Protein AF-A0A428MMA1-F1 (afdb_monomer)

Mean predicted aligned error: 8.62 Å

Foldseek 3Di:
DDDDDDDDDDDDDDDDPDDDDDDDDPDDFDAFEADEPPPCDPVNVVVLVVCVQPPRPVVQVVDAARFWWAFPDPQAWTWGWHWHADLFFIKIKIWTFHQDDDFDWDPDPQCLQQGWWKKKKKALDLFDDFPAFWAAFPVGIFGDPDLCVLCPTQFDQSVDPVQSVVQSVLVVVQVVLVVLVLQLRMWMKIWTFDPPDDAQWIDIDTDRNQVSLVVCCVPADVVLADPQSHQDGPQVKTKGKAFDWDFDFDDDDPPDIDTDTRTGTMMMMITGTLLNHGKHLDLFRFKMFIKMKTFHHHDPPDSHGGITMSFPQDDPSRSNRGRIYTHPHTHHAAAAPLRDHQWDADPVGDIFGWIDRGDRPDPGSHDQKIWGFCHYYAAPCRGSDHHRGGGHMDGKDWDQDPQRKIFMDQFTWIDHDPAIDTDNDGADPVVFDWDQDPQRKIKTKGDQDWDQPDRNQPDPRRRFIKGWIWIWIADPRRDIDTQDIDIAGQRLPPFGFLFKAWDADPVNQKIKIKGWHQPPPDPVRDIWIKIWMWGDDPRHTDTDDIGRRDDADVVGPCPCRNDDD

Solvent-accessible surface area (backbone atoms only — not comparable to full-atom values): 31086 Å² total; per-residue (Å²): 142,81,84,87,82,85,78,88,84,83,84,80,82,81,81,78,84,78,75,86,79,76,85,74,80,84,76,74,86,70,75,40,74,26,49,55,72,83,82,63,49,73,65,52,52,50,44,45,61,64,36,40,81,80,48,60,67,66,66,63,81,70,44,83,63,65,43,53,32,46,50,76,45,96,82,16,46,39,36,40,28,39,52,36,47,58,83,61,26,44,37,41,36,37,40,39,43,39,90,59,93,72,85,51,43,31,91,49,80,92,39,39,52,36,17,24,30,36,38,44,36,38,16,45,47,59,68,76,93,70,66,68,42,34,40,21,29,74,89,48,77,40,72,41,93,49,69,70,36,30,78,78,63,50,60,72,56,35,86,41,76,65,35,27,52,50,38,34,52,51,49,58,49,34,58,54,50,45,57,37,56,56,32,50,40,32,40,32,37,45,34,22,41,45,62,96,88,60,77,46,51,31,49,72,42,73,44,55,20,44,53,26,48,54,50,43,52,73,76,42,71,46,92,62,56,53,74,84,67,55,70,69,92,82,42,72,63,46,42,38,36,45,82,33,63,46,79,42,78,47,85,57,73,90,89,47,75,50,77,42,76,47,51,46,28,33,37,37,40,37,36,44,28,31,62,54,45,30,44,31,62,54,47,61,42,36,53,36,21,42,32,48,36,39,32,38,52,26,57,93,96,45,68,52,32,45,33,8,27,51,27,96,62,67,49,89,95,39,35,71,32,32,39,44,33,36,46,65,70,55,47,71,46,36,38,43,94,43,61,51,70,61,58,45,64,52,101,83,69,51,80,33,68,19,31,31,66,45,49,52,68,70,85,53,25,47,38,49,54,37,30,23,61,41,56,47,65,28,39,84,45,41,54,88,68,91,53,36,53,30,60,48,71,48,68,41,52,72,46,82,42,98,86,66,30,34,40,29,32,38,54,33,21,30,23,45,88,94,48,65,32,77,49,95,50,76,38,46,77,63,62,56,43,73,46,76,44,99,86,55,31,30,39,37,36,21,32,76,44,66,46,48,76,33,80,30,31,66,72,98,53,10,74,28,38,20,42,34,35,39,30,33,28,28,41,84,83,49,55,74,44,84,19,39,82,45,76,46,64,36,62,41,54,97,85,31,26,42,30,45,41,56,49,69,46,95,84,60,49,37,40,33,43,30,40,31,29,69,42,86,84,50,97,75,64,63,67,46,24,29,31,43,28,31,31,57,57,92,70,32,51,41,84,74,48,72,39,81,79,39,81,71,66,86,74,61,76,42,68,66,54,53,49,88,128

Organism: NCBI:txid570835

pLDDT: mean 86.24, std 17.3, range [25.56, 98.69]

Secondary structure (DSSP, 8-state):
-----PPP---------PPPPP-----PPPPEEEEE-TT--HHHHHHHHHHTTT---HHHHTSPPSEEEEESSTTSPPEEEEEEE-SSEEEEEEEEE---S-----SSGGGTTTSSEEEEEEESSS----PPEEEEETTEEEEESSGGGGGTT--TTTTSHHHHHHHHHHHHHHHHHHHHHHHTTEEEEEEEPPPTTS--BPEEEE-HHHHHHHHHHHHS-GGGS-GGGSPPS----EEEEEEEEEEEEEEEETTEEEEEEEEEEEEEEEEEEGGGSPPB--SEEEEEEEEEEEEPPPPTT-SS--EEES-TT--TT-GGGSEEEEEEEEEE-EETTTTB-SEEE-TTS-EEEEEB----SSGGGEESEEEEEE--B-TT--S--S-SSEEEEEE-EEEE-TTS-EEEETEEEEEETTEEEEEEEE--STT-EEEE-TTS-EEEEEEEEEEES-TT--STTTT-EEEEEEEEEE-TT--EEEEEEEEEE---STT--SEEEEEE-TTSSEEEEEEEE--SSSTT---EEEEEEEEEETTEEEEEEEESS----SS-S-GGGGS--

Structure (mmCIF, N/CA/C/O backbone):
data_AF-A0A428MMA1-F1
#
_entry.id   AF-A0A428MMA1-F1
#
loop_
_atom_site.group_PDB
_atom_site.id
_atom_site.type_symbol
_atom_site.label_atom_id
_atom_site.label_alt_id
_atom_site.label_comp_id
_atom_site.label_asym_id
_atom_site.label_entity_id
_atom_site.label_seq_id
_atom_site.pdbx_PDB_ins_code
_atom_site.Cartn_x
_atom_site.Cartn_y
_atom_site.Cartn_z
_atom_site.occupancy
_atom_site.B_iso_or_equiv
_atom_site.auth_seq_id
_atom_site.auth_comp_id
_atom_site.auth_asym_id
_atom_site.auth_atom_id
_atom_site.pdbx_PDB_model_num
ATOM 1 N N . MET A 1 1 ? -41.022 16.073 -54.446 1.00 43.34 1 MET A N 1
ATOM 2 C CA . MET A 1 1 ? -40.167 15.795 -55.620 1.00 43.34 1 MET A CA 1
ATOM 3 C C . MET A 1 1 ? -38.857 16.546 -55.454 1.00 43.34 1 MET A C 1
ATOM 5 O O . MET A 1 1 ? -38.852 17.754 -55.610 1.00 43.34 1 MET A O 1
ATOM 9 N N . LEU A 1 2 ? -37.800 15.828 -55.074 1.00 30.17 2 LEU A N 1
ATOM 10 C CA . LEU A 1 2 ? -36.378 16.204 -55.101 1.00 30.17 2 LEU A CA 1
ATOM 11 C C . LEU A 1 2 ? -35.609 14.863 -55.033 1.00 30.17 2 LEU A C 1
ATOM 13 O O . LEU A 1 2 ? -36.043 13.994 -54.272 1.00 30.17 2 LEU A O 1
ATOM 17 N N . PRO A 1 3 ? -34.578 14.617 -55.861 1.00 43.31 3 PRO A N 1
ATOM 18 C CA . PRO A 1 3 ? -34.094 13.261 -56.109 1.00 43.31 3 PRO A CA 1
ATOM 19 C C . PRO A 1 3 ? -33.015 12.820 -55.111 1.00 43.31 3 PRO A C 1
ATOM 21 O O . PRO A 1 3 ? -32.131 13.5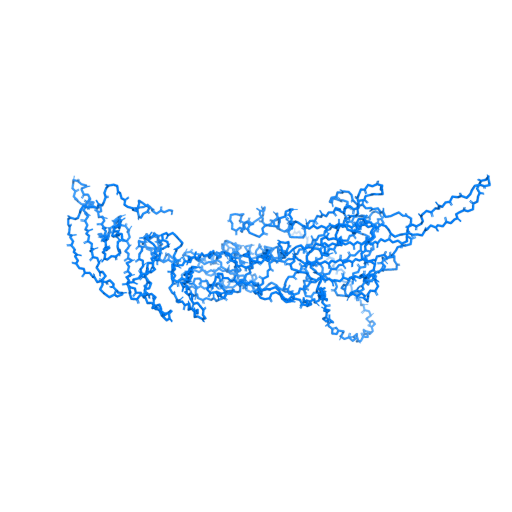92 -54.739 1.00 43.31 3 PRO A O 1
ATOM 24 N N . LEU A 1 4 ? -33.079 11.541 -54.724 1.00 30.78 4 LEU A N 1
ATOM 25 C CA . LEU A 1 4 ? -32.026 10.821 -54.007 1.00 30.78 4 LEU A CA 1
ATOM 26 C C . LEU A 1 4 ? -30.753 10.747 -54.867 1.00 30.78 4 LEU A C 1
ATOM 28 O O . LEU A 1 4 ? -30.790 10.261 -55.997 1.00 30.78 4 LEU A O 1
ATOM 32 N N . LYS A 1 5 ? -29.613 11.158 -54.301 1.00 36.41 5 LYS A N 1
ATOM 33 C CA . LYS A 1 5 ? -28.279 10.809 -54.804 1.00 36.41 5 LYS A CA 1
ATOM 34 C C . LYS A 1 5 ? -27.831 9.498 -54.158 1.00 36.41 5 LYS A C 1
ATOM 36 O O . LYS A 1 5 ? -27.509 9.464 -52.976 1.00 36.41 5 LYS A O 1
ATOM 41 N N . THR A 1 6 ? -27.796 8.433 -54.946 1.00 35.00 6 THR A N 1
ATOM 42 C CA . THR A 1 6 ? -27.101 7.178 -54.637 1.00 35.00 6 THR A CA 1
ATOM 43 C C . THR A 1 6 ? -25.601 7.337 -54.890 1.00 35.00 6 THR A C 1
ATOM 45 O O . THR A 1 6 ? -25.197 7.698 -55.994 1.00 35.00 6 THR A O 1
ATOM 48 N N . VAL A 1 7 ? -24.782 7.051 -53.878 1.00 35.84 7 VAL A N 1
ATOM 49 C CA . VAL A 1 7 ? -23.321 6.905 -53.986 1.00 35.84 7 VAL A CA 1
ATOM 50 C C . VAL A 1 7 ? -23.009 5.404 -54.047 1.00 35.84 7 VAL A C 1
ATOM 52 O O . VAL A 1 7 ? -23.502 4.675 -53.184 1.00 35.84 7 VAL A O 1
ATOM 55 N N . PRO A 1 8 ? -22.230 4.902 -55.021 1.00 36.56 8 PRO A N 1
ATOM 56 C CA . PRO A 1 8 ? -21.828 3.504 -55.034 1.00 36.56 8 PRO A CA 1
ATOM 57 C C . PRO A 1 8 ? -20.659 3.287 -54.063 1.00 36.56 8 PRO A C 1
ATOM 59 O O . PRO A 1 8 ? -19.603 3.903 -54.192 1.00 36.56 8 PRO A O 1
ATOM 62 N N . PHE A 1 9 ? -20.850 2.394 -53.093 1.00 28.53 9 PHE A N 1
ATOM 63 C CA . PHE A 1 9 ? -19.772 1.822 -52.289 1.00 28.53 9 PHE A CA 1
ATOM 64 C C . PHE A 1 9 ? -19.171 0.642 -53.063 1.00 28.53 9 PHE A C 1
ATOM 66 O O . PHE A 1 9 ? -19.795 -0.411 -53.182 1.00 28.53 9 PHE A O 1
ATOM 73 N N . SER A 1 10 ? -17.963 0.815 -53.600 1.00 28.02 10 SER A N 1
ATOM 74 C CA . SER A 1 10 ? -17.158 -0.296 -54.113 1.00 28.02 10 SER A CA 1
ATOM 75 C C . SER A 1 10 ? -16.451 -0.978 -52.944 1.00 28.02 10 SER A C 1
ATOM 77 O O . SER A 1 10 ? -15.535 -0.419 -52.345 1.00 28.02 10 SER A O 1
ATOM 79 N N . LEU A 1 11 ? -16.891 -2.192 -52.620 1.00 26.53 11 LEU A N 1
ATOM 80 C CA . LEU A 1 11 ? -16.244 -3.086 -51.666 1.00 26.53 11 LEU A CA 1
ATOM 81 C C . LEU A 1 11 ? -15.036 -3.745 -52.357 1.00 26.53 11 LEU A C 1
ATOM 83 O O . LEU A 1 11 ? -15.202 -4.627 -53.198 1.00 26.53 11 LEU A O 1
ATOM 87 N N . VAL A 1 12 ? -13.818 -3.308 -52.032 1.00 27.78 12 VAL A N 1
ATOM 88 C CA . VAL A 1 12 ? -12.585 -3.995 -52.450 1.00 27.78 12 VAL A CA 1
ATOM 89 C C . VAL A 1 12 ? -12.311 -5.118 -51.452 1.00 27.78 12 VAL A C 1
ATOM 91 O O . VAL A 1 12 ? -11.883 -4.879 -50.326 1.00 27.78 12 VAL A O 1
ATOM 94 N N . LEU A 1 13 ? -12.586 -6.353 -51.868 1.00 25.56 13 LEU A N 1
ATOM 95 C CA . LEU A 1 13 ? -12.240 -7.572 -51.143 1.00 25.56 13 LEU A CA 1
ATOM 96 C C . LEU A 1 13 ? -10.752 -7.884 -51.387 1.00 25.56 13 LEU A C 1
ATOM 98 O O . LEU A 1 13 ? -10.395 -8.431 -52.429 1.00 25.56 13 LEU A O 1
ATOM 102 N N . MET A 1 14 ? -9.872 -7.524 -50.449 1.00 27.00 14 MET A N 1
ATOM 103 C CA . MET A 1 14 ? -8.498 -8.038 -50.441 1.00 27.00 14 MET A CA 1
ATOM 104 C C . MET A 1 14 ? -8.496 -9.460 -49.872 1.00 27.00 14 MET A C 1
ATOM 106 O O . MET A 1 14 ? -8.681 -9.666 -48.675 1.00 27.00 14 MET A O 1
ATOM 110 N N . VAL A 1 15 ? -8.280 -10.445 -50.742 1.00 27.14 15 VAL A N 1
ATOM 111 C CA . VAL A 1 15 ? -7.989 -11.829 -50.354 1.00 27.14 15 VAL A CA 1
ATOM 112 C C . VAL A 1 15 ? -6.511 -11.903 -49.971 1.00 27.14 15 VAL A C 1
ATOM 114 O O . VAL A 1 15 ? -5.636 -11.904 -50.835 1.00 27.14 15 VAL A O 1
ATOM 117 N N . ALA A 1 16 ? -6.225 -11.940 -48.670 1.00 29.50 16 ALA A N 1
ATOM 118 C CA . ALA A 1 16 ? -4.901 -12.272 -48.159 1.00 29.50 16 ALA A CA 1
ATOM 119 C C . ALA A 1 16 ? -4.698 -13.793 -48.254 1.00 29.50 16 ALA A C 1
ATOM 121 O O . ALA A 1 16 ? -5.350 -14.566 -47.554 1.00 29.50 16 ALA A O 1
ATOM 122 N N . ILE A 1 17 ? -3.804 -14.223 -49.143 1.00 30.38 17 ILE A N 1
ATOM 123 C CA . ILE A 1 17 ? -3.343 -15.611 -49.228 1.00 30.38 17 ILE A CA 1
ATOM 124 C C . ILE A 1 17 ? -2.367 -15.820 -48.066 1.00 30.38 17 ILE A C 1
ATOM 126 O O . ILE A 1 17 ? -1.237 -15.336 -48.096 1.00 30.38 17 ILE A O 1
ATOM 130 N N . GLY A 1 18 ? -2.835 -16.477 -47.005 1.00 27.58 18 GLY A N 1
ATOM 131 C CA . GLY A 1 18 ? -2.029 -16.813 -45.836 1.00 27.58 18 GLY A CA 1
ATOM 132 C C . GLY A 1 18 ? -1.066 -17.964 -46.125 1.00 27.58 18 GLY A C 1
ATOM 133 O O . GLY A 1 18 ? -1.490 -19.062 -46.482 1.00 27.58 18 GLY A O 1
ATOM 134 N N . SER A 1 19 ? 0.229 -17.716 -45.935 1.00 31.09 19 SER A N 1
ATOM 135 C CA . SER A 1 19 ? 1.247 -18.762 -45.797 1.00 31.09 19 SER A CA 1
ATOM 136 C C . SER A 1 19 ? 1.028 -19.557 -44.499 1.00 31.09 19 SER A C 1
ATOM 138 O O . SER A 1 19 ? 0.571 -18.984 -43.506 1.00 31.09 19 SER A O 1
ATOM 140 N N . PRO A 1 20 ? 1.365 -20.859 -44.455 1.00 31.33 20 PRO A N 1
ATOM 141 C CA . PRO A 1 20 ? 1.176 -21.676 -43.263 1.00 31.33 20 PRO A CA 1
ATOM 142 C C . PRO A 1 20 ? 2.112 -21.214 -42.138 1.00 31.33 20 PRO A C 1
ATOM 144 O O . PRO A 1 20 ? 3.334 -21.250 -42.276 1.00 31.33 20 PRO A O 1
ATOM 147 N N . MET A 1 21 ? 1.530 -20.789 -41.013 1.00 31.53 21 MET A N 1
ATOM 148 C CA . MET A 1 21 ? 2.264 -20.558 -39.770 1.00 31.53 21 MET A CA 1
ATOM 149 C C . MET A 1 21 ? 2.852 -21.887 -39.285 1.00 31.53 21 MET A C 1
ATOM 151 O O . MET A 1 21 ? 2.121 -22.830 -38.983 1.00 31.53 21 MET A O 1
ATOM 155 N N . GLN A 1 22 ? 4.179 -21.956 -39.197 1.00 32.91 22 GLN A N 1
ATOM 156 C CA . GLN A 1 22 ? 4.862 -22.989 -38.427 1.00 32.91 22 GLN A CA 1
ATOM 157 C C . GLN A 1 22 ? 4.448 -22.862 -36.958 1.00 32.91 22 GLN A C 1
ATOM 159 O O . GLN A 1 22 ? 4.524 -21.783 -36.369 1.00 32.91 22 GLN A O 1
ATOM 164 N N . ALA A 1 23 ? 4.006 -23.976 -36.376 1.00 31.92 23 ALA A N 1
ATOM 165 C CA . ALA A 1 23 ? 3.735 -24.099 -34.954 1.00 31.92 23 ALA A CA 1
ATOM 166 C C . ALA A 1 23 ? 5.031 -23.839 -34.169 1.00 31.92 23 ALA A C 1
ATOM 168 O O . ALA A 1 23 ? 5.904 -24.701 -34.076 1.00 31.92 23 ALA A O 1
ATOM 169 N N . GLY A 1 24 ? 5.172 -22.621 -33.647 1.00 33.56 24 GLY A N 1
ATOM 170 C CA . GLY A 1 24 ? 6.254 -22.257 -32.743 1.00 33.56 24 GLY A CA 1
ATOM 171 C C . GLY A 1 24 ? 6.111 -23.021 -31.432 1.00 33.56 24 GLY A C 1
ATOM 172 O O . GLY A 1 24 ? 5.052 -22.998 -30.803 1.00 33.56 24 GLY A O 1
ATOM 173 N N . ALA A 1 25 ? 7.181 -23.704 -31.030 1.00 35.62 25 ALA A N 1
ATOM 174 C CA . ALA A 1 25 ? 7.299 -24.322 -29.720 1.00 35.62 25 ALA A CA 1
ATOM 175 C C . ALA A 1 25 ? 6.973 -23.287 -28.629 1.00 35.62 25 ALA A C 1
ATOM 177 O O . ALA A 1 25 ? 7.569 -22.212 -28.584 1.00 35.62 25 ALA A O 1
ATOM 178 N N . GLN A 1 26 ? 6.013 -23.600 -27.756 1.00 34.06 26 GLN A N 1
ATOM 179 C CA . GLN A 1 26 ? 5.753 -22.801 -26.563 1.00 34.06 26 GLN A CA 1
ATOM 180 C C . GLN A 1 26 ? 6.962 -22.915 -25.630 1.00 34.06 26 GLN A C 1
ATOM 182 O O . GLN A 1 26 ? 7.088 -23.867 -24.863 1.00 34.06 26 GLN A O 1
ATOM 187 N N . THR A 1 27 ? 7.869 -21.945 -25.702 1.00 41.31 27 THR A N 1
ATOM 188 C CA . THR A 1 27 ? 8.964 -21.801 -24.743 1.00 41.31 27 THR A CA 1
ATOM 189 C C . THR A 1 27 ? 8.352 -21.517 -23.372 1.00 41.31 27 THR A C 1
ATOM 191 O O . THR A 1 27 ? 7.719 -20.471 -23.171 1.00 41.31 27 THR A O 1
ATOM 194 N N . GLN A 1 28 ? 8.483 -22.476 -22.450 1.00 47.34 28 GLN A N 1
ATOM 195 C CA . GLN A 1 28 ? 8.169 -22.286 -21.034 1.00 47.34 28 GLN A CA 1
ATOM 196 C C . GLN A 1 28 ? 8.977 -21.092 -20.511 1.00 47.34 28 GLN A C 1
ATOM 198 O O . GLN A 1 28 ? 10.160 -20.960 -20.831 1.00 47.34 28 GLN A O 1
ATOM 203 N N . ALA A 1 29 ? 8.335 -20.203 -19.750 1.00 54.38 29 ALA A N 1
ATOM 204 C CA . ALA A 1 29 ? 9.023 -19.091 -19.106 1.00 54.38 29 ALA A CA 1
ATOM 205 C C . ALA A 1 29 ? 10.084 -19.660 -18.152 1.00 54.38 29 ALA A C 1
ATOM 207 O O . ALA A 1 29 ? 9.756 -20.409 -17.232 1.00 54.38 29 ALA A O 1
ATOM 208 N N . GLN A 1 30 ? 11.356 -19.362 -18.409 1.00 66.81 30 GLN A N 1
ATOM 209 C CA . GLN A 1 30 ? 12.444 -19.773 -17.530 1.00 66.81 30 GLN A CA 1
ATOM 210 C C . GLN A 1 30 ? 12.431 -18.874 -16.291 1.00 66.81 30 GLN A C 1
ATOM 212 O O . GLN A 1 30 ? 12.479 -17.652 -16.412 1.00 66.81 30 GLN A O 1
ATOM 217 N N . ILE A 1 31 ? 12.352 -19.479 -15.105 1.00 78.94 31 ILE A N 1
ATOM 218 C CA . ILE A 1 31 ? 12.520 -18.763 -13.836 1.00 78.94 31 ILE A CA 1
ATOM 219 C C . ILE A 1 31 ? 14.017 -18.528 -13.646 1.00 78.94 31 ILE A C 1
ATOM 221 O O . ILE A 1 31 ? 14.786 -19.488 -13.559 1.00 78.94 31 ILE A O 1
ATOM 225 N N . ALA A 1 32 ? 14.429 -17.264 -13.571 1.00 79.75 32 ALA A N 1
ATOM 226 C CA . ALA A 1 32 ? 15.811 -16.911 -13.276 1.00 79.75 32 ALA A CA 1
ATOM 227 C C . ALA A 1 32 ? 15.995 -16.740 -11.760 1.00 79.75 32 ALA A C 1
ATOM 229 O O . ALA A 1 32 ? 15.262 -16.006 -11.095 1.00 79.75 32 ALA A O 1
ATOM 230 N N . SER A 1 33 ? 16.997 -17.413 -11.199 1.00 74.81 33 SER A N 1
ATOM 231 C CA . SER A 1 33 ? 17.356 -17.267 -9.785 1.00 74.81 33 SER A CA 1
ATOM 232 C C . SER A 1 33 ? 18.344 -16.115 -9.611 1.00 74.81 33 SER A C 1
ATOM 234 O O . SER A 1 33 ? 19.418 -16.110 -10.215 1.00 74.81 33 SER A O 1
ATOM 236 N N . VAL A 1 34 ? 18.008 -15.151 -8.755 1.00 78.06 34 VAL A N 1
ATOM 237 C CA . VAL A 1 34 ? 18.894 -14.040 -8.391 1.00 78.06 34 VAL A CA 1
ATOM 238 C C . VAL A 1 34 ? 19.804 -14.521 -7.273 1.00 78.06 34 VAL A C 1
ATOM 240 O O . VAL A 1 34 ? 19.334 -14.733 -6.163 1.00 78.06 34 VAL A O 1
ATOM 243 N N . ALA A 1 35 ? 21.094 -14.713 -7.547 1.00 71.19 35 ALA A N 1
ATOM 244 C CA . ALA A 1 35 ? 22.036 -15.208 -6.545 1.00 71.19 35 ALA A CA 1
ATOM 245 C C . ALA A 1 35 ? 22.200 -14.227 -5.367 1.00 71.19 35 ALA A C 1
ATOM 247 O O . ALA A 1 35 ? 22.235 -13.006 -5.547 1.00 71.19 35 ALA A O 1
ATOM 248 N N . THR A 1 36 ? 22.351 -14.769 -4.159 1.00 54.50 36 THR A N 1
ATOM 249 C CA . THR A 1 36 ? 22.772 -14.024 -2.970 1.00 54.50 36 THR A CA 1
ATOM 250 C C . THR A 1 36 ? 24.285 -13.889 -2.944 1.00 54.50 36 THR A C 1
ATOM 252 O O . THR A 1 36 ? 25.014 -14.818 -3.292 1.00 54.50 36 THR A O 1
ATOM 255 N N . VAL A 1 37 ? 24.777 -12.741 -2.480 1.00 51.94 37 VAL A N 1
ATOM 256 C CA . VAL A 1 37 ? 26.177 -12.637 -2.062 1.00 51.94 37 VAL A CA 1
ATOM 257 C C . VAL A 1 37 ? 26.261 -13.239 -0.661 1.00 51.94 37 VAL A C 1
ATOM 259 O O . VAL A 1 37 ? 25.964 -12.578 0.329 1.00 51.94 37 VAL A O 1
ATOM 262 N N . ALA A 1 38 ? 26.573 -14.531 -0.571 1.00 39.06 38 ALA A N 1
ATOM 263 C CA . ALA A 1 38 ? 26.757 -15.190 0.715 1.00 39.06 38 ALA A CA 1
ATOM 264 C C . ALA A 1 38 ? 28.019 -14.633 1.397 1.00 39.06 38 ALA A C 1
ATOM 266 O O . ALA A 1 38 ? 29.129 -14.872 0.932 1.00 39.06 38 ALA A O 1
ATOM 267 N N . GLY A 1 39 ? 27.845 -13.889 2.491 1.00 40.59 39 GLY A N 1
ATOM 268 C CA . GLY A 1 39 ? 28.939 -13.514 3.392 1.00 40.59 39 GLY A CA 1
ATOM 269 C C . GLY A 1 39 ? 29.632 -12.175 3.133 1.00 40.59 39 GLY A C 1
ATOM 270 O O . GLY A 1 39 ? 30.475 -11.808 3.945 1.00 40.59 39 GLY A O 1
ATOM 271 N N . ALA A 1 40 ? 29.261 -11.411 2.098 1.00 43.88 40 ALA A N 1
ATOM 272 C CA . ALA A 1 40 ? 29.748 -10.038 2.000 1.00 43.88 40 ALA A CA 1
ATOM 273 C C . ALA A 1 40 ? 29.006 -9.172 3.013 1.00 43.88 40 ALA A C 1
ATOM 275 O O . ALA A 1 40 ? 27.813 -8.904 2.858 1.00 43.88 40 ALA A O 1
ATOM 276 N N . SER A 1 41 ? 29.698 -8.765 4.077 1.00 48.66 41 SER A N 1
ATOM 277 C CA . SER A 1 41 ? 29.137 -7.800 5.022 1.00 48.66 41 SER A CA 1
ATOM 278 C C . SER A 1 41 ? 28.686 -6.543 4.263 1.00 48.66 41 SER A C 1
ATOM 280 O O . SER A 1 41 ? 29.263 -6.186 3.234 1.00 48.66 41 SER A O 1
ATOM 282 N N . THR A 1 42 ? 27.686 -5.823 4.768 1.00 51.94 42 THR A N 1
ATOM 283 C CA . THR A 1 42 ? 27.320 -4.485 4.262 1.00 51.94 42 THR A CA 1
ATOM 284 C C . THR A 1 42 ? 28.538 -3.560 4.134 1.00 51.94 42 THR A C 1
ATOM 286 O O . THR A 1 42 ? 28.551 -2.691 3.266 1.00 51.94 42 THR A O 1
ATOM 289 N N . ALA A 1 43 ? 29.604 -3.799 4.910 1.00 51.25 43 ALA A N 1
ATOM 290 C CA . ALA A 1 43 ? 30.892 -3.124 4.783 1.00 51.25 43 ALA A CA 1
ATOM 291 C C . ALA A 1 43 ? 31.699 -3.535 3.536 1.00 51.25 43 ALA A C 1
ATOM 293 O O . ALA A 1 43 ? 32.363 -2.683 2.964 1.00 51.25 43 ALA A O 1
ATOM 294 N N . GLU A 1 44 ? 31.629 -4.780 3.060 1.00 51.41 44 GLU A N 1
ATOM 295 C CA . GLU A 1 44 ? 32.248 -5.209 1.794 1.00 51.41 44 GLU A CA 1
ATOM 296 C C . GLU A 1 44 ? 31.471 -4.723 0.571 1.00 51.41 44 GLU A C 1
ATOM 298 O O . GLU A 1 44 ? 32.086 -4.406 -0.438 1.00 51.41 44 GLU A O 1
ATOM 303 N N . ILE A 1 45 ? 30.144 -4.597 0.659 1.00 52.41 45 ILE A N 1
ATOM 304 C CA . ILE A 1 45 ? 29.321 -3.998 -0.407 1.00 52.41 45 ILE A CA 1
ATOM 305 C C . ILE A 1 45 ? 29.470 -2.474 -0.415 1.00 52.41 45 ILE A C 1
ATOM 307 O O . ILE A 1 45 ? 29.599 -1.898 -1.487 1.00 52.41 45 ILE A O 1
ATOM 311 N N . SER A 1 46 ? 29.538 -1.825 0.752 1.00 50.81 46 SER A N 1
ATOM 312 C CA . SER A 1 46 ? 29.853 -0.391 0.862 1.00 50.81 46 SER A CA 1
ATOM 313 C C . SER A 1 46 ? 31.279 -0.093 0.404 1.00 50.81 46 SER A C 1
ATOM 315 O O . SER A 1 46 ? 31.502 0.886 -0.301 1.00 50.81 46 SER A O 1
ATOM 317 N N . LYS A 1 47 ? 32.240 -0.966 0.734 1.00 50.06 47 LYS A N 1
ATOM 318 C CA . LYS A 1 47 ? 33.612 -0.885 0.231 1.00 50.06 47 LYS A CA 1
ATOM 319 C C . LYS A 1 47 ? 33.676 -1.192 -1.262 1.00 50.06 47 LYS A C 1
ATOM 321 O O . LYS A 1 47 ? 34.341 -0.460 -1.964 1.00 50.06 47 LYS A O 1
ATOM 326 N N . ALA A 1 48 ? 32.925 -2.162 -1.783 1.00 49.34 48 ALA A N 1
ATOM 327 C CA . ALA A 1 48 ? 32.805 -2.402 -3.221 1.00 49.34 48 ALA A CA 1
ATOM 328 C C . ALA A 1 48 ? 32.085 -1.257 -3.948 1.00 49.34 48 ALA A C 1
ATOM 330 O O . ALA A 1 48 ? 32.434 -0.989 -5.085 1.00 49.34 48 ALA A O 1
ATOM 331 N N . GLN A 1 49 ? 31.139 -0.558 -3.310 1.00 51.25 49 GLN A N 1
ATOM 332 C CA . GLN A 1 49 ? 30.524 0.680 -3.808 1.00 51.25 49 GLN A CA 1
ATOM 333 C C . GLN A 1 49 ? 31.513 1.853 -3.788 1.00 51.25 49 GLN A C 1
ATOM 335 O O . GLN A 1 49 ? 31.480 2.664 -4.704 1.00 51.25 49 GLN A O 1
ATOM 340 N N . GLN A 1 50 ? 32.399 1.945 -2.789 1.00 48.97 50 GLN A N 1
ATOM 341 C CA . GLN A 1 50 ? 33.501 2.922 -2.727 1.00 48.97 50 GLN A CA 1
ATOM 342 C C . GLN A 1 50 ? 34.670 2.575 -3.668 1.00 48.97 50 GLN A C 1
ATOM 344 O O . GLN A 1 50 ? 35.300 3.473 -4.218 1.00 48.97 50 GLN A O 1
ATOM 349 N N . ASP A 1 51 ? 34.915 1.292 -3.915 1.00 47.62 51 ASP A N 1
ATOM 350 C CA . ASP A 1 51 ? 35.973 0.783 -4.787 1.00 47.62 51 ASP A CA 1
ATOM 351 C C . ASP A 1 51 ? 35.497 0.694 -6.248 1.00 47.62 51 ASP A C 1
ATOM 353 O O . ASP A 1 51 ? 36.329 0.761 -7.152 1.00 47.62 51 ASP A O 1
ATOM 357 N N . MET A 1 52 ? 34.179 0.664 -6.514 1.00 46.69 52 MET A N 1
ATOM 358 C CA . MET A 1 52 ? 33.597 0.732 -7.867 1.00 46.69 52 MET A CA 1
ATOM 359 C C . MET A 1 52 ? 34.048 1.984 -8.625 1.00 46.69 52 MET A C 1
ATOM 361 O O . MET A 1 52 ? 34.174 1.947 -9.847 1.00 46.69 52 MET A O 1
ATOM 365 N N . TRP A 1 53 ? 34.363 3.055 -7.888 1.00 48.22 53 TRP A N 1
ATOM 366 C CA . TRP A 1 53 ? 34.921 4.307 -8.403 1.00 48.22 53 TRP A CA 1
ATOM 367 C C . TRP A 1 53 ? 36.333 4.153 -8.987 1.00 48.22 53 TRP A C 1
ATOM 369 O O . TRP A 1 53 ? 36.789 5.037 -9.707 1.00 48.22 53 TRP A O 1
ATOM 379 N N . THR A 1 54 ? 37.032 3.046 -8.705 1.00 46.88 54 THR A N 1
ATOM 380 C CA . THR A 1 54 ? 38.400 2.786 -9.193 1.00 46.88 54 THR A CA 1
ATOM 381 C C . THR A 1 54 ? 38.554 1.443 -9.914 1.00 46.88 54 THR A C 1
ATOM 383 O O . THR A 1 54 ? 39.425 1.307 -10.774 1.00 46.88 54 THR A O 1
ATOM 386 N N . SER A 1 55 ? 37.709 0.451 -9.620 1.00 49.75 55 SER A N 1
ATOM 387 C CA . SER A 1 55 ? 37.584 -0.822 -10.337 1.00 49.75 55 SER A CA 1
ATOM 388 C C . SER A 1 55 ? 36.269 -1.498 -9.928 1.00 49.75 55 SER A C 1
ATOM 390 O O . SER A 1 55 ? 36.125 -1.832 -8.752 1.00 49.75 55 SER A O 1
ATOM 392 N N . PRO A 1 56 ? 35.309 -1.771 -10.839 1.00 52.53 56 PRO A N 1
ATOM 393 C CA . PRO A 1 56 ? 34.187 -2.642 -10.490 1.00 52.53 56 PRO A CA 1
ATOM 394 C C . PRO A 1 56 ? 34.751 -3.953 -9.934 1.00 52.53 56 PRO A C 1
ATOM 396 O O . PRO A 1 56 ? 35.818 -4.364 -10.407 1.00 52.53 56 PRO A O 1
ATOM 399 N N . PRO A 1 57 ? 34.095 -4.625 -8.965 1.00 54.38 57 PRO A N 1
ATOM 400 C CA . PRO A 1 57 ? 34.574 -5.911 -8.485 1.00 54.38 57 PRO A CA 1
ATOM 401 C C . PRO A 1 57 ? 34.655 -6.830 -9.700 1.00 54.38 57 PRO A C 1
ATOM 403 O O . PRO A 1 57 ? 33.633 -7.312 -10.187 1.00 54.38 57 PRO A O 1
ATOM 406 N N . GLN A 1 58 ? 35.863 -7.031 -10.241 1.00 59.31 58 GLN A N 1
ATOM 407 C CA . GLN A 1 58 ? 36.060 -7.753 -11.502 1.00 59.31 58 GLN A CA 1
ATOM 408 C C . GLN A 1 58 ? 35.456 -9.161 -11.430 1.00 59.31 58 GLN A C 1
ATOM 410 O O . GLN A 1 58 ? 35.106 -9.746 -12.451 1.00 59.31 58 GLN A O 1
ATOM 415 N N . GLY A 1 59 ? 35.244 -9.654 -10.207 1.00 74.62 59 GLY A N 1
ATOM 416 C CA . GLY A 1 59 ? 34.515 -10.871 -9.912 1.00 74.62 59 GLY A CA 1
ATOM 417 C C . GLY A 1 59 ? 33.097 -10.940 -10.483 1.00 74.62 59 GLY A C 1
ATOM 418 O O . GLY A 1 59 ? 32.724 -12.025 -10.911 1.00 74.62 59 GLY A O 1
ATOM 419 N N . ILE A 1 60 ? 32.299 -9.858 -10.549 1.00 82.12 60 ILE A N 1
ATOM 420 C CA . ILE A 1 60 ? 30.895 -10.004 -10.991 1.00 82.12 60 ILE A CA 1
ATOM 421 C C . ILE A 1 60 ? 30.803 -10.376 -12.474 1.00 82.12 60 ILE A C 1
ATOM 42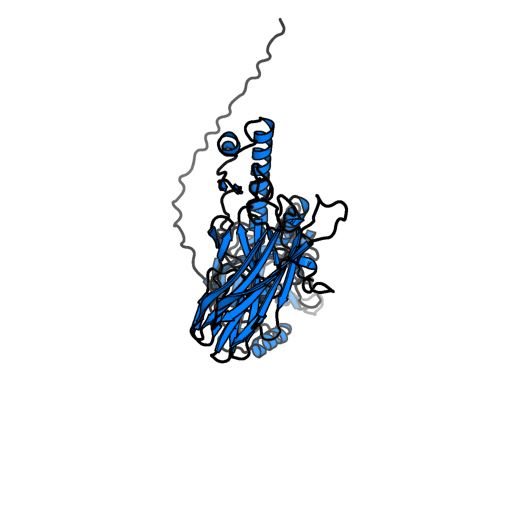3 O O . ILE A 1 60 ? 30.156 -11.365 -12.815 1.00 82.12 60 ILE A O 1
ATOM 427 N N . PHE A 1 61 ? 31.539 -9.668 -13.334 1.00 85.62 61 PHE A N 1
ATOM 428 C CA . PHE A 1 61 ? 31.596 -9.931 -14.776 1.00 85.62 61 PHE A CA 1
ATOM 429 C C . PHE A 1 61 ? 32.374 -11.209 -15.126 1.00 85.62 61 PHE A C 1
ATOM 431 O O . PHE A 1 61 ? 32.310 -11.670 -16.261 1.00 85.62 61 PHE A O 1
ATOM 438 N N . ALA A 1 62 ? 33.100 -11.788 -14.164 1.00 86.44 62 ALA A N 1
ATOM 439 C CA . ALA A 1 62 ? 33.722 -13.102 -14.302 1.00 86.44 62 ALA A CA 1
ATOM 440 C C . ALA A 1 62 ? 32.742 -14.261 -14.028 1.00 86.44 62 ALA A C 1
ATOM 442 O O . ALA A 1 62 ? 33.066 -15.413 -14.313 1.00 86.44 62 ALA A O 1
ATOM 443 N N . THR A 1 63 ? 31.550 -13.986 -13.480 1.00 88.50 63 THR A N 1
ATOM 444 C CA . THR A 1 63 ? 30.488 -14.994 -13.317 1.00 88.50 63 THR A CA 1
ATOM 445 C C . THR A 1 63 ? 29.588 -15.064 -14.553 1.00 88.50 63 THR A C 1
ATOM 447 O O . THR A 1 63 ? 29.487 -14.075 -15.280 1.00 88.50 63 THR A O 1
ATOM 450 N N . PRO A 1 64 ? 28.892 -16.190 -14.804 1.00 94.12 64 PRO A N 1
ATOM 451 C CA . PRO A 1 64 ? 27.888 -16.253 -15.862 1.00 94.12 64 PRO A CA 1
ATOM 452 C C . PRO A 1 64 ? 26.788 -15.191 -15.676 1.00 94.12 64 PRO A C 1
ATOM 454 O O . PRO A 1 64 ? 26.388 -14.933 -14.532 1.00 94.12 64 PRO A O 1
ATOM 457 N N . PRO A 1 65 ? 26.287 -14.584 -16.766 1.00 95.62 65 PRO A N 1
ATOM 458 C CA . PRO A 1 65 ? 25.199 -13.621 -16.684 1.00 95.62 65 PRO A CA 1
ATOM 459 C C . PRO A 1 65 ? 23.904 -14.273 -16.203 1.00 95.62 65 PRO A C 1
ATOM 461 O O . PRO A 1 65 ? 23.661 -15.462 -16.411 1.00 95.62 65 PRO A O 1
ATOM 464 N N . THR A 1 66 ? 23.068 -13.481 -15.534 1.00 96.19 66 THR A N 1
ATOM 465 C CA . THR A 1 66 ? 21.734 -13.908 -15.096 1.00 96.19 66 THR A CA 1
ATOM 466 C C . THR A 1 66 ? 20.740 -13.869 -16.253 1.00 96.19 66 THR A C 1
ATOM 468 O O . THR A 1 66 ? 19.907 -14.763 -16.364 1.00 96.19 66 THR A O 1
ATOM 471 N N . LEU A 1 67 ? 20.828 -12.843 -17.103 1.00 97.44 67 LEU A N 1
ATOM 472 C CA . LEU A 1 67 ? 19.995 -12.654 -18.291 1.00 97.44 67 LEU A CA 1
ATOM 473 C C . LEU A 1 67 ? 20.872 -12.159 -19.447 1.00 97.44 67 LEU A C 1
ATOM 475 O O . LEU A 1 67 ? 21.862 -11.467 -19.216 1.00 97.44 67 LEU A O 1
ATOM 479 N N . ALA A 1 68 ? 20.481 -12.464 -20.680 1.00 97.62 68 ALA A N 1
ATOM 480 C CA . ALA A 1 68 ? 21.078 -11.887 -21.883 1.00 97.62 68 ALA A CA 1
ATOM 481 C C . ALA A 1 68 ? 20.168 -10.784 -22.442 1.00 97.62 68 ALA A C 1
ATOM 483 O O . ALA A 1 68 ? 18.943 -10.879 -22.343 1.00 97.62 68 ALA A O 1
ATOM 484 N N . LEU A 1 69 ? 20.757 -9.756 -23.049 1.00 98.12 69 LEU A N 1
ATOM 485 C CA . LEU A 1 69 ? 20.037 -8.782 -23.865 1.00 98.12 69 LEU A CA 1
ATOM 486 C C . LEU A 1 69 ? 19.839 -9.365 -25.265 1.00 98.12 69 LEU A C 1
ATOM 488 O O . LEU A 1 69 ? 20.807 -9.666 -25.961 1.00 98.12 69 LEU A O 1
ATOM 492 N N . ILE A 1 70 ? 18.581 -9.521 -25.666 1.00 97.31 70 ILE A N 1
ATOM 493 C CA . ILE A 1 70 ? 18.165 -10.061 -26.959 1.00 97.31 70 ILE A CA 1
ATOM 494 C C . ILE A 1 70 ? 17.975 -8.884 -27.926 1.00 97.31 70 ILE A C 1
ATOM 496 O O . ILE A 1 70 ? 17.064 -8.082 -27.706 1.00 97.31 70 ILE A O 1
ATOM 500 N N . PRO A 1 71 ? 18.792 -8.760 -28.988 1.00 97.06 71 PRO A N 1
ATOM 501 C CA . PRO A 1 71 ? 18.616 -7.713 -29.991 1.00 97.06 71 PRO A CA 1
ATOM 502 C C . PRO A 1 71 ? 17.314 -7.899 -30.773 1.00 97.06 71 PRO A C 1
ATOM 504 O O . PRO A 1 71 ? 17.045 -8.987 -31.287 1.00 97.06 71 PRO A O 1
ATOM 507 N N . HIS A 1 72 ? 16.515 -6.835 -30.902 1.00 95.94 72 HIS A N 1
ATOM 508 C CA . HIS A 1 72 ? 15.282 -6.850 -31.703 1.00 95.94 72 HIS A CA 1
ATOM 509 C C . HIS A 1 72 ? 15.471 -6.325 -33.133 1.00 95.94 72 HIS A C 1
ATOM 511 O O . HIS A 1 72 ? 14.536 -6.355 -33.935 1.00 95.94 72 HIS A O 1
ATOM 517 N N . SER A 1 73 ? 16.685 -5.900 -33.473 1.00 94.06 73 SER A N 1
ATOM 518 C CA . SER A 1 73 ? 17.108 -5.574 -34.831 1.00 94.06 73 SER A CA 1
ATOM 519 C C . SER A 1 73 ? 18.624 -5.759 -34.981 1.00 94.06 73 SER A C 1
ATOM 521 O O . SER A 1 73 ? 19.326 -5.890 -33.976 1.00 94.06 73 SER A O 1
ATOM 523 N N . PRO A 1 74 ? 19.161 -5.782 -36.216 1.00 92.31 74 PRO A N 1
ATOM 524 C CA . PRO A 1 74 ? 20.601 -5.924 -36.442 1.00 92.31 74 PRO A CA 1
ATOM 525 C C . PRO A 1 74 ? 21.461 -4.799 -35.848 1.00 92.31 74 PRO A C 1
ATOM 527 O O . PRO A 1 74 ? 22.648 -5.006 -35.631 1.00 92.31 74 PRO A O 1
ATOM 530 N N . GLN A 1 75 ? 20.882 -3.617 -35.626 1.00 91.69 75 GLN A N 1
ATOM 531 C CA . GLN A 1 75 ? 21.567 -2.439 -35.086 1.00 91.69 75 GLN A CA 1
ATOM 532 C C . GLN A 1 75 ? 21.436 -2.320 -33.562 1.00 91.69 75 GLN A C 1
ATOM 534 O O . GLN A 1 75 ? 22.069 -1.458 -32.960 1.00 91.69 75 GLN A O 1
ATOM 539 N N . ALA A 1 76 ? 20.603 -3.153 -32.935 1.00 94.56 76 ALA A N 1
ATOM 540 C CA . ALA A 1 76 ? 20.438 -3.156 -31.493 1.00 94.56 76 ALA A CA 1
ATOM 541 C C . ALA A 1 76 ? 21.663 -3.761 -30.789 1.00 94.56 76 ALA A C 1
ATOM 543 O O . ALA A 1 76 ? 22.229 -4.765 -31.225 1.00 94.56 76 ALA A O 1
ATOM 544 N N . HIS A 1 77 ? 22.055 -3.159 -29.669 1.00 94.12 77 HIS A N 1
ATOM 545 C CA . HIS A 1 77 ? 23.273 -3.520 -28.949 1.00 94.12 77 HIS A CA 1
ATOM 546 C C . HIS A 1 77 ? 23.092 -4.794 -28.113 1.00 94.12 77 HIS A C 1
ATOM 548 O O . HIS A 1 77 ? 22.272 -4.798 -27.188 1.00 94.12 77 HIS A O 1
ATOM 554 N N . PRO A 1 78 ? 23.826 -5.888 -28.384 1.00 96.19 78 PRO A N 1
ATOM 555 C CA . PRO A 1 78 ? 23.773 -7.071 -27.540 1.00 96.19 78 PRO A CA 1
ATOM 556 C C . PRO A 1 78 ? 24.491 -6.815 -26.212 1.00 96.19 78 PRO A C 1
ATOM 558 O O . PRO A 1 78 ? 25.299 -5.894 -26.060 1.00 96.19 78 PRO A O 1
ATOM 561 N N . GLY A 1 79 ? 24.237 -7.679 -25.240 1.00 96.69 79 GLY A N 1
ATOM 562 C CA . GLY A 1 79 ? 24.909 -7.592 -23.957 1.00 96.69 79 GLY A CA 1
ATOM 563 C C . GLY A 1 79 ? 24.382 -8.581 -22.939 1.00 96.69 79 GLY A C 1
ATOM 564 O O . GLY A 1 79 ? 23.555 -9.441 -23.235 1.00 96.69 79 GLY A O 1
ATOM 565 N N . ASP A 1 80 ? 24.871 -8.417 -21.723 1.00 97.88 80 ASP A N 1
ATOM 566 C CA . ASP A 1 80 ? 24.698 -9.358 -20.630 1.00 97.88 80 ASP A CA 1
ATOM 567 C C . ASP A 1 80 ? 24.308 -8.607 -19.355 1.00 97.88 80 ASP A C 1
ATOM 569 O O . ASP A 1 80 ? 24.800 -7.501 -19.103 1.00 97.88 80 ASP A O 1
ATOM 573 N N . ILE A 1 81 ? 23.435 -9.211 -18.545 1.00 97.88 81 ILE A N 1
ATOM 574 C CA . ILE A 1 81 ? 22.909 -8.641 -17.300 1.00 97.88 81 ILE A CA 1
ATOM 575 C C . ILE A 1 81 ? 23.158 -9.601 -16.134 1.00 97.88 81 ILE A C 1
ATOM 577 O O . ILE A 1 81 ? 22.827 -10.787 -16.192 1.00 97.88 81 ILE A O 1
ATOM 581 N N . TRP A 1 82 ? 23.669 -9.071 -15.026 1.00 96.62 82 TRP A N 1
ATOM 582 C CA . TRP A 1 82 ? 23.864 -9.774 -13.760 1.00 96.62 82 TRP A CA 1
ATOM 583 C C . TRP A 1 82 ? 22.978 -9.157 -12.686 1.00 96.62 82 TRP A C 1
ATOM 585 O O . TRP A 1 82 ? 22.966 -7.941 -12.501 1.00 96.62 82 TRP A O 1
ATOM 595 N N . LEU A 1 83 ? 22.271 -10.003 -11.939 1.00 95.69 83 LEU A N 1
ATOM 596 C CA . LEU A 1 83 ? 21.360 -9.570 -10.881 1.00 95.69 83 LEU A CA 1
ATOM 597 C C . LEU A 1 83 ? 21.805 -10.127 -9.533 1.00 95.69 83 LEU A C 1
ATOM 599 O O . LEU A 1 83 ? 22.114 -11.319 -9.430 1.00 95.69 83 LEU A O 1
ATOM 603 N N . ARG A 1 84 ? 21.807 -9.296 -8.488 1.00 93.00 84 ARG A N 1
ATOM 604 C CA . ARG A 1 84 ? 21.996 -9.734 -7.093 1.00 93.00 84 ARG A CA 1
ATOM 605 C C . ARG A 1 84 ? 21.033 -8.995 -6.176 1.00 93.00 84 ARG A C 1
ATOM 607 O O . ARG A 1 84 ? 20.779 -7.811 -6.369 1.00 93.00 84 ARG A O 1
ATOM 614 N N . SER A 1 85 ? 20.541 -9.678 -5.150 1.00 91.56 85 SER A N 1
ATOM 615 C CA . SER A 1 85 ? 19.720 -9.078 -4.096 1.00 91.56 85 SER A CA 1
ATOM 616 C C . SER A 1 85 ? 20.485 -9.031 -2.779 1.00 91.56 85 SER A C 1
ATOM 618 O O . SER A 1 85 ? 21.133 -10.013 -2.409 1.00 91.56 85 SER A O 1
ATOM 620 N N . THR A 1 86 ? 20.372 -7.918 -2.062 1.00 90.44 86 THR A N 1
ATOM 621 C CA . THR A 1 86 ? 20.977 -7.689 -0.742 1.00 90.44 86 THR A CA 1
ATOM 622 C C . THR A 1 86 ? 19.894 -7.377 0.290 1.00 90.44 86 THR A C 1
ATOM 624 O O . THR A 1 86 ? 18.696 -7.432 -0.018 1.00 90.44 86 THR A O 1
ATOM 627 N N . ASP A 1 87 ? 20.306 -7.078 1.525 1.00 87.44 87 ASP A N 1
ATOM 628 C CA . ASP A 1 87 ? 19.431 -6.567 2.590 1.00 87.44 87 ASP A CA 1
ATOM 629 C C . ASP A 1 87 ? 18.833 -5.198 2.293 1.00 87.44 87 ASP A C 1
ATOM 631 O O . ASP A 1 87 ? 17.755 -4.886 2.792 1.00 87.44 87 ASP A O 1
ATOM 635 N N . GLU A 1 88 ? 19.454 -4.439 1.398 1.00 90.06 88 GLU A N 1
ATOM 636 C CA . GLU A 1 88 ? 19.056 -3.068 1.101 1.00 90.06 88 GLU A CA 1
ATOM 637 C C . GLU A 1 88 ? 18.234 -2.951 -0.188 1.00 90.06 88 GLU A C 1
ATOM 639 O O . GLU A 1 88 ? 17.396 -2.054 -0.292 1.00 90.06 88 GLU A O 1
ATOM 644 N N . GLY A 1 89 ? 18.430 -3.853 -1.158 1.00 93.62 89 GLY A N 1
ATOM 645 C CA . GLY A 1 89 ? 17.686 -3.808 -2.415 1.00 93.62 89 GLY A CA 1
ATOM 646 C C . GLY A 1 89 ? 18.178 -4.753 -3.509 1.00 93.62 89 GLY A C 1
ATOM 647 O O . GLY A 1 89 ? 18.812 -5.781 -3.252 1.00 93.62 89 GLY A O 1
ATOM 648 N N . LEU A 1 90 ? 17.862 -4.388 -4.752 1.00 95.25 90 LEU A N 1
ATOM 649 C CA . LEU A 1 90 ? 18.248 -5.088 -5.975 1.00 95.25 90 LEU A CA 1
ATOM 650 C C . LEU A 1 90 ? 19.400 -4.351 -6.659 1.00 95.25 90 LEU A C 1
ATOM 652 O O . LEU A 1 90 ? 19.332 -3.149 -6.903 1.00 95.25 90 LEU A O 1
ATOM 656 N N . HIS A 1 91 ? 20.439 -5.094 -7.018 1.00 95.38 91 HIS A N 1
ATOM 657 C CA . HIS A 1 91 ? 21.540 -4.610 -7.832 1.00 95.38 91 HIS A CA 1
ATOM 658 C C . HIS A 1 91 ? 21.472 -5.231 -9.229 1.00 95.38 91 HIS A C 1
ATOM 660 O O . HIS A 1 91 ? 21.314 -6.449 -9.374 1.00 95.38 91 HIS A O 1
ATOM 666 N N . ILE A 1 92 ? 21.631 -4.383 -10.242 1.00 96.94 92 ILE A N 1
ATOM 667 C CA . ILE A 1 92 ? 21.609 -4.732 -11.659 1.00 96.94 92 ILE A CA 1
ATOM 668 C C . ILE A 1 92 ? 22.921 -4.248 -12.264 1.00 96.94 92 ILE A C 1
ATOM 670 O O . ILE A 1 92 ? 23.161 -3.045 -12.328 1.00 96.94 92 ILE A O 1
ATOM 674 N N . TRP A 1 93 ? 23.767 -5.168 -12.710 1.00 96.50 93 TRP A N 1
ATOM 675 C CA . TRP A 1 93 ? 24.936 -4.832 -13.518 1.00 96.50 93 TRP A CA 1
ATOM 676 C C . TRP A 1 93 ? 24.678 -5.231 -14.953 1.00 96.50 93 TRP A C 1
ATOM 678 O O . TRP A 1 93 ? 24.134 -6.304 -15.207 1.00 96.50 93 TRP A O 1
ATOM 688 N N . GLY A 1 94 ? 25.111 -4.399 -15.886 1.00 96.50 94 GLY A N 1
ATOM 689 C CA . GLY A 1 94 ? 25.049 -4.724 -17.298 1.00 96.50 94 GLY A CA 1
ATOM 690 C C . GLY A 1 94 ? 26.349 -4.422 -18.007 1.00 96.50 94 GLY A C 1
ATOM 691 O O . GLY A 1 94 ? 27.109 -3.537 -17.606 1.00 96.50 94 GLY A O 1
ATOM 692 N N . ARG A 1 95 ? 26.592 -5.183 -19.069 1.00 95.56 95 ARG A N 1
ATOM 693 C CA . ARG A 1 95 ? 27.661 -4.950 -20.030 1.00 95.56 95 ARG A CA 1
ATOM 694 C C . ARG A 1 95 ? 27.051 -4.958 -21.420 1.00 95.56 95 ARG A C 1
ATOM 696 O O . ARG A 1 95 ? 26.512 -5.975 -21.845 1.00 95.56 95 ARG A O 1
ATOM 703 N N . VAL A 1 96 ? 27.155 -3.833 -22.109 1.00 95.75 96 VAL A N 1
ATOM 704 C CA . VAL A 1 96 ? 26.577 -3.618 -23.435 1.00 95.75 96 VAL A CA 1
ATOM 705 C C . VAL A 1 96 ? 27.707 -3.465 -24.435 1.00 95.75 96 VAL A C 1
ATOM 707 O O . VAL A 1 96 ? 28.648 -2.707 -24.199 1.00 95.75 96 VAL A O 1
ATOM 710 N N . GLN A 1 97 ? 27.621 -4.205 -25.536 1.00 93.69 97 GLN A N 1
ATOM 711 C CA . GLN A 1 97 ? 28.567 -4.124 -26.642 1.00 93.69 97 GLN A CA 1
ATOM 712 C C . GLN A 1 97 ? 28.021 -3.157 -27.689 1.00 93.69 97 GLN A C 1
ATOM 714 O O . GLN A 1 97 ? 26.877 -3.298 -28.118 1.00 93.69 97 GLN A O 1
ATOM 719 N N . ALA A 1 98 ? 28.842 -2.208 -28.125 1.00 86.62 98 ALA A N 1
ATOM 720 C CA . ALA A 1 98 ? 28.493 -1.310 -29.218 1.00 86.62 98 ALA A CA 1
ATOM 721 C C . ALA A 1 98 ? 29.707 -1.077 -30.113 1.00 86.62 98 ALA A C 1
ATOM 723 O O . ALA A 1 98 ? 30.839 -1.000 -29.642 1.00 86.62 98 ALA A O 1
ATOM 724 N N . ASP A 1 99 ? 29.457 -0.963 -31.407 1.00 75.25 99 ASP A N 1
ATOM 725 C CA . ASP A 1 99 ? 30.450 -0.706 -32.446 1.00 75.25 99 ASP A CA 1
ATOM 726 C C . ASP A 1 99 ? 30.486 0.769 -32.885 1.00 75.25 99 ASP A C 1
ATOM 728 O O . ASP A 1 99 ? 31.239 1.119 -33.793 1.00 75.25 99 ASP A O 1
ATOM 732 N N . GLN A 1 100 ? 29.691 1.639 -32.251 1.00 64.06 100 GLN A N 1
ATOM 733 C CA . GLN A 1 100 ? 29.492 3.018 -32.693 1.00 64.06 100 GLN A CA 1
ATOM 734 C C . GLN A 1 100 ? 30.467 4.027 -32.077 1.00 64.06 100 GLN A C 1
ATOM 736 O O . GLN A 1 100 ? 30.758 4.020 -30.879 1.00 64.06 100 GLN A O 1
ATOM 741 N N . GLU A 1 101 ? 30.904 4.966 -32.918 1.00 63.81 101 GLU A N 1
ATOM 742 C CA . GLU A 1 101 ? 31.576 6.193 -32.500 1.00 63.81 101 GLU A CA 1
ATOM 743 C C . GLU A 1 101 ? 30.559 7.143 -31.846 1.00 63.81 101 GLU A C 1
ATOM 745 O O . GLU A 1 101 ? 29.878 7.910 -32.520 1.00 63.81 101 GLU A O 1
ATOM 750 N N . GLY A 1 102 ? 30.485 7.096 -30.514 1.00 69.88 102 GLY A N 1
ATOM 751 C CA . GLY A 1 102 ? 29.842 8.117 -29.684 1.00 69.88 102 GLY A CA 1
ATOM 752 C C . GLY A 1 102 ? 28.415 7.784 -29.258 1.00 69.88 102 GLY A C 1
ATOM 753 O O . GLY A 1 102 ? 27.465 8.028 -29.991 1.00 69.88 102 GLY A O 1
ATOM 754 N N . PHE A 1 103 ? 28.260 7.316 -28.019 1.00 87.56 103 PHE A N 1
ATOM 755 C CA . PHE A 1 103 ? 26.958 7.304 -27.354 1.00 87.56 103 PHE A CA 1
ATOM 756 C C . PHE A 1 103 ? 26.449 8.734 -27.175 1.00 87.56 103 PHE A C 1
ATOM 758 O O . PHE A 1 103 ? 27.161 9.603 -26.657 1.00 87.56 103 PHE A O 1
ATOM 765 N N . HIS A 1 104 ? 25.202 8.965 -27.552 1.00 91.56 104 HIS A N 1
ATOM 766 C CA . HIS A 1 104 ? 24.494 10.206 -27.319 1.00 91.56 104 HIS A CA 1
ATOM 767 C C . HIS A 1 104 ? 23.579 10.043 -26.106 1.00 91.56 104 HIS A C 1
ATOM 769 O O . HIS A 1 104 ? 22.397 9.732 -26.223 1.00 91.56 104 HIS A O 1
ATOM 775 N N . TRP A 1 105 ? 24.162 10.260 -24.926 1.00 93.06 105 TRP A N 1
ATOM 776 C CA . TRP A 1 105 ? 23.462 10.216 -23.645 1.00 93.06 105 TRP A CA 1
ATOM 777 C C . TRP A 1 105 ? 22.583 11.464 -23.438 1.00 93.06 105 TRP A C 1
ATOM 779 O O . TRP A 1 105 ? 23.124 12.571 -23.301 1.00 93.06 105 TRP A O 1
ATOM 789 N N . PRO A 1 106 ? 21.249 11.312 -23.354 1.00 93.81 106 PRO A N 1
ATOM 790 C CA . PRO A 1 106 ? 20.321 12.391 -23.028 1.00 93.81 106 PRO A CA 1
ATOM 791 C C . PRO A 1 106 ? 20.668 13.078 -21.707 1.00 93.81 106 PRO A C 1
ATOM 793 O O . PRO A 1 106 ? 21.021 12.403 -20.735 1.00 93.81 106 PRO A O 1
ATOM 796 N N . GLN A 1 107 ? 20.519 14.404 -21.651 1.00 90.25 107 GLN A N 1
ATOM 797 C CA . GLN A 1 107 ? 20.753 15.182 -20.421 1.00 90.25 107 GLN A CA 1
ATOM 798 C C . GLN A 1 107 ? 19.449 15.566 -19.709 1.00 90.25 107 GLN A C 1
ATOM 800 O O . GLN A 1 107 ? 19.451 15.925 -18.532 1.00 90.25 107 GLN A O 1
ATOM 805 N N . GLN A 1 108 ? 18.316 15.478 -20.406 1.00 93.25 108 GLN A N 1
ATOM 806 C CA . GLN A 1 108 ? 16.998 15.826 -19.882 1.00 93.25 108 GLN A CA 1
ATOM 807 C C . GLN A 1 108 ? 15.931 14.813 -20.298 1.00 93.25 108 GLN A C 1
ATOM 809 O O . GLN A 1 108 ? 16.036 14.149 -21.328 1.00 93.25 108 GLN A O 1
ATOM 814 N N . LYS A 1 109 ? 14.846 14.740 -19.515 1.00 93.56 109 LYS A N 1
ATOM 815 C CA . LYS A 1 109 ? 13.757 13.771 -19.717 1.00 93.56 109 LYS A CA 1
ATOM 816 C C . LYS A 1 109 ? 13.177 13.790 -21.138 1.00 93.56 109 LYS A C 1
ATOM 818 O O . LYS A 1 109 ? 12.875 12.735 -21.684 1.00 93.56 109 LYS A O 1
ATOM 823 N N . SER A 1 110 ? 13.038 14.966 -21.751 1.00 94.88 110 SER A N 1
ATOM 824 C CA . SER A 1 110 ? 12.479 15.124 -23.104 1.00 94.88 110 SER A CA 1
ATOM 825 C C . SER A 1 110 ? 13.335 14.512 -24.215 1.00 94.88 110 SER A C 1
ATOM 827 O O . SER A 1 110 ? 12.816 14.243 -25.294 1.00 94.88 110 SER A O 1
ATOM 829 N N . GLU A 1 111 ? 14.625 14.297 -23.962 1.00 94.81 111 GLU A N 1
ATOM 830 C CA . GLU A 1 111 ? 15.570 13.694 -24.907 1.00 94.81 111 GLU A CA 1
ATOM 831 C C . GLU A 1 111 ? 15.690 12.179 -24.720 1.00 94.81 111 GLU A C 1
ATOM 833 O O . GLU A 1 111 ? 16.179 11.503 -25.621 1.00 94.81 111 GLU A O 1
ATOM 838 N N . MET A 1 112 ? 15.228 11.641 -23.580 1.00 94.75 112 MET A N 1
ATOM 839 C CA . MET A 1 112 ? 15.483 10.255 -23.167 1.00 94.75 112 MET A CA 1
ATOM 840 C C . MET A 1 112 ? 15.150 9.247 -24.258 1.00 94.75 112 MET A C 1
ATOM 842 O O . MET A 1 112 ? 15.990 8.435 -24.608 1.00 94.75 112 MET A O 1
ATOM 846 N N . LEU A 1 113 ? 13.956 9.345 -24.846 1.00 95.12 113 LEU A N 1
ATOM 847 C CA . LEU A 1 113 ? 13.513 8.375 -25.847 1.00 95.12 113 LEU A CA 1
ATOM 848 C C . LEU A 1 113 ? 14.322 8.446 -27.152 1.00 95.12 113 LEU A C 1
ATOM 850 O O . LEU A 1 113 ? 14.415 7.444 -27.853 1.00 95.12 113 LEU A O 1
ATOM 854 N N . ALA A 1 114 ? 14.898 9.605 -27.484 1.00 95.56 114 ALA A N 1
ATOM 855 C CA . ALA A 1 114 ? 15.617 9.814 -28.737 1.00 95.56 114 ALA A CA 1
ATOM 856 C C . ALA A 1 114 ? 17.116 9.480 -28.651 1.00 95.56 114 ALA A C 1
ATOM 858 O O . ALA A 1 114 ? 17.714 9.212 -29.690 1.00 95.56 114 ALA A O 1
ATOM 859 N N . GLY A 1 115 ? 17.722 9.502 -27.463 1.00 94.69 115 GLY A N 1
ATOM 860 C CA . GLY A 1 115 ? 19.133 9.152 -27.275 1.00 94.69 115 GLY A CA 1
ATOM 861 C C . GLY A 1 115 ? 19.352 7.757 -26.696 1.00 94.69 115 GLY A C 1
ATOM 862 O O . GLY A 1 115 ? 18.408 6.999 -26.453 1.00 94.69 115 GLY A O 1
ATOM 863 N N . ASP A 1 116 ? 20.620 7.431 -26.463 1.00 95.44 116 ASP A N 1
ATOM 864 C CA . ASP A 1 116 ? 21.026 6.190 -25.812 1.00 95.44 116 ASP A CA 1
ATOM 865 C C . ASP A 1 116 ? 20.520 6.166 -24.369 1.00 95.44 116 ASP A C 1
ATOM 867 O O . ASP A 1 116 ? 20.753 7.095 -23.595 1.00 95.44 116 ASP A O 1
ATOM 871 N N . HIS A 1 117 ? 19.814 5.106 -23.988 1.00 97.12 117 HIS A N 1
ATOM 872 C CA . HIS A 1 117 ? 19.300 4.972 -22.629 1.00 97.12 117 HIS A CA 1
ATOM 873 C C . HIS A 1 117 ? 19.043 3.513 -22.257 1.00 97.12 117 HIS A C 1
ATOM 875 O O . HIS A 1 117 ? 18.974 2.608 -23.090 1.00 97.12 117 HIS A O 1
ATOM 881 N N . ILE A 1 118 ? 18.903 3.289 -20.958 1.00 98.00 118 ILE A N 1
ATOM 882 C CA . ILE A 1 118 ? 18.505 2.020 -20.363 1.00 98.00 118 ILE A CA 1
ATOM 883 C C . ILE A 1 118 ? 17.120 2.231 -19.758 1.00 98.00 118 ILE A C 1
ATOM 885 O O . ILE A 1 118 ? 16.894 3.223 -19.069 1.00 98.00 118 ILE A O 1
ATOM 889 N N . GLU A 1 119 ? 16.204 1.293 -19.964 1.00 98.19 119 GLU A N 1
ATOM 890 C CA . GLU A 1 119 ? 14.963 1.247 -19.197 1.00 98.19 119 GLU A CA 1
ATOM 891 C C . GLU A 1 119 ? 14.983 0.060 -18.243 1.00 98.19 119 GLU A C 1
ATOM 893 O O . GLU A 1 119 ? 15.241 -1.076 -18.647 1.00 98.19 119 GLU A O 1
ATOM 898 N N . VAL A 1 120 ? 14.664 0.308 -16.975 1.00 98.38 120 VAL A N 1
ATOM 899 C CA . VAL A 1 120 ? 14.433 -0.754 -15.993 1.00 98.38 120 VAL A CA 1
ATOM 900 C C . VAL A 1 120 ? 12.973 -0.753 -15.583 1.00 98.38 120 VAL A C 1
ATOM 902 O O . VAL A 1 120 ? 12.485 0.222 -15.019 1.00 98.38 120 VAL A O 1
ATOM 905 N N . TRP A 1 121 ? 12.305 -1.875 -15.824 1.00 98.50 121 TRP A N 1
ATOM 906 C CA . TRP A 1 121 ? 10.919 -2.128 -15.461 1.00 98.50 121 TRP A CA 1
ATOM 907 C C . TRP A 1 121 ? 10.850 -3.133 -14.319 1.00 98.50 121 TRP A C 1
ATOM 909 O O . TRP A 1 121 ? 11.418 -4.222 -14.430 1.00 98.50 121 TRP A O 1
ATOM 919 N N . LEU A 1 122 ? 10.126 -2.800 -13.251 1.00 98.31 122 LEU A N 1
ATOM 920 C CA . LEU A 1 122 ? 10.001 -3.644 -12.064 1.00 98.31 122 LEU A CA 1
ATOM 921 C C . LEU A 1 122 ? 8.549 -3.731 -11.585 1.00 98.31 122 LEU A C 1
ATOM 923 O O . LEU A 1 122 ? 7.861 -2.717 -11.466 1.00 98.31 122 LEU A O 1
ATOM 927 N N . ALA A 1 123 ? 8.111 -4.944 -11.252 1.00 98.38 123 ALA A N 1
ATOM 928 C CA . ALA A 1 123 ? 6.841 -5.232 -10.588 1.00 98.38 123 ALA A CA 1
ATOM 929 C C . ALA A 1 123 ? 7.020 -6.334 -9.531 1.00 98.38 123 ALA A C 1
ATOM 931 O O . ALA A 1 123 ? 7.844 -7.236 -9.697 1.00 98.38 123 ALA A O 1
ATOM 932 N N . ALA A 1 124 ? 6.233 -6.287 -8.454 1.00 97.62 124 ALA A N 1
ATOM 933 C CA . ALA A 1 124 ? 6.214 -7.330 -7.420 1.00 97.62 124 ALA A CA 1
ATOM 934 C C . ALA A 1 124 ? 5.150 -8.419 -7.679 1.00 97.62 124 ALA A C 1
ATOM 936 O O . ALA A 1 124 ? 5.061 -9.395 -6.940 1.00 97.62 124 ALA A O 1
ATOM 937 N N . SER A 1 125 ? 4.330 -8.248 -8.720 1.00 97.19 125 SER A N 1
ATOM 938 C CA . SER A 1 125 ? 3.243 -9.151 -9.108 1.00 97.19 125 SER A CA 1
ATOM 939 C C . SER A 1 125 ? 3.128 -9.194 -10.639 1.00 97.19 125 SER A C 1
ATOM 941 O O . SER A 1 125 ? 3.386 -8.166 -11.274 1.00 97.19 125 SER A O 1
ATOM 943 N N . PRO A 1 126 ? 2.762 -10.338 -11.259 1.00 96.88 126 PRO A N 1
ATOM 944 C CA . PRO A 1 126 ? 2.586 -10.417 -12.712 1.00 96.88 126 PRO A CA 1
ATOM 945 C C . PRO A 1 126 ? 1.329 -9.668 -13.182 1.00 96.88 126 PRO A C 1
ATOM 947 O O . PRO A 1 126 ? 1.227 -9.282 -14.350 1.00 96.88 126 PRO A O 1
ATOM 950 N N . ASP A 1 127 ? 0.378 -9.481 -12.270 1.00 96.38 127 ASP A N 1
ATOM 951 C CA . ASP A 1 127 ? -0.910 -8.842 -12.464 1.00 96.38 127 ASP A CA 1
ATOM 952 C C . ASP A 1 127 ? -1.321 -8.024 -11.230 1.00 96.38 127 ASP A C 1
ATOM 954 O O . ASP A 1 127 ? -0.760 -8.143 -10.138 1.00 96.38 127 ASP A O 1
ATOM 958 N N . VAL A 1 128 ? -2.318 -7.165 -11.424 1.00 96.50 128 VAL A N 1
ATOM 959 C CA . VAL A 1 128 ? -2.969 -6.408 -10.354 1.00 96.50 128 VAL A CA 1
ATOM 960 C C . VAL A 1 128 ? -4.438 -6.808 -10.378 1.00 96.50 128 VAL A C 1
ATOM 962 O O . VAL A 1 128 ? -5.171 -6.321 -11.248 1.00 96.50 128 VAL A O 1
ATOM 965 N N . PRO A 1 129 ? -4.873 -7.716 -9.487 1.00 95.56 129 PRO A N 1
ATOM 966 C CA . PRO A 1 129 ? -6.278 -8.066 -9.376 1.00 95.56 129 PRO A CA 1
ATOM 967 C C . PRO A 1 129 ? -7.104 -6.814 -9.089 1.00 95.56 129 PRO A C 1
ATOM 969 O O . PRO A 1 129 ? -6.835 -6.090 -8.132 1.00 95.56 129 PRO A O 1
ATOM 972 N N . MET A 1 130 ? -8.095 -6.564 -9.938 1.00 96.00 130 MET A N 1
ATOM 973 C CA . MET A 1 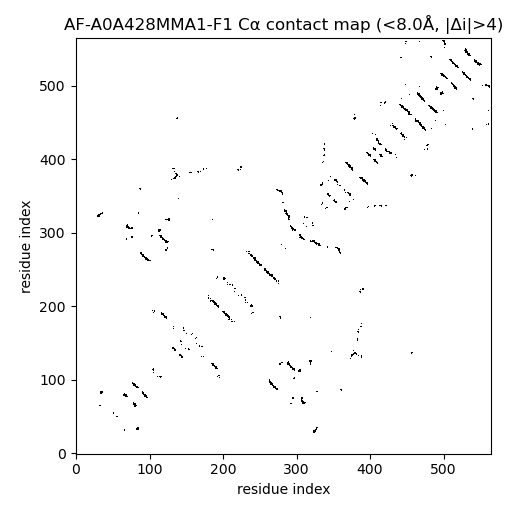130 ? -9.037 -5.460 -9.795 1.00 96.00 130 MET A CA 1
ATOM 974 C C . MET A 1 130 ? -10.438 -6.052 -9.600 1.00 96.00 130 MET A C 1
ATOM 976 O O . MET A 1 130 ? -10.805 -6.932 -10.385 1.00 96.00 130 MET A O 1
ATOM 980 N N . PRO A 1 131 ? -11.240 -5.587 -8.625 1.00 96.75 131 PRO A N 1
ATOM 981 C CA . PRO A 1 131 ? -12.632 -6.026 -8.494 1.00 96.75 131 PRO A CA 1
ATOM 982 C C . PRO A 1 131 ? -13.449 -5.617 -9.720 1.00 96.75 131 PRO A C 1
ATOM 984 O O . PRO A 1 131 ? -12.999 -4.770 -10.489 1.00 96.75 131 PRO A O 1
ATOM 987 N N . ALA A 1 132 ? -14.637 -6.182 -9.937 1.00 96.69 132 ALA A N 1
ATOM 988 C CA . ALA A 1 132 ? -15.508 -5.741 -11.033 1.00 96.69 132 ALA A CA 1
ATOM 989 C C . ALA A 1 132 ? -15.751 -4.218 -10.975 1.00 96.69 132 ALA A C 1
ATOM 991 O O . ALA A 1 132 ? -15.682 -3.626 -9.900 1.00 96.69 132 ALA A O 1
ATOM 992 N N . ILE A 1 133 ? -15.998 -3.566 -12.117 1.00 97.19 133 ILE A N 1
ATOM 993 C CA . ILE A 1 133 ? -16.375 -2.143 -12.109 1.00 97.19 133 ILE A CA 1
ATOM 994 C C . ILE A 1 133 ? -17.731 -2.041 -11.418 1.00 97.19 133 ILE A C 1
ATOM 996 O O . ILE A 1 133 ? -18.669 -2.703 -11.846 1.00 97.19 133 ILE A O 1
ATOM 1000 N N . GLY A 1 134 ? -17.850 -1.257 -10.356 1.00 95.31 134 GLY A N 1
ATOM 1001 C CA . GLY A 1 134 ? -19.056 -1.267 -9.542 1.00 95.31 134 GLY A CA 1
ATOM 1002 C C . GLY A 1 134 ? -19.005 -0.353 -8.329 1.00 95.31 134 GLY A C 1
ATOM 1003 O O . GLY A 1 134 ? -17.998 0.302 -8.059 1.00 95.31 134 GLY A O 1
ATOM 1004 N N . TRP A 1 135 ? -20.114 -0.336 -7.602 1.00 94.44 135 TRP A N 1
ATOM 1005 C CA . TRP A 1 135 ? -20.291 0.395 -6.349 1.00 94.44 135 TRP A CA 1
ATOM 1006 C C . TRP A 1 135 ? -21.238 -0.378 -5.427 1.00 94.44 135 TRP A C 1
ATOM 1008 O O . TRP A 1 135 ? -21.902 -1.330 -5.845 1.00 94.44 135 TRP A O 1
ATOM 1018 N N . GLY A 1 136 ? -21.292 0.017 -4.161 1.00 92.56 136 GLY A N 1
ATOM 1019 C CA . GLY A 1 136 ? -22.152 -0.582 -3.151 1.00 92.56 136 GLY A CA 1
ATOM 1020 C C . GLY A 1 136 ? -23.125 0.411 -2.517 1.00 92.56 136 GLY A C 1
ATOM 1021 O O . GLY A 1 136 ? -22.770 1.558 -2.260 1.00 92.56 136 GLY A O 1
ATOM 1022 N N . SER A 1 137 ? -24.338 -0.052 -2.212 1.00 91.12 137 SER A N 1
ATOM 1023 C CA . SER A 1 137 ? -25.321 0.654 -1.379 1.00 91.12 137 SER A CA 1
ATOM 1024 C C . SER A 1 137 ? -25.827 -0.203 -0.206 1.00 91.12 137 SER A C 1
ATOM 1026 O O . SER A 1 137 ? -25.483 -1.382 -0.086 1.00 91.12 137 SER A O 1
ATOM 1028 N N . GLN A 1 138 ? -26.727 0.339 0.622 1.00 88.69 138 GLN A N 1
ATOM 1029 C CA . GLN A 1 138 ? -27.414 -0.418 1.684 1.00 88.69 138 GLN A CA 1
ATOM 1030 C C . GLN A 1 138 ? -28.164 -1.671 1.189 1.00 88.69 138 GLN A C 1
ATOM 1032 O O . GLN A 1 138 ? -28.539 -2.518 1.995 1.00 88.69 138 GLN A O 1
ATOM 1037 N N . PHE A 1 139 ? -28.424 -1.780 -0.118 1.00 89.50 139 PHE A N 1
ATOM 1038 C CA . PHE A 1 139 ? -29.163 -2.892 -0.721 1.00 89.50 139 PHE A CA 1
ATOM 1039 C C . PHE A 1 139 ? -28.259 -3.952 -1.363 1.00 89.50 139 PHE A C 1
ATOM 1041 O O . PHE A 1 139 ? -28.763 -4.951 -1.872 1.00 89.50 139 PHE A O 1
ATOM 1048 N N . GLY A 1 140 ? -26.940 -3.749 -1.333 1.00 91.81 140 GLY A N 1
ATOM 1049 C CA . GLY A 1 140 ? -25.957 -4.664 -1.905 1.00 91.81 140 GLY A CA 1
ATOM 1050 C C . GLY A 1 140 ? -25.028 -4.000 -2.917 1.00 91.81 140 GLY A C 1
ATOM 1051 O O . GLY A 1 140 ? -24.991 -2.775 -3.055 1.00 91.81 140 GLY A O 1
ATOM 1052 N N . LYS A 1 141 ? -24.264 -4.850 -3.606 1.00 93.25 141 LYS A N 1
ATOM 1053 C CA . LYS A 1 141 ? -23.262 -4.481 -4.609 1.00 93.25 141 LYS A CA 1
ATOM 1054 C C . LYS A 1 141 ? -23.870 -4.467 -6.008 1.00 93.25 141 LYS A C 1
ATOM 1056 O O . LYS A 1 141 ? -24.595 -5.390 -6.375 1.00 93.25 141 LYS A O 1
ATOM 1061 N N . THR A 1 142 ? -23.506 -3.460 -6.790 1.00 93.31 142 THR A N 1
ATOM 1062 C CA . THR A 1 142 ? -23.780 -3.369 -8.224 1.00 93.31 142 THR A CA 1
ATOM 1063 C C . THR A 1 142 ? -22.471 -3.566 -8.974 1.00 93.31 142 THR A C 1
ATOM 1065 O O . THR A 1 142 ? -21.522 -2.813 -8.767 1.00 93.31 142 THR A O 1
ATOM 1068 N N . GLU A 1 143 ? -22.418 -4.559 -9.859 1.00 95.06 143 GLU A N 1
ATOM 1069 C CA . GLU A 1 143 ? -21.243 -4.866 -10.677 1.00 95.06 143 GLU A CA 1
ATOM 1070 C C . GLU A 1 143 ? -21.591 -4.798 -12.164 1.00 95.06 143 GLU A C 1
ATOM 1072 O O . GLU A 1 143 ? -22.561 -5.402 -12.618 1.00 95.06 143 GLU A O 1
ATOM 1077 N N . LEU A 1 144 ? -20.763 -4.096 -12.932 1.00 94.88 144 LEU A N 1
ATOM 1078 C CA . LEU A 1 144 ? -20.865 -3.951 -14.375 1.00 94.88 144 LEU A CA 1
ATOM 1079 C C . LEU A 1 144 ? -19.735 -4.743 -15.042 1.00 94.88 144 LEU A C 1
ATOM 1081 O O . LEU A 1 144 ? -18.545 -4.464 -14.858 1.00 94.88 144 LEU A O 1
ATOM 1085 N N . LYS A 1 145 ? -20.106 -5.725 -15.859 1.00 94.81 145 LYS A N 1
ATOM 1086 C CA . LYS A 1 145 ? -19.194 -6.483 -16.726 1.00 94.81 145 LYS A CA 1
ATOM 1087 C C . LYS A 1 145 ? -18.938 -5.733 -18.024 1.00 94.81 145 LYS A C 1
ATOM 1089 O O . LYS A 1 145 ? -17.834 -5.812 -18.564 1.00 94.81 145 LYS A O 1
ATOM 1094 N N . GLY A 1 146 ? -19.932 -4.985 -18.490 1.00 95.25 146 GLY A N 1
ATOM 1095 C CA . GLY A 1 146 ? -19.875 -4.219 -19.724 1.00 95.25 146 GLY A CA 1
ATOM 1096 C C . GLY A 1 146 ? -20.690 -2.935 -19.667 1.00 95.25 146 GLY A C 1
ATOM 1097 O O . GLY A 1 146 ? -21.510 -2.709 -18.777 1.00 95.25 146 GLY A O 1
ATOM 1098 N N . ARG A 1 147 ? -20.486 -2.088 -20.676 1.00 94.69 147 ARG A N 1
ATOM 1099 C CA . ARG A 1 147 ? -21.216 -0.825 -20.849 1.00 94.69 147 ARG A CA 1
ATOM 1100 C C . ARG A 1 147 ? -22.729 -1.046 -21.001 1.00 94.69 147 ARG A C 1
ATOM 1102 O O . ARG A 1 147 ? -23.531 -0.170 -20.683 1.00 94.69 147 ARG A O 1
ATOM 1109 N N . GLU A 1 148 ? -23.126 -2.206 -21.510 1.00 93.31 148 GLU A N 1
ATOM 1110 C CA . GLU A 1 148 ? -24.511 -2.636 -21.687 1.00 93.31 148 GLU A CA 1
ATOM 1111 C C . GLU A 1 148 ? -25.249 -2.911 -20.371 1.00 93.31 148 GLU A C 1
ATOM 1113 O O . GLU A 1 148 ? -26.476 -2.793 -20.348 1.00 93.31 148 GLU A O 1
ATOM 1118 N N . ASP A 1 149 ? -24.535 -3.201 -19.280 1.00 93.06 149 ASP A N 1
ATOM 1119 C CA . ASP A 1 149 ? -25.149 -3.490 -17.977 1.00 93.06 149 ASP A CA 1
ATOM 1120 C C . ASP A 1 149 ? -25.784 -2.234 -17.362 1.00 93.06 149 ASP A C 1
ATOM 1122 O O . ASP A 1 149 ? -26.781 -2.321 -16.644 1.00 93.06 149 ASP A O 1
ATOM 1126 N N . CYS A 1 150 ? -25.335 -1.044 -17.783 1.00 90.00 150 CYS A N 1
ATOM 1127 C CA . CYS A 1 150 ? -25.999 0.230 -17.492 1.00 90.00 150 CYS A CA 1
ATOM 1128 C C . CYS A 1 150 ? -27.459 0.299 -17.979 1.00 90.00 150 CYS A C 1
ATOM 1130 O O . CYS A 1 150 ? -28.197 1.192 -17.569 1.00 90.00 150 CYS A O 1
ATOM 1132 N N . MET A 1 151 ? -27.883 -0.597 -18.879 1.00 82.25 151 MET A N 1
ATOM 1133 C CA . MET A 1 151 ? -29.265 -0.669 -19.363 1.00 82.25 151 MET A CA 1
ATOM 1134 C C . MET A 1 151 ? -30.153 -1.603 -18.531 1.00 82.25 151 MET A C 1
ATOM 1136 O O . MET A 1 151 ? -31.371 -1.541 -18.693 1.00 82.25 151 MET A O 1
ATOM 1140 N N . ARG A 1 152 ? -29.570 -2.505 -17.728 1.00 75.88 152 ARG A N 1
ATOM 1141 C CA . ARG A 1 152 ? -30.288 -3.637 -17.111 1.00 75.88 152 ARG A CA 1
ATOM 1142 C C . ARG A 1 152 ? -30.236 -3.628 -15.588 1.00 75.88 152 ARG A C 1
ATOM 1144 O O . ARG A 1 152 ? -31.269 -3.842 -14.968 1.00 75.88 152 ARG A O 1
ATOM 1151 N N . ASP A 1 153 ? -29.067 -3.337 -15.018 1.00 66.62 153 ASP A N 1
ATOM 1152 C CA . ASP A 1 153 ? -28.740 -3.765 -13.651 1.00 66.62 153 ASP A CA 1
ATOM 1153 C C . ASP A 1 153 ? -28.222 -2.626 -12.745 1.00 66.62 153 ASP A C 1
ATOM 1155 O O . ASP A 1 153 ? -27.838 -2.861 -11.605 1.00 66.62 153 ASP A O 1
ATOM 1159 N N . ALA A 1 154 ? -28.219 -1.373 -13.215 1.00 63.38 154 ALA A N 1
ATOM 1160 C CA . ALA A 1 154 ? -27.532 -0.260 -12.545 1.00 63.38 154 ALA A CA 1
ATOM 1161 C C . ALA A 1 154 ? -28.330 0.474 -11.432 1.00 63.38 154 ALA A C 1
ATOM 1163 O O . ALA A 1 154 ? -27.945 1.570 -11.039 1.00 63.38 154 ALA A O 1
ATOM 1164 N N . GLY A 1 155 ? -29.402 -0.113 -10.885 1.00 66.19 155 GLY A N 1
ATOM 1165 C CA . GLY A 1 155 ? -30.077 0.402 -9.679 1.00 66.19 155 GLY A CA 1
ATOM 1166 C C . GLY A 1 155 ? -31.077 1.557 -9.880 1.00 66.19 155 GLY A C 1
ATOM 1167 O O . GLY A 1 155 ? -31.630 1.762 -10.961 1.00 66.19 155 GLY A O 1
ATOM 1168 N N . PHE A 1 156 ? -31.373 2.282 -8.794 1.00 57.72 156 PHE A N 1
ATOM 1169 C CA . PHE A 1 156 ? -32.384 3.347 -8.750 1.00 57.72 156 PHE A CA 1
ATOM 1170 C C . PHE A 1 156 ? -31.832 4.653 -9.351 1.00 57.72 156 PHE A C 1
ATOM 1172 O O . PHE A 1 156 ? -31.183 5.416 -8.651 1.00 57.72 156 PHE A O 1
ATOM 1179 N N . GLY A 1 157 ? -32.124 4.924 -10.629 1.00 62.38 157 GLY A N 1
ATOM 1180 C CA . GLY A 1 157 ? -31.749 6.183 -11.311 1.00 62.38 157 GLY A CA 1
ATOM 1181 C C . GLY A 1 157 ? -31.455 6.034 -12.812 1.00 62.38 157 GLY A C 1
ATOM 1182 O O . GLY A 1 157 ? -31.693 6.949 -13.611 1.00 62.38 157 GLY A O 1
ATOM 1183 N N . VAL A 1 158 ? -31.078 4.826 -13.240 1.00 66.06 158 VAL A N 1
ATOM 1184 C CA . VAL A 1 158 ? -30.884 4.431 -14.655 1.00 66.06 158 VAL A CA 1
ATOM 1185 C C . VAL A 1 158 ? -32.177 4.162 -15.431 1.00 66.06 158 VAL A C 1
ATOM 1187 O O . VAL A 1 158 ? -32.134 3.843 -16.617 1.00 66.06 158 VAL A O 1
ATOM 1190 N N . GLU A 1 159 ? -33.352 4.332 -14.830 1.00 78.25 159 GLU A N 1
ATOM 1191 C CA . GLU A 1 159 ? -34.618 4.209 -15.570 1.00 78.25 159 GLU A CA 1
ATOM 1192 C C . GLU A 1 159 ? -34.773 5.323 -16.623 1.00 78.25 159 GLU A C 1
ATOM 1194 O O . GLU A 1 159 ? -35.398 5.130 -17.670 1.00 78.25 159 GLU A O 1
ATOM 1199 N N . SER A 1 160 ? -34.142 6.477 -16.379 1.00 85.19 160 SER A N 1
ATOM 1200 C CA . SER A 1 160 ? -34.134 7.615 -17.298 1.00 85.19 160 SER A CA 1
ATOM 1201 C C . SER A 1 160 ? -33.027 7.513 -18.354 1.00 85.19 160 SER A C 1
ATOM 1203 O O . SER A 1 160 ? -31.917 7.052 -18.086 1.00 85.19 160 SER A O 1
ATOM 1205 N N . ASP A 1 161 ? -33.276 8.042 -19.557 1.00 87.50 161 ASP A N 1
ATOM 1206 C CA . ASP A 1 161 ? -32.254 8.149 -20.612 1.00 87.50 161 ASP A CA 1
ATOM 1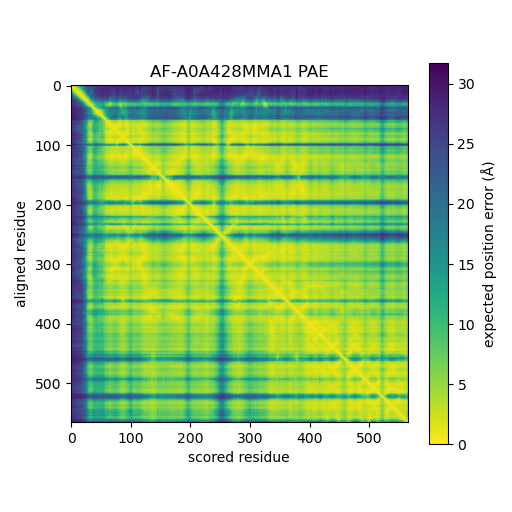207 C C . ASP A 1 161 ? -30.985 8.883 -20.154 1.00 87.50 161 ASP A C 1
ATOM 1209 O O . ASP A 1 161 ? -29.878 8.546 -20.581 1.00 87.50 161 ASP A O 1
ATOM 1213 N N . ALA A 1 162 ? -31.142 9.891 -19.293 1.00 88.62 162 ALA A N 1
ATOM 1214 C CA . ALA A 1 162 ? -30.031 10.648 -18.731 1.00 88.62 162 ALA A CA 1
ATOM 1215 C C . ALA A 1 162 ? -29.196 9.789 -17.768 1.00 88.62 162 ALA A C 1
ATOM 1217 O O . ALA A 1 162 ? -27.976 9.743 -17.914 1.00 88.62 162 ALA A O 1
ATOM 1218 N N . GLY A 1 163 ? -29.844 9.054 -16.856 1.00 88.44 163 GLY A N 1
ATOM 1219 C CA . GLY A 1 163 ? -29.178 8.126 -15.937 1.00 88.44 163 GLY A CA 1
ATOM 1220 C C . GLY A 1 163 ? -28.379 7.055 -16.679 1.00 88.44 163 GLY A C 1
ATOM 1221 O O . GLY A 1 163 ? -27.203 6.844 -16.387 1.00 88.44 163 GLY A O 1
ATOM 1222 N N . ARG A 1 164 ? -28.955 6.462 -17.736 1.00 90.06 164 ARG A N 1
ATOM 1223 C CA . ARG A 1 164 ? -28.251 5.471 -18.577 1.00 90.06 164 ARG A CA 1
ATOM 1224 C C . ARG A 1 164 ? -27.007 6.042 -19.240 1.00 90.06 164 ARG A C 1
ATOM 1226 O O . ARG A 1 164 ? -25.951 5.415 -19.210 1.00 90.06 164 ARG A O 1
ATOM 1233 N N . LYS A 1 165 ? -27.110 7.239 -19.824 1.00 91.56 165 LYS A N 1
ATOM 1234 C CA . LYS A 1 165 ? -25.960 7.920 -20.442 1.00 91.56 165 LYS A CA 1
ATOM 1235 C C . LYS A 1 165 ? -24.883 8.267 -19.416 1.00 91.56 165 LYS A C 1
ATOM 1237 O O . LYS A 1 165 ? -23.703 8.125 -19.727 1.00 91.56 165 LYS A O 1
ATOM 1242 N N . ASN A 1 166 ? -25.276 8.675 -18.210 1.00 91.44 166 ASN A N 1
ATOM 1243 C CA . ASN A 1 166 ? -24.343 8.963 -17.123 1.00 91.44 166 ASN A CA 1
ATOM 1244 C C . ASN A 1 166 ? -23.604 7.700 -16.666 1.00 91.44 166 ASN A C 1
ATOM 1246 O O . ASN A 1 166 ? -22.380 7.736 -16.598 1.00 91.44 166 ASN A O 1
ATOM 1250 N N . CYS A 1 167 ? -24.310 6.585 -16.452 1.00 93.56 167 CYS A N 1
ATOM 1251 C CA . CYS A 1 167 ? -23.688 5.300 -16.115 1.00 93.56 167 CYS A CA 1
ATOM 1252 C C . CYS A 1 167 ? -22.696 4.854 -17.195 1.00 93.56 167 CYS A C 1
ATOM 1254 O O . CYS A 1 167 ? -21.570 4.477 -16.887 1.00 93.56 167 CYS A O 1
ATOM 1256 N N . GLN A 1 168 ? -23.077 4.950 -18.473 1.00 94.69 168 GLN A N 1
ATOM 1257 C CA . GLN A 1 168 ? -22.193 4.578 -19.579 1.00 94.69 168 GLN A CA 1
ATOM 1258 C C . GLN A 1 168 ? -20.927 5.435 -19.628 1.00 94.69 168 GLN A C 1
ATOM 1260 O O . GLN A 1 168 ? -19.838 4.895 -19.795 1.00 94.69 168 GLN A O 1
ATOM 1265 N N . ARG A 1 169 ? -21.069 6.757 -19.467 1.00 94.75 169 ARG A N 1
ATOM 1266 C CA . ARG A 1 169 ? -19.924 7.670 -19.402 1.00 94.75 169 ARG A CA 1
ATOM 1267 C C . ARG A 1 169 ? -19.021 7.323 -18.218 1.00 94.75 169 ARG A C 1
ATOM 1269 O O . ARG A 1 169 ? -17.819 7.197 -18.409 1.00 94.75 169 ARG A O 1
ATOM 1276 N N . TRP A 1 170 ? -19.604 7.120 -17.038 1.00 94.75 170 TRP A N 1
ATOM 1277 C CA . TRP A 1 170 ? -18.862 6.721 -15.844 1.00 94.75 170 TRP A CA 1
ATOM 1278 C C . TRP A 1 170 ? -18.119 5.397 -16.057 1.00 94.75 170 TRP A C 1
ATOM 1280 O O . TRP A 1 170 ? -16.945 5.308 -15.727 1.00 94.75 170 TRP A O 1
ATOM 1290 N N . TYR A 1 171 ? -18.745 4.386 -16.669 1.00 96.06 171 TYR A N 1
ATOM 1291 C CA . TYR A 1 171 ? -18.085 3.114 -16.981 1.00 96.06 171 TYR A CA 1
ATOM 1292 C C . TYR A 1 171 ? -16.867 3.314 -17.894 1.00 96.06 171 TYR A C 1
ATOM 1294 O O . TYR A 1 171 ? -15.791 2.785 -17.612 1.00 96.06 171 TYR A O 1
ATOM 1302 N N . ASP A 1 172 ? -17.009 4.106 -18.962 1.00 95.69 172 ASP A N 1
ATOM 1303 C CA . ASP A 1 172 ? -15.907 4.410 -19.882 1.00 95.69 172 ASP A CA 1
ATOM 1304 C C . ASP A 1 172 ? -14.758 5.151 -19.159 1.00 95.69 172 ASP A C 1
ATOM 1306 O O . ASP A 1 172 ? -13.579 4.848 -19.378 1.00 95.69 172 ASP A O 1
ATOM 1310 N N . GLU A 1 173 ? -15.091 6.064 -18.238 1.00 95.25 173 GLU A N 1
ATOM 1311 C CA . GLU A 1 173 ? -14.134 6.728 -17.342 1.00 95.25 173 GLU A CA 1
ATOM 1312 C C . GLU A 1 173 ? -13.440 5.720 -16.411 1.00 95.25 173 GLU A C 1
ATOM 1314 O O . GLU A 1 173 ? -12.214 5.753 -16.301 1.00 95.25 173 GLU A O 1
ATOM 1319 N N . GLN A 1 174 ? -14.171 4.769 -15.815 1.00 95.62 174 GLN A N 1
ATOM 1320 C CA . GLN A 1 174 ? -13.590 3.726 -14.960 1.00 95.62 174 GLN A CA 1
ATOM 1321 C C . GLN A 1 174 ? -12.646 2.799 -15.731 1.00 95.62 174 GLN A C 1
ATOM 1323 O O . GLN A 1 174 ? -11.606 2.400 -15.208 1.00 95.62 174 GLN A O 1
ATOM 1328 N N . VAL A 1 175 ? -12.946 2.474 -16.992 1.00 96.69 175 VAL A N 1
ATOM 1329 C CA . VAL A 1 175 ? -12.033 1.692 -17.842 1.00 96.69 175 VAL A CA 1
ATOM 1330 C C . VAL A 1 175 ? -10.701 2.424 -18.027 1.00 96.69 175 VAL A C 1
ATOM 1332 O O . VAL A 1 175 ? -9.644 1.794 -17.941 1.00 96.69 175 VAL A O 1
ATOM 1335 N N . GLN A 1 176 ? -10.723 3.741 -18.259 1.00 95.38 176 GLN A N 1
ATOM 1336 C CA . GLN A 1 176 ? -9.496 4.536 -18.351 1.00 95.38 176 GLN A CA 1
ATOM 1337 C C . GLN A 1 176 ? -8.790 4.652 -16.993 1.00 95.38 176 GLN A C 1
ATOM 1339 O O . GLN A 1 176 ? -7.600 4.350 -16.916 1.00 95.38 176 GLN A O 1
ATOM 1344 N N . TYR A 1 177 ? -9.524 5.002 -15.934 1.00 96.06 177 TYR A N 1
ATOM 1345 C CA . TYR A 1 177 ? -9.023 5.097 -14.561 1.00 96.06 177 TYR A CA 1
ATOM 1346 C C . TYR A 1 177 ? -8.271 3.832 -14.148 1.00 96.06 177 TYR A C 1
ATOM 1348 O O . TYR A 1 177 ? -7.126 3.897 -13.714 1.00 96.06 177 TYR A O 1
ATOM 1356 N N . ARG A 1 178 ? -8.874 2.656 -14.351 1.00 96.75 178 ARG A N 1
ATOM 1357 C CA . ARG A 1 178 ? -8.287 1.366 -13.962 1.00 96.75 178 ARG A CA 1
ATOM 1358 C C . ARG A 1 178 ? -7.015 1.058 -14.729 1.00 96.75 178 ARG A C 1
ATOM 1360 O O . ARG A 1 178 ? -6.085 0.512 -14.139 1.00 96.75 178 ARG A O 1
ATOM 1367 N N . ARG A 1 179 ? -6.953 1.419 -16.019 1.00 96.25 179 ARG A N 1
ATOM 1368 C CA . ARG A 1 179 ? -5.713 1.300 -16.795 1.00 96.25 179 ARG A CA 1
ATOM 1369 C C . ARG A 1 179 ? -4.611 2.128 -16.159 1.00 96.25 179 ARG A C 1
ATOM 1371 O O . ARG A 1 179 ? -3.532 1.587 -15.967 1.00 96.25 179 ARG A O 1
ATOM 1378 N N . ASP A 1 180 ? -4.874 3.382 -15.800 1.00 96.25 180 ASP A N 1
ATOM 1379 C CA . ASP A 1 180 ? -3.861 4.240 -15.179 1.00 96.25 180 ASP A CA 1
ATOM 1380 C C . ASP A 1 180 ? -3.520 3.811 -13.745 1.00 96.25 180 ASP A C 1
ATOM 1382 O O . ASP A 1 180 ? -2.345 3.769 -13.384 1.00 96.25 180 ASP A O 1
ATOM 1386 N N . LEU A 1 181 ? -4.500 3.368 -12.956 1.00 96.75 181 LEU A N 1
ATOM 1387 C CA . LEU A 1 181 ? -4.281 2.833 -11.612 1.00 96.75 181 LEU A CA 1
ATOM 1388 C C . LEU A 1 181 ? -3.363 1.602 -11.634 1.00 96.75 181 LEU A C 1
ATOM 1390 O O . LEU A 1 181 ? -2.435 1.516 -10.833 1.00 96.75 181 LEU A O 1
ATOM 1394 N N . GLN A 1 182 ? -3.560 0.673 -12.579 1.00 97.31 182 GLN A N 1
ATOM 1395 C CA . GLN A 1 182 ? -2.682 -0.496 -12.746 1.00 97.31 182 GLN A CA 1
ATOM 1396 C C . GLN A 1 182 ? -1.222 -0.103 -13.002 1.00 97.31 182 GLN A C 1
ATOM 1398 O O . GLN A 1 182 ? -0.311 -0.817 -12.580 1.00 97.31 182 GLN A O 1
ATOM 1403 N N . ARG A 1 183 ? -0.976 1.043 -13.648 1.00 97.56 183 ARG A N 1
ATOM 1404 C CA . ARG A 1 183 ? 0.386 1.524 -13.923 1.00 97.56 183 ARG A CA 1
ATOM 1405 C C . ARG A 1 183 ? 1.135 1.894 -12.653 1.00 97.56 183 ARG A C 1
ATOM 1407 O O . ARG A 1 183 ? 2.351 1.758 -12.630 1.00 97.56 183 ARG A O 1
ATOM 1414 N N . LEU A 1 184 ? 0.437 2.275 -11.581 1.00 97.38 184 LEU A N 1
ATOM 1415 C CA . LEU A 1 184 ? 1.065 2.600 -10.295 1.00 97.38 184 LEU A CA 1
ATOM 1416 C C . LEU A 1 184 ? 1.717 1.387 -9.610 1.00 97.38 184 LEU A C 1
ATOM 1418 O O . LEU A 1 184 ? 2.515 1.571 -8.689 1.00 97.38 184 LEU A O 1
ATOM 1422 N N . PHE A 1 185 ? 1.426 0.167 -10.076 1.00 97.75 185 PHE A N 1
ATOM 1423 C CA . PHE A 1 185 ? 1.998 -1.089 -9.580 1.00 97.75 185 PHE A CA 1
ATOM 1424 C C . PHE A 1 185 ? 3.237 -1.556 -10.353 1.00 97.75 185 PHE A C 1
ATOM 1426 O O . PHE A 1 185 ? 3.805 -2.607 -10.051 1.00 97.75 185 PHE A O 1
ATOM 1433 N N . VAL A 1 186 ? 3.665 -0.781 -11.349 1.00 97.94 186 VAL A N 1
ATOM 1434 C CA . VAL A 1 186 ? 4.863 -1.041 -12.145 1.00 97.94 186 VAL A CA 1
ATOM 1435 C C . VAL A 1 186 ? 5.736 0.202 -12.094 1.00 97.94 186 VAL A C 1
ATOM 1437 O O . VAL A 1 186 ? 5.257 1.309 -12.317 1.00 97.94 186 VAL A O 1
ATOM 1440 N N . ARG A 1 187 ? 7.020 0.037 -11.794 1.00 97.56 187 ARG A N 1
ATOM 1441 C CA . ARG A 1 187 ? 7.996 1.129 -11.857 1.00 97.56 187 ARG A CA 1
ATOM 1442 C C . ARG A 1 187 ? 8.778 1.035 -13.155 1.00 97.56 187 ARG A C 1
ATOM 1444 O O . ARG A 1 187 ? 9.133 -0.070 -13.569 1.00 97.56 187 ARG A O 1
ATOM 1451 N N . GLN A 1 188 ? 9.032 2.183 -13.773 1.00 97.50 188 GLN A N 1
ATOM 1452 C CA . GLN A 1 188 ? 9.925 2.303 -14.920 1.00 97.50 188 GLN A CA 1
ATOM 1453 C C . GLN A 1 188 ? 10.909 3.430 -14.650 1.00 97.50 188 GLN A C 1
ATOM 1455 O O . GLN A 1 188 ? 10.494 4.575 -14.474 1.00 97.50 188 GLN A O 1
ATOM 1460 N N . TRP A 1 189 ? 12.198 3.114 -14.688 1.00 97.56 189 TRP A N 1
ATOM 1461 C CA . TRP A 1 189 ? 13.257 4.114 -14.664 1.00 97.56 189 TRP A CA 1
ATOM 1462 C C . TRP A 1 189 ? 13.897 4.215 -16.042 1.00 97.56 189 TRP A C 1
ATOM 1464 O O . TRP A 1 189 ? 14.413 3.222 -16.552 1.00 97.56 189 TRP A O 1
ATOM 1474 N N . LEU A 1 190 ? 13.864 5.414 -16.620 1.00 96.94 190 LEU A N 1
ATOM 1475 C CA . LEU A 1 190 ? 14.631 5.793 -17.802 1.00 96.94 190 LEU A CA 1
ATOM 1476 C C . LEU A 1 190 ? 15.999 6.274 -17.322 1.00 96.94 190 LEU A C 1
ATOM 1478 O O . LEU A 1 190 ? 16.054 7.193 -16.507 1.00 96.94 190 LEU A O 1
ATOM 1482 N N . ILE A 1 191 ? 17.085 5.678 -17.801 1.00 96.75 191 ILE A N 1
ATOM 1483 C CA . ILE A 1 191 ? 18.434 5.870 -17.263 1.00 96.75 191 ILE A CA 1
ATOM 1484 C C . ILE A 1 191 ? 19.408 6.244 -18.383 1.00 96.75 191 ILE A C 1
ATOM 1486 O O . ILE A 1 191 ? 19.450 5.585 -19.417 1.00 96.75 191 ILE A O 1
ATOM 1490 N N . SER A 1 192 ? 20.207 7.285 -18.163 1.00 95.31 192 SER A N 1
ATOM 1491 C CA . SER A 1 192 ? 21.191 7.817 -19.113 1.00 95.31 192 SER A CA 1
ATOM 1492 C C . SER A 1 192 ? 22.554 7.994 -18.438 1.00 95.31 192 SER A C 1
ATOM 1494 O O . SER A 1 192 ? 22.634 8.192 -17.225 1.00 95.31 192 SER A O 1
ATOM 1496 N N . GLY A 1 193 ? 23.638 7.910 -19.208 1.00 91.19 193 GLY A N 1
ATOM 1497 C CA . GLY A 1 193 ? 24.991 8.197 -18.735 1.00 91.19 193 GLY A CA 1
ATOM 1498 C C . GLY A 1 193 ? 25.238 9.691 -18.504 1.00 91.19 193 GLY A C 1
ATOM 1499 O O . GLY A 1 193 ? 24.586 10.551 -19.095 1.00 91.19 193 GLY A O 1
ATOM 1500 N N . ALA A 1 194 ? 26.229 10.012 -17.672 1.00 80.88 194 ALA A N 1
ATOM 1501 C CA . ALA A 1 194 ? 26.835 11.339 -17.694 1.00 80.88 194 ALA A CA 1
ATOM 1502 C C . ALA A 1 194 ? 27.664 11.466 -18.983 1.00 80.88 194 ALA A C 1
ATOM 1504 O O . ALA A 1 194 ? 28.405 10.545 -19.337 1.00 80.88 194 ALA A O 1
ATOM 1505 N N . GLY A 1 195 ? 27.537 12.580 -19.708 1.00 70.25 195 GLY A N 1
ATOM 1506 C CA . GLY A 1 195 ? 28.351 12.839 -20.899 1.00 70.25 195 GLY A CA 1
ATOM 1507 C C . GLY A 1 195 ? 29.861 12.701 -20.630 1.00 70.25 195 GLY A C 1
ATOM 1508 O O . GLY A 1 195 ? 30.322 12.732 -19.489 1.00 70.25 195 GLY A O 1
ATOM 1509 N N . ILE A 1 196 ? 30.658 12.541 -21.690 1.00 60.31 196 ILE A N 1
ATOM 1510 C CA . ILE A 1 196 ? 32.108 12.305 -21.589 1.00 60.31 196 ILE A CA 1
ATOM 1511 C C . ILE A 1 196 ? 32.790 13.450 -20.803 1.00 60.31 196 ILE A C 1
ATOM 1513 O O . ILE A 1 196 ? 32.805 14.585 -21.273 1.00 60.31 196 ILE A O 1
ATOM 1517 N N . GLY A 1 197 ? 33.399 13.153 -19.641 1.00 57.50 197 GLY A N 1
ATOM 1518 C CA . GLY A 1 197 ? 34.400 14.031 -19.003 1.00 57.50 197 GLY A CA 1
ATOM 1519 C C . GLY A 1 197 ? 34.288 14.331 -17.497 1.00 57.50 197 GLY A C 1
ATOM 1520 O O . GLY A 1 197 ? 35.212 14.938 -16.963 1.00 57.50 197 GLY A O 1
ATOM 1521 N N . TYR A 1 198 ? 33.227 13.922 -16.793 1.00 52.81 198 TYR A N 1
ATOM 1522 C CA . TYR A 1 198 ? 32.978 14.259 -15.372 1.00 52.81 198 TYR A CA 1
ATOM 1523 C C . TYR A 1 198 ? 32.301 13.072 -14.637 1.00 52.81 198 TYR A C 1
ATOM 1525 O O . TYR A 1 198 ? 31.994 12.093 -15.316 1.00 52.81 198 TYR A O 1
ATOM 1533 N N . PRO A 1 199 ? 32.191 13.035 -13.282 1.00 54.66 199 PRO A N 1
ATOM 1534 C CA . PRO A 1 199 ? 31.999 11.775 -12.547 1.00 54.66 199 PRO A CA 1
ATOM 1535 C C . PRO A 1 199 ? 30.807 10.948 -13.050 1.00 54.66 199 PRO A C 1
ATOM 1537 O O . PRO A 1 199 ? 29.749 11.491 -13.338 1.00 54.66 199 PRO A O 1
ATOM 1540 N N . LEU A 1 200 ? 31.024 9.628 -13.113 1.00 65.81 200 LEU A N 1
ATOM 1541 C CA . LEU A 1 200 ? 30.247 8.562 -13.776 1.00 65.81 200 LEU A CA 1
ATOM 1542 C C . LEU A 1 200 ? 28.794 8.353 -13.286 1.00 65.81 200 LEU A C 1
ATOM 1544 O O . LEU A 1 200 ? 28.207 7.304 -13.556 1.00 65.81 200 LEU A O 1
ATOM 1548 N N . GLN A 1 201 ? 28.216 9.306 -12.553 1.00 81.69 201 GLN A N 1
ATOM 1549 C CA . GLN A 1 201 ? 26.857 9.190 -12.028 1.00 81.69 201 GLN A CA 1
ATOM 1550 C C . GLN A 1 201 ? 25.853 9.337 -13.168 1.00 81.69 201 GLN A C 1
ATOM 1552 O O . GLN A 1 201 ? 25.781 10.381 -13.812 1.00 81.69 201 GLN A O 1
ATOM 1557 N N . GLY A 1 202 ? 25.082 8.284 -13.423 1.00 85.31 202 GLY A N 1
ATOM 1558 C CA . GLY A 1 202 ? 24.014 8.336 -14.413 1.00 85.31 202 GLY A CA 1
ATOM 1559 C C . GLY A 1 202 ? 22.847 9.208 -13.949 1.00 85.31 202 GLY A C 1
ATOM 1560 O O . GLY A 1 202 ? 22.595 9.370 -12.754 1.00 85.31 202 GLY A O 1
ATOM 1561 N N . HIS A 1 203 ? 22.100 9.739 -14.910 1.00 90.94 203 HIS A N 1
ATOM 1562 C CA . HIS A 1 203 ? 20.821 10.397 -14.669 1.00 90.94 203 HIS A CA 1
ATOM 1563 C C . HIS A 1 203 ? 19.695 9.376 -14.772 1.00 90.94 203 HIS A C 1
ATOM 1565 O O . HIS A 1 203 ? 19.761 8.450 -15.582 1.00 90.94 203 HIS A O 1
ATOM 1571 N N . PHE A 1 204 ? 18.637 9.555 -13.985 1.00 94.38 204 PHE A N 1
ATOM 1572 C CA . PHE A 1 204 ? 17.449 8.725 -14.104 1.00 94.38 204 PHE A CA 1
ATOM 1573 C C . PHE A 1 204 ? 16.162 9.520 -13.907 1.00 94.38 204 PHE A C 1
ATOM 1575 O O . PHE A 1 204 ? 16.132 10.528 -13.201 1.00 94.38 204 PHE A O 1
ATOM 1582 N N . PHE A 1 205 ? 15.087 9.025 -14.513 1.00 94.12 205 PHE A N 1
ATOM 1583 C CA . PHE A 1 205 ? 13.736 9.554 -14.373 1.00 94.12 205 PHE A CA 1
ATOM 1584 C C . PHE A 1 205 ? 12.764 8.393 -14.183 1.00 94.12 205 PHE A C 1
ATOM 1586 O O . PHE A 1 205 ? 12.758 7.466 -14.991 1.00 94.12 205 PHE A O 1
ATOM 1593 N N . GLU A 1 206 ? 11.920 8.445 -13.152 1.00 94.94 206 GLU A N 1
ATOM 1594 C CA . GLU A 1 206 ? 10.725 7.597 -13.120 1.00 94.94 206 GLU A CA 1
ATOM 1595 C C . GLU A 1 206 ? 9.661 8.226 -14.031 1.00 94.94 206 GLU A C 1
ATOM 1597 O O . GLU A 1 206 ? 9.459 9.448 -14.014 1.00 94.94 206 GLU A O 1
ATOM 1602 N N . ASP A 1 207 ? 9.037 7.420 -14.889 1.00 95.25 207 ASP A N 1
ATOM 1603 C CA . ASP A 1 207 ? 8.063 7.935 -15.859 1.00 95.25 207 ASP A CA 1
ATOM 1604 C C . ASP A 1 207 ? 6.730 7.193 -15.859 1.00 95.25 207 ASP A C 1
ATOM 1606 O O . ASP A 1 207 ? 5.675 7.833 -15.844 1.00 95.25 207 ASP A O 1
ATOM 1610 N N . TYR A 1 208 ? 6.745 5.860 -15.875 1.00 96.31 208 TYR A N 1
ATOM 1611 C CA . TYR A 1 208 ? 5.529 5.091 -16.121 1.00 96.31 208 TYR A CA 1
ATOM 1612 C C . TYR A 1 208 ? 4.460 5.300 -15.051 1.00 96.31 208 TYR A C 1
ATOM 1614 O O . TYR A 1 208 ? 3.304 5.571 -15.406 1.00 96.31 208 TYR A O 1
ATOM 1622 N N . ALA A 1 209 ? 4.835 5.198 -13.773 1.00 96.50 209 ALA A N 1
ATOM 1623 C CA . ALA A 1 209 ? 3.920 5.422 -12.665 1.00 96.50 209 ALA A CA 1
ATOM 1624 C C . ALA A 1 209 ? 3.716 6.918 -12.403 1.00 96.50 209 ALA A C 1
ATOM 1626 O O . ALA A 1 209 ? 2.591 7.322 -12.122 1.00 96.50 209 ALA A O 1
ATOM 1627 N N . PHE A 1 210 ? 4.753 7.753 -12.530 1.00 95.88 210 PHE A N 1
ATOM 1628 C CA . PHE A 1 210 ? 4.669 9.197 -12.287 1.00 95.88 210 PHE A CA 1
ATOM 1629 C C . PHE A 1 210 ? 3.667 9.862 -13.228 1.00 95.88 210 PHE A C 1
ATOM 1631 O O . PHE A 1 210 ? 2.786 10.602 -12.789 1.00 95.88 210 PHE A O 1
ATOM 1638 N N . THR A 1 211 ? 3.744 9.543 -14.521 1.00 96.00 211 THR A N 1
ATOM 1639 C CA . THR A 1 211 ? 2.812 10.053 -15.532 1.00 96.00 211 THR A CA 1
ATOM 1640 C C . THR A 1 211 ? 1.392 9.540 -15.294 1.00 96.00 211 THR A C 1
ATOM 1642 O O . THR A 1 211 ? 0.435 10.297 -15.454 1.00 96.00 211 THR A O 1
ATOM 1645 N N . ALA A 1 212 ? 1.234 8.280 -14.877 1.00 96.50 212 ALA A N 1
ATOM 1646 C CA . ALA A 1 212 ? -0.076 7.735 -14.527 1.00 96.50 212 ALA A CA 1
ATOM 1647 C C . ALA A 1 212 ? -0.675 8.424 -13.294 1.00 96.50 212 ALA A C 1
ATOM 1649 O O . ALA A 1 212 ? -1.836 8.813 -13.328 1.00 96.50 212 ALA A O 1
ATOM 1650 N N . TYR A 1 213 ? 0.117 8.648 -12.243 1.00 96.19 213 TYR A N 1
ATOM 1651 C CA . TYR A 1 213 ? -0.325 9.346 -11.037 1.00 96.19 213 TYR A CA 1
ATOM 1652 C C . TYR A 1 213 ? -0.749 10.780 -11.359 1.00 96.19 213 TYR A C 1
ATOM 1654 O O . TYR A 1 213 ? -1.843 11.189 -10.993 1.00 96.19 213 TYR A O 1
ATOM 1662 N N . ALA A 1 214 ? 0.067 11.520 -12.117 1.00 94.88 214 ALA A N 1
ATOM 1663 C CA . ALA A 1 214 ? -0.274 12.874 -12.548 1.00 94.88 214 ALA A CA 1
ATOM 1664 C C . ALA A 1 214 ? -1.572 12.907 -13.375 1.00 94.88 214 ALA A C 1
ATOM 1666 O O . ALA A 1 214 ? -2.412 13.782 -13.172 1.00 94.88 214 ALA A O 1
ATOM 1667 N N . GLY A 1 215 ? -1.763 11.935 -14.274 1.00 95.06 215 GLY A N 1
ATOM 1668 C CA . GLY A 1 215 ? -3.002 11.775 -15.035 1.00 95.06 215 GLY A CA 1
ATOM 1669 C C . GLY A 1 215 ? -4.209 11.453 -14.152 1.00 95.06 215 GLY A C 1
ATOM 1670 O O . GLY A 1 215 ? -5.283 12.012 -14.374 1.00 95.06 215 GLY A O 1
ATOM 1671 N N . LEU A 1 216 ? -4.029 10.605 -13.136 1.00 95.06 216 LEU A N 1
ATOM 1672 C CA . LEU A 1 216 ? -5.063 10.276 -12.159 1.00 95.06 216 LEU A CA 1
ATOM 1673 C C . LEU A 1 216 ? -5.460 11.503 -11.335 1.00 95.06 216 LEU A C 1
ATOM 1675 O O . LEU A 1 216 ? -6.638 11.833 -11.285 1.00 95.06 216 LEU A O 1
ATOM 1679 N N . SER A 1 217 ? -4.489 12.226 -10.775 1.00 93.12 217 SER A N 1
ATOM 1680 C CA . SER A 1 217 ? -4.736 13.444 -9.994 1.00 93.12 217 SER A CA 1
ATOM 1681 C C . SER A 1 217 ? -5.369 14.574 -10.808 1.00 93.12 217 SER A C 1
ATOM 1683 O O . SER A 1 217 ? -6.099 15.383 -10.250 1.00 93.12 217 SER A O 1
ATOM 1685 N N . ALA A 1 218 ? -5.074 14.672 -12.108 1.00 93.56 218 ALA A N 1
ATOM 1686 C CA . ALA A 1 218 ? -5.607 15.741 -12.951 1.00 93.56 218 ALA A CA 1
ATOM 1687 C C . ALA A 1 218 ? -7.024 15.461 -13.472 1.00 93.56 218 ALA A C 1
ATOM 1689 O O . ALA A 1 218 ? -7.796 16.398 -13.663 1.00 93.56 218 ALA A O 1
ATOM 1690 N N . ASN A 1 219 ? -7.349 14.194 -13.752 1.00 90.25 219 ASN A N 1
ATOM 1691 C CA . ASN A 1 219 ? -8.574 13.830 -14.474 1.00 90.25 219 ASN A CA 1
ATOM 1692 C C . ASN A 1 219 ? -9.609 13.098 -13.614 1.00 90.25 219 ASN A C 1
ATOM 1694 O O . ASN A 1 219 ? -10.759 12.977 -14.029 1.00 90.25 219 ASN A O 1
ATOM 1698 N N . PHE A 1 220 ? -9.215 12.595 -12.447 1.00 85.81 220 PHE A N 1
ATOM 1699 C CA . PHE A 1 220 ? -10.075 11.840 -11.545 1.00 85.81 220 PHE A CA 1
ATOM 1700 C C . PHE A 1 220 ? -10.016 12.456 -10.147 1.00 85.81 220 PHE A C 1
ATOM 1702 O O . PHE A 1 220 ? -9.105 13.221 -9.848 1.00 85.81 220 PHE A O 1
ATOM 1709 N N . PHE A 1 221 ? -11.014 12.146 -9.317 1.00 75.75 221 PHE A N 1
ATOM 1710 C CA . PHE A 1 221 ? -11.213 12.663 -7.957 1.00 75.75 221 PHE A CA 1
ATOM 1711 C C . PHE A 1 221 ? -9.906 12.681 -7.144 1.00 75.75 221 PHE A C 1
ATOM 1713 O O . PHE A 1 221 ? -9.521 11.671 -6.553 1.00 75.75 221 PHE A O 1
ATOM 1720 N N . HIS A 1 222 ? -9.199 13.816 -7.150 1.00 76.50 222 HIS A N 1
ATOM 1721 C CA . HIS A 1 222 ? -7.846 13.921 -6.598 1.00 76.50 222 HIS A CA 1
ATOM 1722 C C . HIS A 1 222 ? -7.830 13.657 -5.090 1.00 76.50 222 HIS A C 1
ATOM 1724 O O . HIS A 1 222 ? -6.890 13.052 -4.581 1.00 76.50 222 HIS A O 1
ATOM 1730 N N . GLU A 1 223 ? -8.911 14.033 -4.407 1.00 78.31 223 GLU A N 1
ATOM 1731 C CA . GLU A 1 223 ? -9.182 13.741 -3.002 1.00 78.31 223 GLU A CA 1
ATOM 1732 C C . GLU A 1 223 ? -9.247 12.241 -2.663 1.00 78.31 223 GLU A C 1
ATOM 1734 O O . GLU A 1 223 ? -8.981 11.875 -1.521 1.00 78.31 223 GLU A O 1
ATOM 1739 N N . LEU A 1 224 ? -9.551 11.370 -3.634 1.00 77.50 224 LEU A N 1
ATOM 1740 C CA . LEU A 1 224 ? -9.669 9.918 -3.433 1.00 77.50 224 LEU A CA 1
ATOM 1741 C C . LEU A 1 224 ? -8.402 9.142 -3.813 1.00 77.50 224 LEU A C 1
ATOM 1743 O O . LEU A 1 224 ? -8.367 7.923 -3.653 1.00 77.50 224 LEU A O 1
ATOM 1747 N N . LEU A 1 225 ? -7.366 9.801 -4.345 1.00 84.38 225 LEU A N 1
ATOM 1748 C CA . LEU A 1 225 ? -6.105 9.143 -4.684 1.00 84.38 225 LEU A CA 1
ATOM 1749 C C . LEU A 1 225 ? -5.147 9.229 -3.487 1.00 84.38 225 LEU A C 1
ATOM 1751 O O . LEU A 1 225 ? -4.646 10.314 -3.189 1.00 84.38 225 LEU A O 1
ATOM 1755 N N . PRO A 1 226 ? -4.837 8.117 -2.792 1.00 84.25 226 PRO A N 1
ATOM 1756 C CA . PRO A 1 226 ? -3.982 8.184 -1.618 1.00 84.25 226 PRO A CA 1
ATOM 1757 C C . PRO A 1 226 ? -2.581 8.674 -1.980 1.00 84.25 226 PRO A C 1
ATOM 1759 O O . PRO A 1 226 ? -1.924 8.099 -2.850 1.00 84.25 226 PRO A O 1
ATOM 1762 N N . ASN A 1 227 ? -2.066 9.641 -1.214 1.00 89.19 227 ASN A N 1
ATOM 1763 C CA . ASN A 1 227 ? -0.680 10.122 -1.325 1.00 89.19 227 ASN A CA 1
ATOM 1764 C C . ASN A 1 227 ? 0.352 8.985 -1.232 1.00 89.19 227 ASN A C 1
ATOM 1766 O O . ASN A 1 227 ? 1.453 9.096 -1.760 1.00 89.19 227 ASN A O 1
ATOM 1770 N N . LEU A 1 228 ? 0.002 7.872 -0.575 1.00 88.00 228 LEU A N 1
ATOM 1771 C CA . LEU A 1 228 ? 0.845 6.680 -0.498 1.00 88.00 228 LEU A CA 1
ATOM 1772 C C . LEU A 1 228 ? 1.181 6.104 -1.888 1.00 88.00 228 LEU A C 1
ATOM 1774 O O . LEU A 1 228 ? 2.260 5.548 -2.058 1.00 88.00 228 LEU A O 1
ATOM 1778 N N . LEU A 1 229 ? 0.285 6.233 -2.874 1.00 91.56 229 LEU A N 1
ATOM 1779 C CA . LEU A 1 229 ? 0.501 5.742 -4.239 1.00 91.56 229 LEU A CA 1
ATOM 1780 C C . LEU A 1 229 ? 1.373 6.669 -5.093 1.00 91.56 229 LEU A C 1
ATOM 1782 O O . LEU A 1 229 ? 1.785 6.264 -6.184 1.00 91.56 229 LEU A O 1
ATOM 1786 N N . GLN A 1 230 ? 1.660 7.882 -4.614 1.00 93.88 230 GLN A N 1
ATOM 1787 C CA . GLN A 1 230 ? 2.484 8.845 -5.328 1.00 93.88 230 GLN A CA 1
ATOM 1788 C C . GLN A 1 230 ? 3.909 8.300 -5.495 1.00 93.88 230 GLN A C 1
ATOM 1790 O O . GLN A 1 230 ? 4.583 8.020 -4.498 1.00 93.88 230 GLN A O 1
ATOM 1795 N N . PRO A 1 231 ? 4.406 8.152 -6.736 1.00 90.94 231 PRO A N 1
ATOM 1796 C CA . PRO A 1 231 ? 5.805 7.822 -6.967 1.00 90.94 231 PRO A CA 1
ATOM 1797 C C . PRO A 1 231 ? 6.695 8.916 -6.379 1.00 90.94 231 PRO A C 1
ATOM 1799 O O . PRO A 1 231 ? 6.442 10.109 -6.570 1.00 90.94 231 PRO A O 1
ATOM 1802 N N . LYS A 1 232 ? 7.729 8.518 -5.643 1.00 86.75 232 LYS A N 1
ATOM 1803 C CA . LYS A 1 232 ? 8.649 9.455 -5.003 1.00 86.75 232 LYS A CA 1
ATOM 1804 C C . LYS A 1 232 ? 9.778 9.777 -5.977 1.00 86.75 232 LYS A C 1
ATOM 1806 O O . LYS A 1 232 ? 10.293 8.905 -6.666 1.00 86.75 232 LYS A O 1
ATOM 1811 N N . SER A 1 233 ? 10.167 11.046 -6.038 1.00 75.50 233 SER A N 1
ATOM 1812 C CA . SER A 1 233 ? 11.236 11.500 -6.934 1.00 75.50 233 SER A CA 1
ATOM 1813 C C . SER A 1 233 ? 12.643 11.180 -6.416 1.00 75.50 233 SER A C 1
ATOM 1815 O O . SER A 1 233 ? 13.561 11.058 -7.219 1.00 75.50 233 SER A O 1
ATOM 1817 N N . ASP A 1 234 ? 12.817 11.045 -5.097 1.00 74.12 234 ASP A N 1
ATOM 1818 C CA . ASP A 1 234 ? 14.078 10.668 -4.445 1.00 74.12 234 ASP A CA 1
ATOM 1819 C C . ASP A 1 234 ? 13.897 9.353 -3.683 1.00 74.12 234 ASP A C 1
ATOM 1821 O O . ASP A 1 234 ? 13.658 9.307 -2.476 1.00 74.12 234 ASP A O 1
ATOM 1825 N N . ASP A 1 235 ? 13.951 8.266 -4.439 1.00 81.50 235 ASP A N 1
ATOM 1826 C CA . ASP A 1 235 ? 13.778 6.916 -3.918 1.00 81.50 235 ASP A CA 1
ATOM 1827 C C . ASP A 1 235 ? 15.099 6.276 -3.455 1.00 81.50 235 ASP A C 1
ATOM 1829 O O . ASP A 1 235 ? 15.127 5.100 -3.092 1.00 81.50 235 ASP A O 1
ATOM 1833 N N . GLY A 1 236 ? 16.207 7.033 -3.451 1.00 89.31 236 GLY A N 1
ATOM 1834 C CA . GLY A 1 236 ? 17.538 6.526 -3.103 1.00 89.31 236 GLY A CA 1
ATOM 1835 C C . GLY A 1 236 ? 18.151 5.583 -4.148 1.00 89.31 236 GLY A C 1
ATOM 1836 O O . GLY A 1 236 ? 19.101 4.858 -3.837 1.00 89.31 236 GLY A O 1
ATOM 1837 N N . LEU A 1 237 ? 17.607 5.572 -5.370 1.00 93.56 237 LEU A N 1
ATOM 1838 C CA . LEU A 1 237 ? 18.163 4.846 -6.510 1.00 93.56 237 LEU A CA 1
ATOM 1839 C C . LEU A 1 237 ? 19.545 5.410 -6.863 1.00 93.56 237 LEU A C 1
ATOM 1841 O O . LEU A 1 237 ? 19.755 6.623 -6.859 1.00 93.56 237 LEU A O 1
ATOM 1845 N N . LYS A 1 238 ? 20.496 4.523 -7.170 1.00 93.62 238 LYS A N 1
ATOM 1846 C CA . LYS A 1 238 ? 21.855 4.904 -7.585 1.00 93.62 238 LYS A CA 1
ATOM 1847 C C . LYS A 1 238 ? 22.164 4.314 -8.952 1.00 93.62 238 LYS A C 1
ATOM 1849 O O . LYS A 1 238 ? 21.853 3.146 -9.192 1.00 93.62 238 LYS A O 1
ATOM 1854 N N . VAL A 1 239 ? 22.779 5.114 -9.818 1.00 93.00 239 VAL A N 1
ATOM 1855 C CA . VAL A 1 239 ? 23.195 4.714 -11.163 1.00 93.00 239 VAL A CA 1
ATOM 1856 C C . VAL A 1 239 ? 24.639 5.118 -11.386 1.00 93.00 239 VAL A C 1
ATOM 1858 O O . VAL A 1 239 ? 24.981 6.289 -11.236 1.00 93.00 239 VAL A O 1
ATOM 1861 N N . ASP A 1 240 ? 25.432 4.170 -11.865 1.00 90.25 240 ASP A N 1
ATOM 1862 C CA . ASP A 1 240 ? 26.787 4.402 -12.339 1.00 90.25 240 ASP A CA 1
ATOM 1863 C C . ASP A 1 240 ? 26.944 3.805 -13.741 1.00 90.25 240 ASP A C 1
ATOM 1865 O O . ASP A 1 240 ? 26.576 2.650 -13.975 1.00 90.25 240 ASP A O 1
ATOM 1869 N N . ILE A 1 241 ? 27.483 4.578 -14.687 1.00 91.00 241 ILE A N 1
ATOM 1870 C CA . ILE A 1 241 ? 27.705 4.145 -16.077 1.00 91.00 241 ILE A CA 1
ATOM 1871 C C . ILE A 1 241 ? 29.135 4.486 -16.482 1.00 91.00 241 ILE A C 1
ATOM 1873 O O . ILE A 1 241 ? 29.564 5.628 -16.361 1.00 91.00 241 ILE A O 1
ATOM 1877 N N . GLY A 1 242 ? 29.871 3.497 -16.990 1.00 87.19 242 GLY A N 1
ATOM 1878 C CA . GLY A 1 242 ? 31.253 3.655 -17.437 1.00 87.19 242 GLY A CA 1
ATOM 1879 C C . GLY A 1 242 ? 31.472 3.102 -18.837 1.00 87.19 242 GLY A C 1
ATOM 1880 O O . GLY A 1 242 ? 31.068 1.981 -19.137 1.00 87.19 242 GLY A O 1
ATOM 1881 N N . GLY A 1 243 ? 32.140 3.873 -19.695 1.00 85.75 243 GLY A N 1
ATOM 1882 C CA . GLY A 1 243 ? 32.501 3.420 -21.036 1.00 85.75 243 GLY A CA 1
ATOM 1883 C C . GLY A 1 243 ? 33.463 2.229 -21.006 1.00 85.75 243 GLY A C 1
ATOM 1884 O O . GLY A 1 243 ? 34.398 2.185 -20.207 1.00 85.75 243 GLY A O 1
ATOM 1885 N N . GLU A 1 244 ? 33.251 1.265 -21.899 1.00 83.81 244 GLU A N 1
ATOM 1886 C CA . GLU A 1 244 ? 34.266 0.280 -22.256 1.00 83.81 244 GLU A CA 1
ATOM 1887 C C . GLU A 1 244 ? 34.933 0.719 -23.546 1.00 83.81 244 GLU A C 1
ATOM 1889 O O . GLU A 1 244 ? 34.252 1.070 -24.504 1.00 83.81 244 GLU A O 1
ATOM 1894 N N . GLY A 1 245 ? 36.253 0.638 -23.613 1.00 81.94 245 GLY A N 1
ATOM 1895 C CA . GLY A 1 245 ? 36.944 0.864 -24.866 1.00 81.94 245 GLY A CA 1
ATOM 1896 C C . GLY A 1 245 ? 38.274 0.154 -24.929 1.00 81.94 245 GLY A C 1
ATOM 1897 O O . GLY A 1 245 ? 38.757 -0.430 -23.954 1.00 81.94 245 GLY A O 1
ATOM 1898 N N . ARG A 1 246 ? 38.847 0.194 -26.121 1.00 82.94 246 ARG A N 1
ATOM 1899 C CA . ARG A 1 246 ? 40.180 -0.304 -26.414 1.00 82.94 246 ARG A CA 1
ATOM 1900 C C . ARG A 1 246 ? 41.033 0.876 -26.829 1.00 82.94 246 ARG A C 1
ATOM 1902 O O . ARG A 1 246 ? 40.606 1.724 -27.606 1.00 82.94 246 ARG A O 1
ATOM 1909 N N . HIS A 1 247 ? 42.245 0.919 -26.297 1.00 80.88 247 HIS A N 1
ATOM 1910 C CA . HIS A 1 247 ? 43.251 1.826 -26.815 1.00 80.88 247 HIS A CA 1
ATOM 1911 C C . HIS A 1 247 ? 43.815 1.221 -28.095 1.00 80.88 247 HIS A C 1
ATOM 1913 O O . HIS A 1 247 ? 44.407 0.139 -28.071 1.00 80.88 247 HIS A O 1
ATOM 1919 N N . GLU A 1 248 ? 43.602 1.908 -29.207 1.00 83.06 248 GLU A N 1
ATOM 1920 C CA . GLU A 1 248 ? 44.193 1.566 -30.488 1.00 83.06 248 GLU A CA 1
ATOM 1921 C C . GLU A 1 248 ? 45.310 2.555 -30.801 1.00 83.06 248 GLU A C 1
ATOM 1923 O O . GLU A 1 248 ? 45.161 3.774 -30.715 1.00 83.06 248 GLU A O 1
ATOM 1928 N N . THR A 1 249 ? 46.472 2.025 -31.170 1.00 80.62 249 THR A N 1
ATOM 1929 C CA . THR A 1 249 ? 47.587 2.860 -31.612 1.00 80.62 249 THR A CA 1
ATOM 1930 C C . THR A 1 249 ? 47.347 3.247 -33.066 1.00 80.62 249 THR A C 1
ATOM 1932 O O . THR A 1 249 ? 47.601 2.444 -33.966 1.00 80.62 249 THR A O 1
ATOM 1935 N N . LYS A 1 250 ? 46.861 4.468 -33.314 1.00 79.81 250 LYS A N 1
ATOM 1936 C CA . LYS A 1 250 ? 46.730 4.982 -34.684 1.00 79.81 250 LYS A CA 1
ATOM 1937 C C . LYS A 1 250 ? 48.097 5.410 -35.221 1.00 79.81 250 LYS A C 1
ATOM 1939 O O . LYS A 1 250 ? 48.954 5.917 -34.489 1.00 79.81 250 LYS A O 1
ATOM 1944 N N . GLN A 1 251 ? 48.323 5.133 -36.508 1.00 66.69 251 GLN A N 1
ATOM 1945 C CA . GLN A 1 251 ? 49.580 5.459 -37.174 1.00 66.69 251 GLN A CA 1
ATOM 1946 C C . GLN A 1 251 ? 49.810 6.968 -37.279 1.00 66.69 251 GLN A C 1
ATOM 1948 O O . GLN A 1 251 ? 48.934 7.815 -37.150 1.00 66.69 251 GLN A O 1
ATOM 1953 N N . VAL A 1 252 ? 51.081 7.249 -37.485 1.00 63.19 252 VAL A N 1
ATOM 1954 C CA . VAL A 1 252 ? 51.799 8.455 -37.149 1.00 63.19 252 VAL A CA 1
ATOM 1955 C C . VAL A 1 252 ? 51.649 9.546 -38.216 1.00 63.19 252 VAL A C 1
ATOM 1957 O O . VAL A 1 252 ? 52.022 9.333 -39.367 1.00 63.19 252 VAL A O 1
ATOM 1960 N N . ILE A 1 253 ? 51.263 10.759 -37.815 1.00 62.41 253 ILE A N 1
ATOM 1961 C CA . ILE A 1 253 ? 51.611 11.984 -38.553 1.00 62.41 253 ILE A CA 1
ATOM 1962 C C . ILE A 1 253 ? 52.874 12.549 -37.873 1.00 62.41 253 ILE A C 1
ATOM 1964 O O . ILE A 1 253 ? 52.853 12.855 -36.684 1.00 62.41 253 ILE A O 1
ATOM 1968 N N . ASN A 1 254 ? 53.998 12.662 -38.594 1.00 79.19 254 ASN A N 1
ATOM 1969 C CA . ASN A 1 254 ? 55.275 13.249 -38.119 1.00 79.19 254 ASN A CA 1
ATOM 1970 C C . ASN A 1 254 ? 56.048 12.512 -36.994 1.00 79.19 254 ASN A C 1
ATOM 1972 O O . ASN A 1 254 ? 56.568 13.137 -36.072 1.00 79.19 254 ASN A O 1
ATOM 1976 N N . GLY A 1 255 ? 56.173 11.189 -37.034 1.00 77.56 255 GLY A N 1
ATOM 1977 C CA . GLY A 1 255 ? 56.970 10.417 -36.059 1.00 77.56 255 GLY A CA 1
ATOM 1978 C C . GLY A 1 255 ? 56.333 10.169 -34.675 1.00 77.56 255 GLY A C 1
ATOM 1979 O O . GLY A 1 255 ? 56.900 9.408 -33.898 1.00 77.56 255 GLY A O 1
ATOM 1980 N N . ARG A 1 256 ? 55.176 10.765 -34.343 1.00 74.62 256 ARG A N 1
ATOM 1981 C CA . ARG A 1 256 ? 54.481 10.577 -33.054 1.00 74.62 256 ARG A CA 1
ATOM 1982 C C . ARG A 1 256 ? 53.257 9.665 -33.173 1.00 74.62 256 ARG A C 1
ATOM 1984 O O . ARG A 1 256 ? 52.352 9.947 -33.953 1.00 74.62 256 ARG A O 1
ATOM 1991 N N . SER A 1 257 ? 53.226 8.592 -32.384 1.00 76.75 257 SER A N 1
ATOM 1992 C CA . SER A 1 257 ? 52.028 7.778 -32.168 1.00 76.75 257 SER A CA 1
ATOM 1993 C C . SER A 1 257 ? 51.130 8.435 -31.118 1.00 76.75 257 SER A C 1
ATOM 1995 O O . SER A 1 257 ? 51.622 9.010 -30.145 1.00 76.75 257 SER A O 1
ATOM 1997 N N . TYR A 1 258 ? 49.815 8.342 -31.305 1.00 80.81 258 TYR A N 1
ATOM 1998 C CA . TYR A 1 258 ? 48.836 8.661 -30.269 1.00 80.81 258 TYR A CA 1
ATOM 1999 C C . TYR A 1 258 ? 47.962 7.433 -30.003 1.00 80.81 258 TYR A C 1
ATOM 2001 O O . TYR A 1 258 ? 47.721 6.621 -30.898 1.00 80.81 258 TYR A O 1
ATOM 2009 N N . GLN A 1 259 ? 47.550 7.269 -28.746 1.00 81.00 259 GLN A N 1
ATOM 2010 C CA . GLN A 1 259 ? 46.562 6.265 -28.364 1.00 81.00 259 GLN A CA 1
ATOM 2011 C C . GLN A 1 259 ? 45.191 6.873 -28.609 1.00 81.00 259 GLN A C 1
ATOM 2013 O O . GLN A 1 259 ? 44.850 7.872 -27.975 1.00 81.00 259 GLN A O 1
ATOM 2018 N N . ASP A 1 260 ? 44.437 6.289 -29.530 1.00 81.56 260 ASP A N 1
ATOM 2019 C CA . ASP A 1 260 ? 43.033 6.619 -29.698 1.00 81.56 260 ASP A CA 1
ATOM 2020 C C . ASP A 1 260 ? 42.204 5.672 -28.832 1.00 81.56 260 ASP A C 1
ATOM 2022 O O . ASP A 1 260 ? 42.478 4.471 -28.777 1.00 81.56 260 ASP A O 1
ATOM 2026 N N . PHE A 1 261 ? 41.234 6.205 -28.102 1.00 79.06 261 PHE A N 1
ATOM 2027 C CA . PHE A 1 261 ? 40.338 5.387 -27.296 1.00 79.06 261 PHE A CA 1
ATOM 2028 C C . PHE A 1 261 ? 39.089 5.102 -28.122 1.00 79.06 261 PHE A C 1
ATOM 2030 O O . PHE A 1 261 ? 38.207 5.948 -28.238 1.00 79.06 261 PHE A O 1
ATOM 2037 N N . HIS A 1 262 ? 39.012 3.900 -28.688 1.00 80.31 262 HIS A N 1
ATOM 2038 C CA . HIS A 1 262 ? 37.805 3.436 -29.355 1.00 80.31 262 HIS A CA 1
ATOM 2039 C C . HIS A 1 262 ? 36.858 2.853 -28.314 1.00 80.31 262 HIS A C 1
ATOM 2041 O O . HIS A 1 262 ? 37.147 1.817 -27.709 1.00 80.31 262 HIS A O 1
ATOM 2047 N N . GLN A 1 263 ? 35.729 3.521 -28.092 1.00 82.19 263 GLN A N 1
ATOM 2048 C CA . GLN A 1 263 ? 34.683 2.995 -27.231 1.00 82.19 263 GLN A CA 1
ATOM 2049 C C . GLN A 1 263 ? 34.023 1.791 -27.918 1.00 82.19 263 GLN A C 1
ATOM 2051 O O . GLN A 1 263 ? 33.577 1.886 -29.053 1.00 82.19 263 GLN A O 1
ATOM 2056 N N . THR A 1 264 ? 33.994 0.648 -27.237 1.00 87.56 264 THR A N 1
ATOM 2057 C CA . THR A 1 264 ? 33.444 -0.623 -27.743 1.00 87.56 264 THR A CA 1
ATOM 2058 C C . THR A 1 264 ? 32.180 -1.051 -26.991 1.00 87.56 264 THR A C 1
ATOM 2060 O O . THR A 1 264 ? 31.731 -2.193 -27.104 1.00 87.56 264 THR A O 1
ATOM 2063 N N . GLY A 1 265 ? 31.657 -0.182 -26.126 1.00 92.06 265 GLY A N 1
ATOM 2064 C CA . GLY A 1 265 ? 30.528 -0.489 -25.262 1.00 92.06 265 GLY A CA 1
ATOM 2065 C C . GLY A 1 265 ? 30.483 0.355 -23.995 1.00 92.06 265 GLY A C 1
ATOM 2066 O O . GLY A 1 265 ? 31.160 1.381 -23.858 1.00 92.06 265 GLY A O 1
ATOM 2067 N N . TYR A 1 266 ? 29.696 -0.111 -23.034 1.00 92.00 266 TYR A N 1
ATOM 2068 C CA . TYR A 1 266 ? 29.658 0.434 -21.682 1.00 92.00 266 TYR A CA 1
ATOM 2069 C C . TYR A 1 266 ? 29.256 -0.632 -20.666 1.00 92.00 266 TYR A C 1
ATOM 2071 O O . TYR A 1 266 ? 28.664 -1.667 -20.982 1.00 92.00 266 TYR A O 1
ATOM 2079 N N . ARG A 1 267 ? 29.594 -0.355 -19.412 1.00 92.69 267 ARG A N 1
ATOM 2080 C CA . ARG A 1 267 ? 29.090 -1.047 -18.235 1.00 92.69 267 ARG A CA 1
ATOM 2081 C C . ARG A 1 267 ? 28.180 -0.120 -17.469 1.00 92.69 267 ARG A C 1
ATOM 2083 O O . ARG A 1 267 ? 28.394 1.089 -17.454 1.00 92.69 267 ARG A O 1
ATOM 2090 N N . PHE A 1 268 ? 27.226 -0.704 -16.771 1.00 93.88 268 PHE A N 1
ATOM 2091 C CA . PHE A 1 268 ? 26.419 0.029 -15.815 1.00 93.88 268 PHE A CA 1
ATOM 2092 C C . PHE A 1 268 ? 26.197 -0.773 -14.543 1.00 93.88 268 PHE A C 1
ATOM 2094 O O . PHE A 1 268 ? 26.230 -2.007 -14.551 1.00 93.88 268 PHE A O 1
ATOM 2101 N N . HIS A 1 269 ? 25.951 -0.052 -13.457 1.00 94.06 269 HIS A N 1
ATOM 2102 C CA . HIS A 1 269 ? 25.424 -0.569 -12.207 1.00 94.06 269 HIS A CA 1
ATOM 2103 C C . HIS A 1 269 ? 24.237 0.292 -11.790 1.00 94.06 269 HIS A C 1
ATOM 2105 O O . HIS A 1 269 ? 24.321 1.515 -11.749 1.00 94.06 269 HIS A O 1
ATOM 2111 N N . ILE A 1 270 ? 23.122 -0.362 -11.490 1.00 95.81 270 ILE A N 1
ATOM 2112 C CA . ILE A 1 270 ? 21.918 0.262 -10.961 1.00 95.81 270 ILE A CA 1
ATOM 2113 C C . ILE A 1 270 ? 21.605 -0.418 -9.633 1.00 95.81 270 ILE A C 1
ATOM 2115 O O . ILE A 1 270 ? 21.544 -1.649 -9.548 1.00 95.81 270 ILE A O 1
ATOM 2119 N N . PHE A 1 271 ? 21.413 0.376 -8.588 1.00 95.56 271 PHE A N 1
ATOM 2120 C CA . PHE A 1 271 ? 20.936 -0.085 -7.292 1.00 95.56 271 PHE A CA 1
ATOM 2121 C C . PHE A 1 271 ? 19.552 0.495 -7.015 1.00 95.56 271 PHE A C 1
ATOM 2123 O O . PHE A 1 271 ? 19.387 1.712 -6.958 1.00 95.56 271 PHE A O 1
ATOM 2130 N N . ILE A 1 272 ? 18.581 -0.393 -6.812 1.00 96.19 272 ILE A N 1
ATOM 2131 C CA . ILE A 1 272 ? 17.193 -0.065 -6.494 1.00 96.19 272 ILE A CA 1
ATOM 2132 C C . ILE A 1 272 ? 16.949 -0.499 -5.045 1.00 96.19 272 ILE A C 1
ATOM 2134 O O . ILE A 1 272 ? 16.868 -1.706 -4.791 1.00 96.19 272 ILE A O 1
ATOM 2138 N N . PRO A 1 273 ? 16.850 0.429 -4.079 1.00 95.31 273 PRO A N 1
ATOM 2139 C CA . PRO A 1 273 ? 16.545 0.064 -2.699 1.00 95.31 273 PRO A CA 1
ATOM 2140 C C . PRO A 1 273 ? 15.105 -0.451 -2.577 1.00 95.31 273 PRO A C 1
ATOM 2142 O O . PRO A 1 273 ? 14.241 -0.066 -3.364 1.00 95.31 273 PRO A O 1
ATOM 2145 N N . TYR A 1 274 ? 14.806 -1.269 -1.561 1.00 94.31 274 TYR A N 1
ATOM 2146 C CA . TYR A 1 274 ? 13.435 -1.777 -1.355 1.00 94.31 274 TYR A CA 1
ATOM 2147 C C . TYR A 1 274 ? 12.395 -0.659 -1.213 1.00 94.31 274 TYR A C 1
ATOM 2149 O O . TYR A 1 274 ? 11.270 -0.821 -1.662 1.00 94.31 274 TYR A O 1
ATOM 2157 N N . THR A 1 275 ? 12.771 0.506 -0.682 1.00 93.81 275 THR A N 1
ATOM 2158 C CA . THR A 1 275 ? 11.872 1.668 -0.579 1.00 93.81 275 THR A CA 1
ATOM 2159 C C . THR A 1 275 ? 11.409 2.229 -1.924 1.00 93.81 275 THR A C 1
ATOM 2161 O O . THR A 1 275 ? 10.400 2.926 -1.951 1.00 93.81 275 THR A O 1
ATOM 2164 N N . ALA A 1 276 ? 12.125 1.916 -3.009 1.00 95.56 276 ALA A N 1
ATOM 2165 C CA . ALA A 1 276 ? 11.795 2.283 -4.385 1.00 95.56 276 ALA A CA 1
ATOM 2166 C C . ALA A 1 276 ? 10.950 1.215 -5.102 1.00 95.56 276 ALA A C 1
ATOM 2168 O O . ALA A 1 276 ? 10.584 1.381 -6.269 1.00 95.56 276 ALA A O 1
ATOM 2169 N N . PHE A 1 277 ? 10.697 0.068 -4.460 1.00 96.38 277 PHE A N 1
ATOM 2170 C CA . PHE A 1 277 ? 9.980 -1.025 -5.103 1.00 96.38 277 PHE A CA 1
ATOM 2171 C C . PHE A 1 277 ? 8.507 -0.652 -5.332 1.00 96.38 277 PHE A C 1
ATOM 2173 O O . PHE A 1 277 ? 7.919 0.120 -4.568 1.00 96.38 277 PHE A O 1
ATOM 2180 N N . PRO A 1 278 ? 7.880 -1.223 -6.373 1.00 96.62 278 PRO A N 1
ATOM 2181 C CA . PRO A 1 278 ? 6.436 -1.140 -6.549 1.00 96.62 278 PRO A CA 1
ATOM 2182 C C . PRO A 1 278 ? 5.693 -1.793 -5.366 1.00 96.62 278 PRO A C 1
ATOM 2184 O O . PRO A 1 278 ? 6.283 -2.597 -4.635 1.00 96.62 278 PRO A O 1
ATOM 2187 N N . PRO A 1 279 ? 4.388 -1.507 -5.198 1.00 97.44 279 PRO A N 1
ATOM 2188 C CA . PRO A 1 279 ? 3.560 -2.184 -4.212 1.00 97.44 279 PRO A CA 1
ATOM 2189 C C . PRO A 1 279 ? 3.637 -3.711 -4.329 1.00 97.44 279 PRO A C 1
ATOM 2191 O O . PRO A 1 279 ? 3.567 -4.265 -5.427 1.00 97.44 279 PRO A O 1
ATOM 2194 N N . ALA A 1 280 ? 3.710 -4.388 -3.187 1.00 97.19 280 ALA A N 1
ATOM 2195 C CA . ALA A 1 280 ? 3.725 -5.840 -3.065 1.00 97.19 280 ALA A CA 1
ATOM 2196 C C . ALA A 1 280 ? 2.509 -6.338 -2.270 1.00 97.19 280 ALA A C 1
ATOM 2198 O O . ALA A 1 280 ? 2.017 -5.644 -1.385 1.00 97.19 280 ALA A O 1
ATOM 2199 N N . GLN A 1 281 ? 2.042 -7.556 -2.566 1.00 95.69 281 GLN A N 1
ATOM 2200 C CA . GLN A 1 281 ? 1.008 -8.251 -1.772 1.00 95.69 281 GLN A CA 1
ATOM 2201 C C . GLN A 1 281 ? 1.594 -9.306 -0.828 1.00 95.69 281 GLN A C 1
ATOM 2203 O O . GLN A 1 281 ? 0.965 -9.714 0.146 1.00 95.69 281 GLN A O 1
ATOM 2208 N N . GLN A 1 282 ? 2.792 -9.806 -1.136 1.00 95.44 282 GLN A N 1
ATOM 2209 C CA . GLN A 1 282 ? 3.404 -10.898 -0.392 1.00 95.44 282 GLN A CA 1
ATOM 2210 C C . GLN A 1 282 ? 4.203 -10.340 0.782 1.00 95.44 282 GLN A C 1
ATOM 2212 O O . GLN A 1 282 ? 5.231 -9.699 0.579 1.00 95.44 282 GLN A O 1
ATOM 2217 N N . LEU A 1 283 ? 3.787 -10.661 2.010 1.00 96.00 283 LEU A N 1
ATOM 2218 C CA . LEU A 1 283 ? 4.582 -10.358 3.205 1.00 96.00 283 LEU A CA 1
ATOM 2219 C C . LEU A 1 283 ? 5.955 -11.030 3.168 1.00 96.00 283 LEU A C 1
ATOM 2221 O O . LEU A 1 283 ? 6.902 -10.506 3.729 1.00 96.00 283 LEU A O 1
ATOM 2225 N N . LYS A 1 284 ? 6.093 -12.157 2.466 1.00 96.38 284 LYS A N 1
ATOM 2226 C CA . LYS A 1 284 ? 7.390 -12.746 2.136 1.00 96.38 284 LYS A CA 1
ATOM 2227 C C . LYS A 1 284 ? 7.708 -12.516 0.660 1.00 96.38 284 LYS A C 1
ATOM 2229 O O . LYS A 1 284 ? 7.457 -13.393 -0.166 1.00 96.38 284 LYS A O 1
ATOM 2234 N N . LEU A 1 285 ? 8.257 -11.350 0.334 1.00 96.06 285 LEU A N 1
ATOM 2235 C CA . LEU A 1 285 ? 8.650 -10.977 -1.021 1.00 96.06 285 LEU A CA 1
ATOM 2236 C C . LEU A 1 285 ? 9.752 -11.919 -1.517 1.00 96.06 285 LEU A C 1
ATOM 2238 O O . LEU A 1 285 ? 10.915 -11.809 -1.126 1.00 96.06 285 LEU A O 1
ATOM 2242 N N . THR A 1 286 ? 9.351 -12.876 -2.348 1.00 95.94 286 THR A N 1
ATOM 2243 C CA . THR A 1 286 ? 10.224 -13.917 -2.909 1.00 95.94 286 THR A CA 1
ATOM 2244 C C . THR A 1 286 ? 10.422 -13.728 -4.405 1.00 95.94 286 THR A C 1
ATOM 2246 O O . THR A 1 286 ? 11.488 -14.044 -4.928 1.00 95.94 286 THR A O 1
ATOM 2249 N N . ASP A 1 287 ? 9.409 -13.195 -5.078 1.00 97.19 287 ASP A N 1
ATOM 2250 C CA . ASP A 1 287 ? 9.330 -13.123 -6.526 1.00 97.19 287 ASP A CA 1
ATOM 2251 C C . ASP A 1 287 ? 9.257 -11.667 -6.992 1.00 97.19 287 ASP A C 1
ATOM 2253 O O . ASP A 1 287 ? 8.594 -10.834 -6.375 1.00 97.19 287 ASP A O 1
ATOM 2257 N N . LEU A 1 288 ? 9.942 -11.372 -8.095 1.00 97.88 288 LEU A N 1
ATOM 2258 C CA . LEU A 1 288 ? 9.900 -10.095 -8.800 1.00 97.88 288 LEU A CA 1
ATOM 2259 C C . LEU A 1 288 ? 9.750 -10.343 -10.299 1.00 97.88 288 LEU A C 1
ATOM 2261 O O . LEU A 1 288 ? 10.111 -11.399 -10.814 1.00 97.88 288 LEU A O 1
ATOM 2265 N N . TYR A 1 289 ? 9.270 -9.334 -11.008 1.00 98.25 289 TYR A N 1
ATOM 2266 C CA . TYR A 1 289 ? 9.139 -9.331 -12.457 1.00 98.25 289 TYR A CA 1
ATOM 2267 C C . TYR A 1 289 ? 9.978 -8.175 -12.985 1.00 98.25 289 TYR A C 1
ATOM 2269 O O . TYR A 1 289 ? 9.663 -7.015 -12.714 1.00 98.25 289 TYR A O 1
ATOM 2277 N N . LEU A 1 290 ? 11.070 -8.495 -13.682 1.00 98.38 290 LEU A N 1
ATOM 2278 C CA . LEU A 1 290 ? 12.056 -7.521 -14.150 1.00 98.38 290 LEU A CA 1
ATOM 2279 C C . LEU A 1 290 ? 12.220 -7.589 -15.665 1.00 98.38 290 LEU A C 1
ATOM 2281 O O . LEU A 1 290 ? 12.375 -8.664 -16.251 1.00 98.38 290 LEU A O 1
ATOM 2285 N N . MET A 1 291 ? 12.270 -6.425 -16.292 1.00 98.38 291 MET A N 1
ATOM 2286 C CA . MET A 1 291 ? 12.718 -6.283 -17.668 1.00 98.38 291 MET A CA 1
ATOM 2287 C C . MET A 1 291 ? 13.696 -5.117 -17.747 1.00 98.38 291 MET A C 1
ATOM 2289 O O . MET A 1 291 ? 13.407 -4.016 -17.293 1.00 98.38 291 MET A O 1
ATOM 2293 N N . VAL A 1 292 ? 14.869 -5.391 -18.300 1.00 98.50 292 VAL A N 1
ATOM 2294 C CA . VAL A 1 292 ? 15.863 -4.386 -18.676 1.00 98.50 292 VAL A CA 1
ATOM 2295 C C . VAL A 1 292 ? 15.871 -4.282 -20.192 1.00 98.50 292 VAL A C 1
ATOM 2297 O O . VAL A 1 292 ? 16.056 -5.304 -20.864 1.00 98.50 292 VAL A O 1
ATOM 2300 N N . ASP A 1 293 ? 15.680 -3.067 -20.690 1.00 98.44 293 ASP A N 1
ATOM 2301 C CA . ASP A 1 293 ? 15.838 -2.711 -22.093 1.00 98.44 293 ASP A CA 1
ATOM 2302 C C . ASP A 1 293 ? 17.027 -1.767 -22.258 1.00 98.44 293 ASP A C 1
ATOM 2304 O O . ASP A 1 293 ? 17.307 -0.935 -21.396 1.00 98.44 293 ASP A O 1
ATOM 2308 N N . VAL A 1 294 ? 17.712 -1.893 -23.386 1.00 97.88 294 VAL A N 1
ATOM 2309 C CA . VAL A 1 294 ? 18.810 -1.022 -23.795 1.00 97.88 294 VAL A CA 1
ATOM 2310 C C . VAL A 1 294 ? 18.492 -0.480 -25.173 1.00 97.88 294 VAL A C 1
ATOM 2312 O O . VAL A 1 294 ? 18.265 -1.260 -26.097 1.00 97.88 294 VAL A O 1
ATOM 2315 N N . PHE A 1 295 ? 18.498 0.839 -25.301 1.00 97.38 295 PHE A N 1
ATOM 2316 C CA . PHE A 1 295 ? 18.205 1.550 -26.533 1.00 97.38 295 PHE A CA 1
ATOM 2317 C C . PHE A 1 295 ? 19.460 2.233 -27.046 1.00 97.38 295 PHE A C 1
ATOM 2319 O O . PHE A 1 295 ? 20.156 2.906 -26.285 1.00 97.38 295 PHE A O 1
ATOM 2326 N N . GLY A 1 296 ? 19.705 2.070 -28.342 1.00 95.19 296 GLY A N 1
ATOM 2327 C CA . GLY A 1 296 ? 20.591 2.954 -29.079 1.00 95.19 296 GLY A CA 1
ATOM 2328 C C . GLY A 1 296 ? 19.898 4.280 -29.393 1.00 95.19 296 GLY A C 1
ATOM 2329 O O . GLY A 1 296 ? 18.671 4.396 -29.309 1.00 95.19 296 GLY A O 1
ATOM 2330 N N . SER A 1 297 ? 20.673 5.265 -29.827 1.00 94.12 297 SER A N 1
ATOM 2331 C CA . SER A 1 297 ? 20.127 6.518 -30.349 1.00 94.12 297 SER A CA 1
ATOM 2332 C C . SER A 1 297 ? 19.164 6.326 -31.527 1.00 94.12 297 SER A C 1
ATOM 2334 O O . SER A 1 297 ? 19.340 5.472 -32.403 1.00 94.12 297 SER A O 1
ATOM 2336 N N . ALA A 1 298 ? 18.122 7.153 -31.564 1.00 94.44 298 ALA A N 1
ATOM 2337 C CA . ALA A 1 298 ? 17.142 7.162 -32.635 1.00 94.44 298 ALA A CA 1
ATOM 2338 C C . ALA A 1 298 ? 17.723 7.768 -33.918 1.00 94.44 298 ALA A C 1
ATOM 2340 O O . ALA A 1 298 ? 18.382 8.805 -33.903 1.00 94.44 298 ALA A O 1
ATOM 2341 N N . ALA A 1 299 ? 17.413 7.151 -35.061 1.00 92.69 299 ALA A N 1
ATOM 2342 C CA . ALA A 1 299 ? 17.655 7.781 -36.355 1.00 92.69 299 ALA A CA 1
ATOM 2343 C C . ALA A 1 299 ? 16.842 9.082 -36.486 1.00 92.69 299 ALA A C 1
ATOM 2345 O O . ALA A 1 299 ? 15.765 9.214 -35.897 1.00 92.69 299 ALA A O 1
ATOM 2346 N N . GLU A 1 300 ? 17.322 10.016 -37.309 1.00 92.31 300 GLU A N 1
ATOM 2347 C CA . GLU A 1 300 ? 16.648 11.295 -37.543 1.00 92.31 300 GLU A CA 1
ATOM 2348 C C . GLU A 1 300 ? 15.158 11.102 -37.896 1.00 92.31 300 GLU A C 1
ATOM 2350 O O . GLU A 1 300 ? 14.785 10.260 -38.717 1.00 92.31 300 GLU A O 1
ATOM 2355 N N . GLY A 1 301 ? 14.287 11.864 -37.227 1.00 92.81 301 GLY A N 1
ATOM 2356 C CA . GLY A 1 301 ? 12.833 11.791 -37.402 1.00 92.81 301 GLY A CA 1
ATOM 2357 C C . GLY A 1 301 ? 12.138 10.628 -36.679 1.00 92.81 301 GLY A C 1
ATOM 2358 O O . GLY A 1 301 ? 10.905 10.563 -36.694 1.00 92.81 301 GLY A O 1
ATOM 2359 N N . ARG A 1 302 ? 12.877 9.728 -36.016 1.00 94.50 302 ARG A N 1
ATOM 2360 C CA . ARG A 1 302 ? 12.301 8.692 -35.144 1.00 94.50 302 ARG A CA 1
ATOM 2361 C C . ARG A 1 302 ? 12.275 9.151 -33.689 1.00 94.50 302 ARG A C 1
ATOM 2363 O O . ARG A 1 302 ? 13.111 9.920 -33.240 1.00 94.50 302 ARG A O 1
ATOM 2370 N N . ARG A 1 303 ? 11.285 8.652 -32.945 1.00 93.50 303 ARG A N 1
ATOM 2371 C CA . ARG A 1 303 ? 11.126 8.939 -31.508 1.00 93.50 303 ARG A CA 1
ATOM 2372 C C . ARG A 1 303 ? 11.930 8.017 -30.599 1.00 93.50 303 ARG A C 1
ATOM 2374 O O . ARG A 1 303 ? 12.063 8.338 -29.431 1.00 93.50 303 ARG A O 1
ATOM 2381 N N . MET A 1 304 ? 12.348 6.864 -31.113 1.00 94.56 304 MET A N 1
ATOM 2382 C CA . MET A 1 304 ? 12.981 5.791 -30.356 1.00 94.56 304 MET A CA 1
ATOM 2383 C C . MET A 1 304 ? 13.962 5.059 -31.259 1.00 94.56 304 MET A C 1
ATOM 2385 O O . MET A 1 304 ? 13.667 4.847 -32.443 1.00 94.56 304 MET A O 1
ATOM 2389 N N . GLY A 1 305 ? 15.125 4.727 -30.710 1.00 94.31 305 GLY A N 1
ATOM 2390 C CA . GLY A 1 305 ? 16.127 3.947 -31.413 1.00 94.31 305 GLY A CA 1
ATOM 2391 C C . GLY A 1 305 ? 15.863 2.452 -31.379 1.00 94.31 305 GLY A C 1
ATOM 2392 O O . GLY A 1 305 ? 14.849 1.958 -30.879 1.00 94.31 305 GLY A O 1
ATOM 2393 N N . GLU A 1 306 ? 16.796 1.738 -31.985 1.00 95.25 306 GLU A N 1
ATOM 2394 C CA . GLU A 1 306 ? 16.823 0.283 -32.001 1.00 95.25 306 GLU A CA 1
ATOM 2395 C C . GLU A 1 306 ? 17.175 -0.235 -30.601 1.00 95.25 306 GLU A C 1
ATOM 2397 O O . GLU A 1 306 ? 17.912 0.420 -29.863 1.00 95.25 306 GLU A O 1
ATOM 2402 N N . TYR A 1 307 ? 16.634 -1.389 -30.205 1.00 97.06 307 TYR A N 1
ATOM 2403 C CA . TYR A 1 307 ? 16.714 -1.825 -28.812 1.00 97.06 307 TYR A CA 1
ATOM 2404 C C . TYR A 1 307 ? 16.962 -3.317 -28.641 1.00 97.06 307 TYR A C 1
ATOM 2406 O O . TYR A 1 307 ? 16.573 -4.151 -29.467 1.00 97.06 307 TYR A O 1
ATOM 2414 N N . SER A 1 308 ? 17.565 -3.642 -27.506 1.00 98.00 308 SER A N 1
ATOM 2415 C CA . SER A 1 308 ? 17.683 -4.998 -26.991 1.00 98.00 308 SER A CA 1
ATOM 2416 C C . SER A 1 308 ? 16.909 -5.121 -25.690 1.00 98.00 308 SER A C 1
ATOM 2418 O O . SER A 1 308 ? 16.917 -4.202 -24.874 1.00 98.00 308 SER A O 1
ATOM 2420 N N . SER A 1 309 ? 16.264 -6.264 -25.472 1.00 98.31 309 SER A N 1
ATOM 2421 C CA . SER A 1 309 ? 15.501 -6.528 -24.252 1.00 98.31 309 SER A CA 1
ATOM 2422 C C . SER A 1 309 ? 15.955 -7.816 -23.596 1.00 98.31 309 SER A C 1
ATOM 2424 O O . SER A 1 309 ? 16.258 -8.804 -24.258 1.00 98.31 309 SER A O 1
ATOM 2426 N N . THR A 1 310 ? 15.936 -7.843 -22.272 1.00 98.19 310 THR A N 1
ATOM 2427 C CA . THR A 1 310 ? 16.029 -9.107 -21.530 1.00 98.19 310 THR A CA 1
ATOM 2428 C C . THR A 1 310 ? 14.763 -9.959 -21.647 1.00 98.19 310 THR A C 1
ATOM 2430 O O . THR A 1 310 ? 14.807 -11.134 -21.294 1.00 98.19 310 THR A O 1
ATOM 2433 N N . SER A 1 311 ? 13.623 -9.412 -22.094 1.00 97.12 311 SER A N 1
ATOM 2434 C CA . SER A 1 311 ? 12.380 -10.173 -22.263 1.00 97.12 311 SER A CA 1
ATOM 2435 C C . SER A 1 311 ? 12.103 -10.519 -23.726 1.00 97.12 311 SER A C 1
ATOM 2437 O O . SER A 1 311 ? 11.859 -9.653 -24.561 1.00 97.12 311 SER A O 1
ATOM 2439 N N . ALA A 1 312 ? 11.979 -11.816 -24.013 1.00 94.50 312 ALA A N 1
ATOM 2440 C CA . ALA A 1 312 ? 11.593 -12.301 -25.339 1.00 94.50 312 ALA A CA 1
ATOM 2441 C C . ALA A 1 312 ? 10.133 -11.981 -25.724 1.00 94.50 312 ALA A C 1
ATOM 2443 O O . ALA A 1 312 ? 9.787 -12.006 -26.904 1.00 94.50 312 ALA A O 1
ATOM 2444 N N . LYS A 1 313 ? 9.253 -11.723 -24.744 1.00 94.88 313 LYS A N 1
ATOM 2445 C CA . LYS A 1 313 ? 7.811 -11.465 -24.956 1.00 94.88 313 LYS A CA 1
ATOM 2446 C C . LYS A 1 313 ? 7.410 -10.045 -24.569 1.00 94.88 313 LYS A C 1
ATOM 2448 O O . LYS A 1 313 ? 6.237 -9.804 -24.292 1.00 94.88 313 LYS A O 1
ATOM 2453 N N . ARG A 1 314 ? 8.387 -9.138 -24.541 1.00 93.25 314 ARG A N 1
ATOM 2454 C CA . ARG A 1 314 ? 8.277 -7.742 -24.129 1.00 93.25 314 ARG A CA 1
ATOM 2455 C C . ARG A 1 314 ? 6.942 -7.095 -24.499 1.00 93.25 314 ARG A C 1
ATOM 2457 O O . ARG A 1 314 ? 6.604 -6.957 -25.675 1.00 93.25 314 ARG A O 1
ATOM 2464 N N . GLN A 1 315 ? 6.226 -6.620 -23.485 1.00 96.31 315 GLN A N 1
ATOM 2465 C CA . GLN A 1 315 ? 5.132 -5.665 -23.632 1.00 96.31 315 GLN A CA 1
ATOM 2466 C C . GLN A 1 315 ? 5.221 -4.627 -22.513 1.00 96.31 315 GLN A C 1
ATOM 2468 O O . GLN A 1 315 ? 5.300 -4.977 -21.335 1.00 96.31 315 GLN A O 1
ATOM 2473 N N . TRP A 1 316 ? 5.192 -3.345 -22.879 1.00 94.12 316 TRP A N 1
ATOM 2474 C CA . TRP A 1 316 ? 5.286 -2.249 -21.916 1.00 94.12 316 TRP A CA 1
ATOM 2475 C C . TRP A 1 316 ? 4.212 -2.323 -20.845 1.00 94.12 316 TRP A C 1
ATOM 2477 O O . TRP A 1 316 ? 3.036 -2.544 -21.141 1.00 94.12 316 TRP A O 1
ATOM 2487 N N . GLY A 1 317 ? 4.647 -2.151 -19.595 1.00 94.25 317 GLY A N 1
ATOM 2488 C CA . GLY A 1 317 ? 3.756 -2.108 -18.446 1.00 94.25 317 GLY A CA 1
ATOM 2489 C C . GLY A 1 317 ? 2.943 -3.376 -18.191 1.00 94.25 317 GLY A C 1
ATOM 2490 O O . GLY A 1 317 ? 1.955 -3.306 -17.465 1.00 94.25 317 GLY A O 1
ATOM 2491 N N . LYS A 1 318 ? 3.324 -4.520 -18.780 1.00 97.25 318 LYS A N 1
ATOM 2492 C CA . LYS A 1 318 ? 2.674 -5.819 -18.560 1.00 97.25 318 LYS A CA 1
ATOM 2493 C C . LYS A 1 318 ? 3.640 -6.785 -17.871 1.00 97.25 318 LYS A C 1
ATOM 2495 O O . LYS A 1 318 ? 4.340 -7.530 -18.566 1.00 97.25 318 LYS A O 1
ATOM 2500 N N . PRO A 1 319 ? 3.652 -6.825 -16.527 1.00 97.50 319 PRO A N 1
ATOM 2501 C CA . PRO A 1 319 ? 4.604 -7.623 -15.758 1.00 97.50 319 PRO A CA 1
ATOM 2502 C C . PRO A 1 319 ? 4.621 -9.115 -16.078 1.00 97.50 319 PRO A C 1
ATOM 2504 O O . PRO A 1 319 ? 5.684 -9.725 -16.065 1.00 97.50 319 PRO A O 1
ATOM 2507 N N . ALA A 1 320 ? 3.482 -9.696 -16.466 1.00 97.00 320 ALA A N 1
ATOM 2508 C CA . ALA A 1 320 ? 3.401 -11.080 -16.940 1.00 97.00 320 ALA A CA 1
ATOM 2509 C C . ALA A 1 320 ? 4.291 -11.392 -18.165 1.00 97.00 320 ALA A C 1
ATOM 2511 O O . ALA A 1 320 ? 4.498 -12.558 -18.500 1.00 97.00 320 ALA A O 1
ATOM 2512 N N . THR A 1 321 ? 4.799 -10.368 -18.857 1.00 96.88 321 THR A N 1
ATOM 2513 C CA . THR A 1 321 ? 5.754 -10.516 -19.962 1.00 96.88 321 THR A CA 1
ATOM 2514 C C . THR A 1 321 ? 7.206 -10.292 -19.554 1.00 96.88 321 THR A C 1
ATOM 2516 O O . THR A 1 321 ? 8.093 -10.496 -20.376 1.00 96.88 321 THR A O 1
ATOM 2519 N N . PHE A 1 322 ? 7.479 -9.868 -18.322 1.00 97.81 322 PHE A N 1
ATOM 2520 C CA . PHE A 1 322 ? 8.836 -9.637 -17.829 1.00 97.81 322 PHE A CA 1
ATOM 2521 C C . PHE A 1 322 ? 9.491 -10.959 -17.405 1.00 97.81 322 PHE A C 1
ATOM 2523 O O . PHE A 1 322 ? 8.836 -12.001 -17.327 1.00 97.81 322 PHE A O 1
ATOM 2530 N N . ASN A 1 323 ? 10.790 -10.929 -17.108 1.00 97.81 323 ASN A N 1
ATOM 2531 C CA . ASN A 1 323 ? 11.472 -12.092 -16.552 1.00 97.81 323 ASN A CA 1
ATOM 2532 C C . ASN A 1 323 ? 11.032 -12.298 -15.103 1.00 97.81 323 ASN A C 1
ATOM 2534 O O . ASN A 1 323 ? 11.153 -11.390 -14.279 1.00 97.81 323 ASN A O 1
ATOM 2538 N N . HIS A 1 324 ? 10.544 -13.498 -14.792 1.00 97.69 324 HIS A N 1
ATOM 2539 C CA . HIS A 1 324 ? 10.234 -13.892 -13.422 1.00 97.69 324 HIS A CA 1
ATOM 2540 C C . HIS A 1 324 ? 11.536 -14.216 -12.688 1.00 97.69 324 HIS A C 1
ATOM 2542 O O . HIS A 1 324 ? 12.261 -15.153 -13.031 1.00 97.69 324 HIS A O 1
ATOM 2548 N N . LEU A 1 325 ? 11.831 -13.398 -11.686 1.00 96.00 325 LEU A N 1
ATOM 2549 C CA . LEU A 1 325 ? 13.000 -13.490 -10.836 1.00 96.00 325 LEU A CA 1
ATOM 2550 C C . LEU A 1 325 ? 12.620 -14.025 -9.467 1.00 96.00 325 LEU A C 1
ATOM 2552 O O . LEU A 1 325 ? 11.707 -13.503 -8.830 1.00 96.00 325 LEU A O 1
ATOM 2556 N N . ARG A 1 326 ? 13.398 -14.981 -8.965 1.00 96.31 326 ARG A N 1
ATOM 2557 C CA . ARG A 1 326 ? 13.319 -15.409 -7.569 1.00 96.31 326 ARG A CA 1
ATOM 2558 C C . ARG A 1 326 ? 14.486 -14.844 -6.771 1.00 96.31 326 ARG A C 1
ATOM 2560 O O . ARG A 1 326 ? 15.643 -15.113 -7.095 1.00 96.31 326 ARG A O 1
ATOM 2567 N N . LEU A 1 327 ? 14.188 -14.092 -5.716 1.00 92.19 327 LEU A N 1
ATOM 2568 C CA . LEU A 1 327 ? 15.175 -13.583 -4.768 1.00 92.19 327 LEU A CA 1
ATOM 2569 C C . LEU A 1 327 ? 15.798 -14.749 -3.995 1.00 92.19 327 LEU A C 1
ATOM 2571 O O . LEU A 1 327 ? 15.079 -15.547 -3.390 1.00 92.19 327 LEU A O 1
ATOM 2575 N N . ALA A 1 328 ? 17.130 -14.844 -3.967 1.00 87.62 328 ALA A N 1
ATOM 2576 C CA . ALA A 1 328 ? 17.788 -15.874 -3.161 1.00 87.62 328 ALA A CA 1
ATOM 2577 C C . ALA A 1 328 ? 17.617 -15.650 -1.650 1.00 87.62 328 ALA A C 1
ATOM 2579 O O . ALA A 1 328 ? 17.588 -16.626 -0.904 1.00 87.62 328 ALA A O 1
ATOM 2580 N N . SER A 1 329 ? 17.437 -14.400 -1.210 1.00 86.75 329 SER A N 1
ATOM 2581 C CA . SER A 1 329 ? 17.023 -14.063 0.157 1.00 86.75 329 SER A CA 1
ATOM 2582 C C . SER A 1 329 ? 15.680 -13.336 0.121 1.00 86.75 329 SER A C 1
ATOM 2584 O O . SER A 1 329 ? 15.664 -12.125 -0.117 1.00 86.75 329 SER A O 1
ATOM 2586 N N . PRO A 1 330 ? 14.556 -14.044 0.342 1.00 92.06 330 PRO A N 1
ATOM 2587 C CA . PRO A 1 330 ? 13.252 -13.408 0.453 1.00 92.06 330 PRO A CA 1
ATOM 2588 C C . PRO A 1 330 ? 13.232 -12.349 1.555 1.00 92.06 330 PRO A C 1
ATOM 2590 O O . PRO A 1 330 ? 13.825 -12.548 2.619 1.00 92.06 330 PRO A O 1
ATOM 2593 N N . ARG A 1 331 ? 12.505 -11.253 1.329 1.00 93.06 331 ARG A N 1
ATOM 2594 C CA . ARG A 1 331 ? 12.248 -10.248 2.371 1.00 93.06 331 ARG A CA 1
ATOM 2595 C C . ARG A 1 331 ? 10.962 -10.575 3.091 1.00 93.06 331 ARG A C 1
ATOM 2597 O O . ARG A 1 331 ? 9.940 -10.757 2.441 1.00 93.06 331 ARG A O 1
ATOM 2604 N N . THR A 1 332 ? 11.016 -10.619 4.414 1.00 94.75 332 THR A N 1
ATOM 2605 C CA . THR A 1 332 ? 9.830 -10.814 5.245 1.00 94.75 332 THR A CA 1
ATOM 2606 C C . THR A 1 332 ? 9.428 -9.489 5.877 1.00 94.75 332 THR A C 1
ATOM 2608 O O . THR A 1 332 ? 10.253 -8.813 6.486 1.00 94.75 332 THR A O 1
ATOM 2611 N N . TYR A 1 333 ? 8.152 -9.169 5.743 1.00 95.81 333 TYR A N 1
ATOM 2612 C CA . TYR A 1 333 ? 7.440 -8.067 6.361 1.00 95.81 333 TYR A CA 1
ATOM 2613 C C . TYR A 1 333 ? 6.394 -8.650 7.310 1.00 95.81 333 TYR A C 1
ATOM 2615 O O . TYR A 1 333 ? 5.896 -9.758 7.096 1.00 95.81 333 TYR A O 1
ATOM 2623 N N . SER A 1 334 ? 6.031 -7.900 8.340 1.00 95.50 334 SER A N 1
ATOM 2624 C CA . SER A 1 334 ? 4.898 -8.217 9.211 1.00 95.50 334 SER A CA 1
ATOM 2625 C C . SER A 1 334 ? 3.945 -7.032 9.233 1.00 95.50 334 SER A C 1
ATOM 2627 O O . SER A 1 334 ? 4.374 -5.884 9.171 1.00 95.50 334 SER A O 1
ATOM 2629 N N . ILE A 1 335 ? 2.639 -7.279 9.301 1.00 95.06 335 ILE A N 1
ATOM 2630 C CA . ILE A 1 335 ? 1.666 -6.211 9.544 1.00 95.06 335 ILE A CA 1
ATOM 2631 C C . ILE A 1 335 ? 1.418 -6.198 11.043 1.00 95.06 335 ILE A C 1
ATOM 2633 O O . ILE A 1 335 ? 0.726 -7.072 11.567 1.00 95.06 335 ILE A O 1
ATOM 2637 N N . THR A 1 336 ? 1.988 -5.204 11.724 1.00 94.69 336 THR A N 1
ATOM 2638 C CA . THR A 1 336 ? 2.087 -5.128 13.194 1.00 94.69 336 THR A CA 1
ATOM 2639 C C . THR A 1 336 ? 2.860 -6.295 13.836 1.00 94.69 336 THR A C 1
ATOM 2641 O O . THR A 1 336 ? 3.048 -7.347 13.219 1.00 94.69 336 THR A O 1
ATOM 2644 N N . PRO A 1 337 ? 3.275 -6.167 15.109 1.00 94.62 337 PRO A N 1
ATOM 2645 C CA . PRO A 1 337 ? 3.823 -7.294 15.867 1.00 94.62 337 PRO A CA 1
ATOM 2646 C C . PRO A 1 337 ? 2.816 -8.424 16.125 1.00 94.62 337 PRO A C 1
ATOM 2648 O O . PRO A 1 337 ? 3.224 -9.521 16.481 1.00 94.62 337 PRO A O 1
ATOM 2651 N N . CYS A 1 338 ? 1.514 -8.180 15.941 1.00 95.38 338 CYS A N 1
ATOM 2652 C CA . CYS A 1 338 ? 0.482 -9.195 16.135 1.00 95.38 338 CYS A CA 1
ATOM 2653 C C . CYS A 1 338 ? 0.274 -10.106 14.913 1.00 95.38 338 CYS A C 1
ATOM 2655 O O . CYS A 1 338 ? -0.605 -10.950 14.968 1.00 95.38 338 CYS A O 1
ATOM 2657 N N . GLU A 1 339 ? 1.060 -9.972 13.835 1.00 93.38 339 GLU A N 1
ATOM 2658 C CA . GLU A 1 339 ? 1.001 -10.840 12.640 1.00 93.38 339 GLU A CA 1
ATOM 2659 C C . GLU A 1 339 ? -0.319 -10.760 11.845 1.00 93.38 339 GLU A C 1
ATOM 2661 O O . GLU A 1 339 ? -0.837 -11.762 11.346 1.00 93.38 339 GLU A O 1
ATOM 2666 N N . ASN A 1 340 ? -0.863 -9.550 11.668 1.00 92.25 340 ASN A N 1
ATOM 2667 C CA . ASN A 1 340 ? -2.066 -9.357 10.855 1.00 92.25 340 ASN A CA 1
ATOM 2668 C C . ASN A 1 340 ? -1.861 -9.875 9.418 1.00 92.25 340 ASN A C 1
ATOM 2670 O O . ASN A 1 340 ? -0.798 -9.727 8.807 1.00 92.25 340 ASN A O 1
ATOM 2674 N N . LYS A 1 341 ? -2.924 -10.452 8.852 1.00 92.69 341 LYS A N 1
ATOM 2675 C CA . LYS A 1 341 ? -2.941 -10.899 7.455 1.00 92.69 341 LYS A CA 1
ATOM 2676 C C . LYS A 1 341 ? -2.991 -9.695 6.499 1.00 92.69 341 LYS A C 1
ATOM 2678 O O . LYS A 1 341 ? -3.600 -8.681 6.840 1.00 92.69 341 LYS A O 1
ATOM 2683 N N . PRO A 1 342 ? -2.425 -9.803 5.282 1.00 93.56 342 PRO A N 1
ATOM 2684 C CA . PRO A 1 342 ? -2.505 -8.766 4.253 1.00 93.56 342 PRO A CA 1
ATOM 2685 C C . PRO A 1 342 ? -3.867 -8.805 3.543 1.00 93.56 342 PRO A C 1
ATOM 2687 O O . PRO A 1 342 ? -3.942 -9.008 2.331 1.00 93.56 342 PRO A O 1
ATOM 2690 N N . VAL A 1 343 ? -4.944 -8.662 4.313 1.00 95.38 343 VAL A N 1
ATOM 2691 C CA . VAL A 1 343 ? -6.318 -8.582 3.812 1.00 95.38 343 VAL A CA 1
ATOM 2692 C C . VAL A 1 343 ? -7.039 -7.400 4.447 1.00 95.38 343 VAL A C 1
ATOM 2694 O O . VAL A 1 343 ? -6.759 -7.028 5.589 1.00 95.38 343 VAL A O 1
ATOM 2697 N N . GLN A 1 344 ? -7.958 -6.813 3.694 1.00 94.81 344 GLN A N 1
ATOM 2698 C CA . GLN A 1 344 ? -8.936 -5.845 4.177 1.00 94.81 344 GLN A CA 1
ATOM 2699 C C . GLN A 1 344 ? -10.329 -6.333 3.816 1.00 94.81 344 GLN A C 1
ATOM 2701 O O . GLN A 1 344 ? -10.496 -7.069 2.845 1.00 94.81 344 GLN A O 1
ATOM 2706 N N . THR A 1 345 ? -11.315 -5.916 4.594 1.00 93.94 345 THR A N 1
ATOM 2707 C CA . THR A 1 345 ? -12.702 -6.329 4.421 1.00 93.94 345 THR A CA 1
ATOM 2708 C C . THR A 1 345 ? -13.538 -5.113 4.045 1.00 93.94 345 THR A C 1
ATOM 2710 O O . THR A 1 345 ? -13.375 -4.061 4.663 1.00 93.94 345 THR A O 1
ATOM 2713 N N . ASP A 1 346 ? -14.390 -5.230 3.025 1.00 94.19 346 ASP A N 1
ATOM 2714 C CA . ASP A 1 346 ? -15.334 -4.161 2.675 1.00 94.19 346 ASP A CA 1
ATOM 2715 C C . ASP A 1 346 ? -16.538 -4.110 3.636 1.00 94.19 346 ASP A C 1
ATOM 2717 O O . ASP A 1 346 ? -16.673 -4.926 4.549 1.00 94.19 346 ASP A O 1
ATOM 2721 N N . LEU A 1 347 ? -17.451 -3.158 3.418 1.00 92.06 347 LEU A N 1
ATOM 2722 C CA . LEU A 1 347 ? -18.662 -3.000 4.235 1.00 92.06 347 LEU A CA 1
ATOM 2723 C C . LEU A 1 347 ? -19.632 -4.199 4.163 1.00 92.06 347 LEU A C 1
ATOM 2725 O O . LEU A 1 347 ? -20.585 -4.264 4.937 1.00 92.06 347 LEU A O 1
ATOM 2729 N N . TYR A 1 348 ? -19.420 -5.138 3.236 1.00 93.12 348 TYR A N 1
ATOM 2730 C CA . TYR A 1 348 ? -20.227 -6.348 3.068 1.00 93.12 348 TYR A CA 1
ATOM 2731 C C . TYR A 1 348 ? -19.566 -7.602 3.638 1.00 93.12 348 TYR A C 1
ATOM 2733 O O . TYR A 1 348 ? -20.179 -8.669 3.594 1.00 93.12 348 TYR A O 1
ATOM 2741 N N . GLY A 1 349 ? -18.343 -7.501 4.161 1.00 93.06 349 GLY A N 1
ATOM 2742 C CA . GLY A 1 349 ? -17.611 -8.659 4.661 1.00 93.06 349 GLY A CA 1
ATOM 2743 C C . GLY A 1 349 ? -16.729 -9.356 3.619 1.00 93.06 349 GLY A C 1
ATOM 2744 O O . GLY A 1 349 ? -16.128 -10.378 3.952 1.00 93.06 349 GLY A O 1
ATOM 2745 N N . ASP A 1 350 ? -16.612 -8.841 2.390 1.00 95.88 350 ASP A N 1
ATOM 2746 C CA . ASP A 1 350 ? -15.750 -9.462 1.377 1.00 95.88 350 ASP A CA 1
ATOM 2747 C C . ASP A 1 350 ? -14.284 -9.120 1.633 1.00 95.88 350 ASP A C 1
ATOM 2749 O O . ASP A 1 350 ? -13.935 -7.967 1.882 1.00 95.88 350 ASP A O 1
ATOM 2753 N N . GLU A 1 351 ? -13.411 -10.121 1.522 1.00 95.62 351 GLU A N 1
ATOM 2754 C CA . GLU A 1 351 ? -11.971 -9.948 1.690 1.00 95.62 351 GLU A CA 1
ATOM 2755 C C . GLU A 1 351 ? -11.278 -9.542 0.382 1.00 95.62 351 GLU A C 1
ATOM 2757 O O . GLU A 1 351 ? -11.388 -10.202 -0.654 1.00 95.62 351 GLU A O 1
ATOM 2762 N N . TYR A 1 352 ? -10.455 -8.501 0.468 1.00 97.00 352 TYR A N 1
ATOM 2763 C CA . TYR A 1 352 ? -9.601 -8.001 -0.598 1.00 97.00 352 TYR A CA 1
ATOM 2764 C C . TYR A 1 352 ? -8.145 -8.137 -0.183 1.00 97.00 352 TYR A C 1
ATOM 2766 O O . TYR A 1 352 ? -7.770 -7.879 0.962 1.00 97.00 352 TYR A O 1
ATOM 2774 N N . ARG A 1 353 ? -7.294 -8.523 -1.134 1.00 96.50 353 ARG A N 1
ATOM 2775 C CA . ARG A 1 353 ? -5.851 -8.587 -0.895 1.00 96.50 353 ARG A CA 1
ATOM 2776 C C . ARG A 1 353 ? -5.293 -7.186 -0.709 1.00 96.50 353 ARG A C 1
ATOM 2778 O O . ARG A 1 3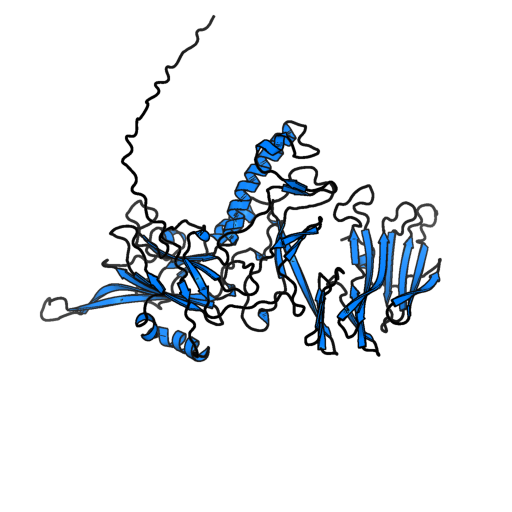53 ? -5.474 -6.321 -1.570 1.00 96.50 353 ARG A O 1
ATOM 2785 N N . SER A 1 354 ? -4.550 -7.010 0.371 1.00 96.75 354 SER A N 1
ATOM 2786 C CA . SER A 1 354 ? -3.846 -5.772 0.645 1.00 96.75 354 SER A CA 1
ATOM 2787 C C . SER A 1 354 ? -2.511 -5.719 -0.083 1.00 96.75 354 SER A C 1
ATOM 2789 O O . SER A 1 354 ? -1.834 -6.724 -0.311 1.00 96.75 354 SER A O 1
ATOM 2791 N N . TRP A 1 355 ? -2.121 -4.498 -0.391 1.00 97.69 355 TRP A N 1
ATOM 2792 C CA . TRP A 1 355 ? -0.853 -4.094 -0.950 1.00 97.69 355 TRP A CA 1
ATOM 2793 C C . TRP A 1 355 ? -0.127 -3.199 0.048 1.00 97.69 355 TRP A C 1
ATOM 2795 O O . TRP A 1 355 ? -0.737 -2.524 0.880 1.00 97.69 355 TRP A O 1
ATOM 2805 N N . PHE A 1 356 ? 1.191 -3.167 -0.049 1.00 96.88 356 PHE A N 1
ATOM 2806 C CA . PHE A 1 356 ? 2.030 -2.262 0.722 1.00 96.88 356 PHE A CA 1
ATOM 2807 C C . PHE A 1 356 ? 3.269 -1.897 -0.083 1.00 96.88 356 PHE A C 1
ATOM 2809 O O . PHE A 1 356 ? 3.677 -2.632 -0.981 1.00 96.88 356 PHE A O 1
ATOM 2816 N N . PHE A 1 357 ? 3.886 -0.772 0.254 1.00 95.56 357 PHE A N 1
ATOM 2817 C CA . PHE A 1 357 ? 5.195 -0.423 -0.282 1.00 95.56 357 PHE A CA 1
ATOM 2818 C C . PHE A 1 357 ? 6.279 -1.075 0.572 1.00 95.56 357 PHE A C 1
ATOM 2820 O O . PHE A 1 357 ? 6.281 -0.856 1.787 1.00 95.56 357 PHE A O 1
ATOM 2827 N N . PRO A 1 358 ? 7.186 -1.872 -0.020 1.00 95.38 358 PRO A N 1
ATOM 2828 C CA . PRO A 1 358 ? 8.301 -2.445 0.716 1.00 95.38 358 PRO A CA 1
ATOM 2829 C C . PRO A 1 358 ? 9.125 -1.361 1.428 1.00 95.38 358 PRO A C 1
ATOM 2831 O O . PRO A 1 358 ? 9.422 -0.302 0.876 1.00 95.38 358 PRO A O 1
ATOM 2834 N N . THR A 1 359 ? 9.481 -1.616 2.683 1.00 91.81 359 THR A N 1
ATOM 2835 C CA . THR A 1 359 ? 10.233 -0.693 3.543 1.00 91.81 359 THR A CA 1
ATOM 2836 C C . THR A 1 359 ? 11.683 -1.149 3.727 1.00 91.81 359 THR A C 1
ATOM 2838 O O . THR A 1 359 ? 12.094 -2.206 3.233 1.00 91.81 359 THR A O 1
ATOM 2841 N N . LYS A 1 360 ? 12.488 -0.329 4.419 1.00 86.38 360 LYS A N 1
ATOM 2842 C CA . LYS A 1 360 ? 13.866 -0.679 4.788 1.00 86.38 360 LYS A CA 1
ATOM 2843 C C . LYS A 1 360 ? 13.890 -1.915 5.705 1.00 86.38 360 LYS A C 1
ATOM 2845 O O . LYS A 1 360 ? 12.941 -2.146 6.454 1.00 86.38 360 LYS A O 1
ATOM 2850 N N . PRO A 1 361 ? 14.972 -2.710 5.674 1.00 76.88 361 PRO A N 1
ATOM 2851 C CA . PRO A 1 361 ? 15.137 -3.830 6.596 1.00 76.88 361 PRO A CA 1
ATOM 2852 C C . PRO A 1 361 ? 15.221 -3.366 8.060 1.00 76.88 361 PRO A C 1
ATOM 2854 O O . PRO A 1 361 ? 15.575 -2.225 8.360 1.00 76.88 361 PRO A O 1
ATOM 2857 N N . GLY A 1 362 ? 14.971 -4.294 8.986 1.00 80.75 362 GLY A N 1
ATOM 2858 C CA . GLY A 1 362 ? 15.099 -4.063 10.426 1.00 80.75 362 GLY A CA 1
ATOM 2859 C C . GLY A 1 362 ? 13.778 -3.647 11.069 1.00 80.75 362 GLY A C 1
ATOM 2860 O O . GLY A 1 362 ? 12.745 -4.250 10.793 1.00 80.75 362 GLY A O 1
ATOM 2861 N N . LYS A 1 363 ? 13.809 -2.634 11.945 1.00 70.75 363 LYS A N 1
ATOM 2862 C CA . LYS A 1 363 ? 12.616 -2.170 12.682 1.00 70.75 363 LYS A CA 1
ATOM 2863 C C . LYS A 1 363 ? 11.498 -1.659 11.764 1.00 70.75 363 LYS A C 1
ATOM 2865 O O . LYS A 1 363 ? 10.335 -1.731 12.143 1.00 70.75 363 LYS A O 1
ATOM 2870 N N . ASP A 1 364 ? 11.849 -1.227 10.556 1.00 79.06 364 ASP A N 1
ATOM 2871 C CA . ASP A 1 364 ? 10.905 -0.702 9.568 1.00 79.06 364 ASP A CA 1
ATOM 2872 C C . ASP A 1 364 ? 10.181 -1.810 8.780 1.00 79.06 364 ASP A C 1
ATOM 2874 O O . ASP A 1 364 ? 9.267 -1.509 8.015 1.00 79.06 364 ASP A O 1
ATOM 2878 N N . ALA A 1 365 ? 10.541 -3.091 8.959 1.00 88.00 365 ALA A N 1
ATOM 2879 C CA . ALA A 1 365 ? 9.873 -4.220 8.296 1.00 88.00 365 ALA A CA 1
ATOM 2880 C C . ALA A 1 365 ? 8.462 -4.509 8.852 1.00 88.00 365 ALA A C 1
ATOM 2882 O O . ALA A 1 365 ? 7.700 -5.265 8.242 1.00 88.00 365 ALA A O 1
ATOM 2883 N N . THR A 1 366 ? 8.109 -3.895 9.986 1.00 93.00 366 THR A N 1
ATOM 2884 C CA . THR A 1 366 ? 6.758 -3.922 10.550 1.00 93.00 366 THR A CA 1
ATOM 2885 C C . THR A 1 366 ? 5.917 -2.808 9.928 1.00 93.00 366 THR A C 1
ATOM 2887 O O . THR A 1 366 ? 6.109 -1.624 10.202 1.00 93.00 366 THR A O 1
ATOM 2890 N N . LEU A 1 367 ? 4.958 -3.191 9.095 1.00 94.50 367 LEU A N 1
ATOM 2891 C CA . LEU A 1 367 ? 4.104 -2.288 8.338 1.00 94.50 367 LEU A CA 1
ATOM 2892 C C . LEU A 1 367 ? 3.061 -1.622 9.247 1.00 94.50 367 LEU A C 1
ATOM 2894 O O . LEU A 1 367 ? 2.314 -2.296 9.959 1.00 94.50 367 LEU A O 1
ATOM 2898 N N . GLN A 1 368 ? 2.988 -0.292 9.167 1.00 93.19 368 GLN A N 1
ATOM 2899 C CA . GLN A 1 368 ? 1.969 0.542 9.826 1.00 93.19 368 GLN A CA 1
ATOM 2900 C C . GLN A 1 368 ? 0.782 0.864 8.923 1.00 93.19 368 GLN A C 1
ATOM 2902 O O . GLN A 1 368 ? -0.242 1.354 9.387 1.00 93.19 368 GLN A O 1
ATOM 2907 N N . SER A 1 369 ? 0.894 0.610 7.622 1.00 95.00 369 SER A N 1
ATOM 2908 C CA . SER A 1 369 ? -0.236 0.765 6.720 1.00 95.00 369 SER A CA 1
ATOM 2909 C C . SER A 1 369 ? -0.171 -0.217 5.567 1.00 95.00 369 SER A C 1
ATOM 2911 O O . SER A 1 369 ? 0.905 -0.627 5.127 1.00 95.00 369 SER A O 1
ATOM 2913 N N . THR A 1 370 ? -1.351 -0.581 5.090 1.00 96.81 370 THR A N 1
ATOM 2914 C CA . THR A 1 370 ? -1.563 -1.278 3.826 1.00 96.81 370 THR A CA 1
ATOM 2915 C C . THR A 1 370 ? -2.691 -0.574 3.083 1.00 96.81 370 THR A C 1
ATOM 2917 O O . THR A 1 370 ? -3.358 0.303 3.635 1.00 96.81 370 THR A O 1
ATOM 2920 N N . PHE A 1 371 ? -2.925 -0.943 1.834 1.00 97.25 371 PHE A N 1
ATOM 2921 C CA . PHE A 1 371 ? -4.096 -0.491 1.099 1.00 97.25 371 PHE A CA 1
ATOM 2922 C C . PHE A 1 371 ? -4.685 -1.628 0.270 1.00 97.25 371 PHE A C 1
ATOM 2924 O O . PHE A 1 371 ? -3.955 -2.509 -0.173 1.00 97.25 371 PHE A O 1
ATOM 2931 N N . ALA A 1 372 ? -5.989 -1.624 0.048 1.00 97.25 372 ALA A N 1
ATOM 2932 C CA . ALA A 1 372 ? -6.672 -2.587 -0.802 1.00 97.25 372 ALA A CA 1
ATOM 2933 C C . ALA A 1 372 ? -7.439 -1.854 -1.902 1.00 97.25 372 ALA A C 1
ATOM 2935 O O . ALA A 1 372 ? -7.774 -0.680 -1.773 1.00 97.25 372 ALA A O 1
ATOM 2936 N N . LEU A 1 373 ? -7.683 -2.550 -3.008 1.00 97.38 373 LEU A N 1
ATOM 2937 C CA . LEU A 1 373 ? -8.463 -2.025 -4.121 1.00 97.38 373 LEU A CA 1
ATOM 2938 C C . LEU A 1 373 ? -9.906 -2.502 -3.958 1.00 97.38 373 LEU A C 1
ATOM 2940 O O . LEU A 1 373 ? -10.210 -3.643 -4.303 1.00 97.38 373 LEU A O 1
ATOM 2944 N N . ILE A 1 374 ? -10.759 -1.647 -3.395 1.00 96.50 374 ILE A N 1
ATOM 2945 C CA . ILE A 1 374 ? -12.123 -1.978 -2.960 1.00 96.50 374 ILE A CA 1
ATOM 2946 C C . ILE A 1 374 ? -13.111 -1.080 -3.704 1.00 96.50 374 ILE A C 1
ATOM 2948 O O . ILE A 1 374 ? -12.840 0.098 -3.917 1.00 96.50 374 ILE A O 1
ATOM 2952 N N . ASN A 1 375 ? -14.256 -1.615 -4.126 1.00 96.12 375 ASN A N 1
ATOM 2953 C CA . ASN A 1 375 ? -15.305 -0.764 -4.687 1.00 96.12 375 ASN A CA 1
ATOM 2954 C C . ASN A 1 375 ? -15.929 0.109 -3.592 1.00 96.12 375 ASN A C 1
ATOM 2956 O O . ASN A 1 375 ? -16.209 -0.401 -2.506 1.00 96.12 375 ASN A O 1
ATOM 2960 N N . PRO A 1 376 ? -16.185 1.397 -3.867 1.00 92.19 376 PRO A N 1
ATOM 2961 C CA . PRO A 1 376 ? -16.762 2.285 -2.876 1.00 92.19 376 PRO A CA 1
ATOM 2962 C C . PRO A 1 376 ? -18.164 1.796 -2.518 1.00 92.19 376 PRO A C 1
ATOM 2964 O O . PRO A 1 376 ? -18.933 1.360 -3.382 1.00 92.19 376 PRO A O 1
ATOM 2967 N N . ALA A 1 377 ? -18.493 1.865 -1.236 1.00 91.94 377 ALA A N 1
ATOM 2968 C CA . ALA A 1 377 ? -19.782 1.458 -0.713 1.00 91.94 377 ALA A CA 1
ATOM 2969 C C . ALA A 1 377 ? -20.236 2.462 0.343 1.00 91.94 377 ALA A C 1
ATOM 2971 O O . ALA A 1 377 ? -19.436 2.918 1.158 1.00 91.94 377 ALA A O 1
ATOM 2972 N N . GLY A 1 378 ? -21.518 2.808 0.329 1.00 89.00 378 GLY A N 1
ATOM 2973 C CA . GLY A 1 378 ? -22.041 3.821 1.233 1.00 89.00 378 GLY A CA 1
ATOM 2974 C C . GLY A 1 378 ? -23.553 3.944 1.170 1.00 89.00 378 GLY A C 1
ATOM 2975 O O . GLY A 1 378 ? -24.223 3.394 0.295 1.00 89.00 378 GLY A O 1
ATOM 2976 N N . GLY A 1 379 ? -24.113 4.660 2.138 1.00 86.50 379 GLY A N 1
ATOM 2977 C CA . GLY A 1 379 ? -25.545 4.916 2.167 1.00 86.50 379 GLY A CA 1
ATOM 2978 C C . GLY A 1 379 ? -26.012 5.776 1.011 1.00 86.50 379 GLY A C 1
ATOM 2979 O O . GLY A 1 379 ? -25.367 6.763 0.677 1.00 86.50 379 GLY A O 1
ATOM 2980 N N . TYR A 1 380 ? -27.152 5.413 0.420 1.00 84.12 380 TYR A N 1
ATOM 2981 C CA . TYR A 1 380 ? -27.791 6.176 -0.660 1.00 84.12 380 TYR A CA 1
ATOM 2982 C C . TYR A 1 380 ? -26.939 6.328 -1.930 1.00 84.12 380 TYR A C 1
ATOM 2984 O O . TYR A 1 380 ? -27.250 7.154 -2.787 1.00 84.12 380 TYR A O 1
ATOM 2992 N N . MET A 1 381 ? -25.897 5.506 -2.095 1.00 86.75 381 MET A N 1
ATOM 2993 C CA . MET A 1 381 ? -25.125 5.402 -3.335 1.00 86.75 381 MET A CA 1
ATOM 2994 C C . MET A 1 381 ? -25.917 4.624 -4.396 1.00 86.75 381 MET A C 1
ATOM 2996 O O . MET A 1 381 ? -25.597 3.488 -4.741 1.00 86.75 381 MET A O 1
ATOM 3000 N N . TYR A 1 382 ? -27.018 5.210 -4.864 1.00 86.19 382 TYR A N 1
ATOM 3001 C CA . TYR A 1 382 ? -27.944 4.554 -5.791 1.00 86.19 382 TYR A CA 1
ATOM 3002 C C . TYR A 1 382 ? -27.475 4.555 -7.242 1.00 86.19 382 TYR A C 1
ATOM 3004 O O . TYR A 1 382 ? -27.861 3.669 -7.999 1.00 86.19 382 TYR A O 1
ATOM 3012 N N . ASP A 1 383 ? -26.607 5.499 -7.590 1.00 87.50 383 ASP A N 1
ATOM 3013 C CA . ASP A 1 383 ? -26.087 5.691 -8.934 1.00 87.50 383 ASP A CA 1
ATOM 3014 C C . ASP A 1 383 ? -24.568 5.503 -8.980 1.00 87.50 383 ASP A C 1
ATOM 3016 O O . ASP A 1 383 ? -23.864 5.606 -7.974 1.00 87.50 383 ASP A O 1
ATOM 3020 N N . ALA A 1 384 ? -24.071 5.281 -10.196 1.00 87.50 384 ALA A N 1
ATOM 3021 C CA . ALA A 1 384 ? -22.656 5.241 -10.520 1.00 87.50 384 ALA A CA 1
ATOM 3022 C C . ALA A 1 384 ? -21.946 6.538 -10.078 1.00 87.50 384 ALA A C 1
ATOM 3024 O O . ALA A 1 384 ? -22.149 7.604 -10.666 1.00 87.50 384 ALA A O 1
ATOM 3025 N N . ALA A 1 385 ? -21.109 6.440 -9.046 1.00 85.25 385 ALA A N 1
ATOM 3026 C CA . ALA A 1 385 ? -20.386 7.564 -8.461 1.00 85.25 385 ALA A CA 1
ATOM 3027 C C . ALA A 1 385 ? -19.005 7.133 -7.946 1.00 85.25 385 ALA A C 1
ATOM 3029 O O . ALA A 1 385 ? -18.767 5.958 -7.669 1.00 85.25 385 ALA A O 1
ATOM 3030 N N . GLY A 1 386 ? -18.093 8.100 -7.816 1.00 89.81 386 GLY A N 1
ATOM 3031 C CA . GLY A 1 386 ? -16.724 7.863 -7.353 1.00 89.81 386 GLY A CA 1
ATOM 3032 C C . GLY A 1 386 ? -15.861 7.084 -8.352 1.00 89.81 386 GLY A C 1
ATOM 3033 O O . GLY A 1 386 ? -16.143 7.048 -9.555 1.00 89.81 386 GLY A O 1
ATOM 3034 N N . VAL A 1 387 ? -14.785 6.480 -7.843 1.00 93.56 387 VAL A N 1
ATOM 3035 C CA . VAL A 1 387 ? -13.859 5.621 -8.600 1.00 93.56 387 VAL A CA 1
ATOM 3036 C C . VAL A 1 387 ? -14.070 4.151 -8.252 1.00 93.56 387 VAL A C 1
ATOM 3038 O O . VAL A 1 387 ? -14.441 3.827 -7.131 1.00 93.56 387 VAL A O 1
ATOM 3041 N N . SER A 1 388 ? -13.818 3.249 -9.198 1.00 95.06 388 SER A N 1
ATOM 3042 C CA . SER A 1 388 ? -13.957 1.805 -9.009 1.00 95.06 388 SER A CA 1
ATOM 3043 C C . SER A 1 388 ? -12.755 1.047 -9.596 1.00 95.06 388 SER A C 1
ATOM 3045 O O . SER A 1 388 ? -12.638 0.903 -10.822 1.00 95.06 388 SER A O 1
ATOM 3047 N N . PRO A 1 389 ? -11.863 0.491 -8.756 1.00 96.69 389 PRO A N 1
ATOM 3048 C CA . PRO A 1 389 ? -11.880 0.531 -7.288 1.00 96.69 389 PRO A CA 1
ATOM 3049 C C . PRO A 1 389 ? -11.346 1.849 -6.709 1.00 96.69 389 PRO A C 1
ATOM 3051 O O . PRO A 1 389 ? -10.615 2.571 -7.375 1.00 96.69 389 PRO A O 1
ATOM 3054 N N . GLU A 1 390 ? -11.621 2.097 -5.435 1.00 95.19 390 GLU A N 1
ATOM 3055 C CA . GLU A 1 390 ? -10.862 3.021 -4.594 1.00 95.19 390 GLU A CA 1
ATOM 3056 C C . GLU A 1 390 ? -9.664 2.295 -3.956 1.00 95.19 390 GLU A C 1
ATOM 3058 O O . GLU A 1 390 ? -9.726 1.101 -3.646 1.00 95.19 390 GLU A O 1
ATOM 3063 N N . ALA A 1 391 ? -8.558 3.010 -3.743 1.00 95.31 391 ALA A N 1
ATOM 3064 C CA . ALA A 1 391 ? -7.433 2.514 -2.958 1.00 95.31 391 ALA A CA 1
ATOM 3065 C C . ALA A 1 391 ? -7.659 2.799 -1.461 1.00 95.31 391 ALA A C 1
ATOM 3067 O O . ALA A 1 391 ? -7.152 3.776 -0.915 1.00 95.31 391 ALA A O 1
ATOM 3068 N N . SER A 1 392 ? -8.414 1.926 -0.794 1.00 94.50 392 SER A N 1
ATOM 3069 C CA . SER A 1 392 ? -8.752 2.064 0.625 1.00 94.50 392 SER A CA 1
ATOM 3070 C C . SER A 1 392 ? -7.544 1.757 1.514 1.00 94.50 392 SER A C 1
ATOM 3072 O O . SER A 1 392 ? -6.945 0.683 1.421 1.00 94.50 392 SER A O 1
ATOM 3074 N N . GLN A 1 393 ? -7.144 2.707 2.362 1.00 94.50 393 GLN A N 1
ATOM 3075 C CA . GLN A 1 393 ? -5.992 2.557 3.252 1.00 94.50 393 GLN A CA 1
ATOM 3076 C C . GLN A 1 393 ? -6.414 1.992 4.614 1.00 94.50 393 GLN A C 1
ATOM 3078 O O . GLN A 1 393 ? -7.231 2.586 5.311 1.00 94.50 393 GLN A O 1
ATOM 3083 N N . ALA A 1 394 ? -5.757 0.919 5.055 1.00 94.12 394 ALA A N 1
ATOM 3084 C CA . ALA A 1 394 ? -5.804 0.476 6.443 1.00 94.12 394 ALA A CA 1
ATOM 3085 C C . ALA A 1 394 ? -4.571 0.997 7.182 1.00 94.12 394 ALA A C 1
ATOM 3087 O O . ALA A 1 394 ? -3.433 0.722 6.787 1.00 94.12 394 ALA A O 1
ATOM 3088 N N . LYS A 1 395 ? -4.800 1.740 8.265 1.00 95.38 395 LYS A N 1
ATOM 3089 C CA . LYS A 1 395 ? -3.758 2.165 9.203 1.00 95.38 395 LYS A CA 1
ATOM 3090 C C . LYS A 1 395 ? -3.774 1.239 10.407 1.00 95.38 395 LYS A C 1
ATOM 3092 O O . LYS A 1 395 ? -4.832 0.959 10.960 1.00 95.38 395 LYS A O 1
ATOM 3097 N N . TYR A 1 396 ? -2.598 0.776 10.795 1.00 95.94 396 TYR A N 1
ATOM 3098 C CA . TYR A 1 396 ? -2.401 -0.101 11.934 1.00 95.94 396 TYR A CA 1
ATOM 3099 C C . TYR A 1 396 ? -1.602 0.623 13.004 1.00 95.94 396 TYR A C 1
ATOM 3101 O O . TYR A 1 396 ? -0.684 1.387 12.712 1.00 95.94 396 TYR A O 1
ATOM 3109 N N . PHE A 1 397 ? -1.918 0.314 14.250 1.00 96.44 397 PHE A N 1
ATOM 3110 C CA . PHE A 1 397 ? -1.256 0.866 15.421 1.00 96.44 397 PHE A CA 1
ATOM 3111 C C . PHE A 1 397 ? -1.077 -0.243 16.451 1.00 96.44 397 PHE A C 1
ATOM 3113 O O . PHE A 1 397 ? -1.780 -1.256 16.426 1.00 96.44 397 PHE A O 1
ATOM 3120 N N . TRP A 1 398 ? -0.111 -0.081 17.346 1.00 96.94 398 TRP A N 1
ATOM 3121 C CA . TRP A 1 398 ? 0.122 -1.041 18.415 1.00 96.94 398 TRP A CA 1
ATOM 3122 C C . TRP A 1 398 ? 0.768 -0.387 19.628 1.00 96.94 398 TRP A C 1
ATOM 3124 O O . TRP A 1 398 ? 1.337 0.702 19.549 1.00 96.94 398 TRP A O 1
ATOM 3134 N N . LYS A 1 399 ? 0.684 -1.080 20.762 1.00 96.62 399 LYS A N 1
ATOM 3135 C CA . LYS A 1 399 ? 1.271 -0.653 22.028 1.00 96.62 399 LYS A CA 1
ATOM 3136 C C . LYS A 1 399 ? 1.929 -1.832 22.727 1.00 96.62 399 LYS A C 1
ATOM 3138 O O . LYS A 1 399 ? 1.272 -2.834 23.005 1.00 96.62 399 LYS A O 1
ATOM 3143 N N . GLU A 1 400 ? 3.214 -1.687 23.028 1.00 97.06 400 GLU A N 1
ATOM 3144 C CA . GLU A 1 400 ? 3.932 -2.598 23.918 1.00 97.06 400 GLU A CA 1
ATOM 3145 C C . GLU A 1 400 ? 3.529 -2.326 25.373 1.00 97.06 400 GLU A C 1
ATOM 3147 O O . GLU A 1 400 ? 3.373 -1.178 25.802 1.00 97.06 400 GLU A O 1
ATOM 3152 N N . LEU A 1 401 ? 3.328 -3.394 26.135 1.00 97.12 401 LEU A N 1
ATOM 3153 C CA . LEU A 1 401 ? 2.864 -3.366 27.514 1.00 97.12 401 LEU A CA 1
ATOM 3154 C C . LEU A 1 401 ? 3.995 -3.737 28.472 1.00 97.12 401 LEU A C 1
ATOM 3156 O O . LEU A 1 401 ? 4.933 -4.450 28.123 1.00 97.12 401 LEU A O 1
ATOM 3160 N N . ALA A 1 402 ? 3.869 -3.315 29.732 1.00 96.06 402 ALA A N 1
ATOM 3161 C CA . ALA A 1 402 ? 4.890 -3.553 30.755 1.00 96.06 402 ALA A CA 1
ATOM 3162 C C . ALA A 1 402 ? 5.157 -5.045 31.044 1.00 96.06 402 ALA A C 1
ATOM 3164 O O . ALA A 1 402 ? 6.211 -5.390 31.567 1.00 96.06 402 ALA A O 1
ATOM 3165 N N . ASN A 1 403 ? 4.223 -5.936 30.696 1.00 94.56 403 ASN A N 1
ATOM 3166 C CA . ASN A 1 403 ? 4.383 -7.387 30.822 1.00 94.56 403 ASN A CA 1
ATOM 3167 C C . ASN A 1 403 ? 4.972 -8.052 29.560 1.00 94.56 403 ASN A C 1
ATOM 3169 O O . ASN A 1 403 ? 4.903 -9.277 29.441 1.00 94.56 403 ASN A O 1
ATOM 3173 N N . GLY A 1 404 ? 5.495 -7.267 28.610 1.00 96.19 404 GLY A N 1
ATOM 3174 C CA . GLY A 1 404 ? 6.071 -7.746 27.351 1.00 96.19 404 GLY A CA 1
ATOM 3175 C C . GLY A 1 404 ? 5.047 -8.160 26.291 1.00 96.19 404 GLY A C 1
ATOM 3176 O O . GLY A 1 404 ? 5.441 -8.635 25.231 1.00 96.19 404 GLY A O 1
ATOM 3177 N N . ALA A 1 405 ? 3.745 -8.008 26.554 1.00 97.19 405 ALA A N 1
ATOM 3178 C CA . ALA A 1 405 ? 2.727 -8.205 25.531 1.00 97.19 405 ALA A CA 1
ATOM 3179 C C . ALA A 1 405 ? 2.641 -6.991 24.596 1.00 97.19 405 ALA A C 1
ATOM 3181 O O . ALA A 1 405 ? 2.966 -5.872 24.984 1.00 97.19 405 ALA A O 1
ATOM 3182 N N . THR A 1 406 ? 2.139 -7.199 23.387 1.00 97.75 406 THR A N 1
ATOM 3183 C CA . THR A 1 406 ? 1.773 -6.146 22.441 1.00 97.75 406 THR A CA 1
ATOM 3184 C C . THR A 1 406 ? 0.295 -6.265 22.110 1.00 97.75 406 THR A C 1
ATOM 3186 O O . THR A 1 406 ? -0.204 -7.365 21.884 1.00 97.75 406 THR A O 1
ATOM 3189 N N . VAL A 1 407 ? -0.406 -5.136 22.079 1.00 97.50 407 VAL A N 1
ATOM 3190 C CA . VAL A 1 407 ? -1.788 -5.039 21.591 1.00 97.50 407 VAL A CA 1
ATOM 3191 C C . VAL A 1 407 ? -1.806 -4.245 20.294 1.00 97.50 407 VAL A C 1
ATOM 3193 O O . VAL A 1 407 ? -1.119 -3.229 20.207 1.00 97.50 407 VAL A O 1
ATOM 3196 N N . CYS A 1 408 ? -2.563 -4.694 19.296 1.00 97.81 408 CYS A N 1
ATOM 3197 C CA . CYS A 1 408 ? -2.595 -4.101 17.958 1.00 97.81 408 CYS A CA 1
ATOM 3198 C C . CYS A 1 408 ? -4.027 -3.771 17.519 1.00 97.81 408 CYS A C 1
ATOM 3200 O O . CYS A 1 408 ? -4.964 -4.447 17.937 1.00 97.81 408 CYS A O 1
ATOM 3202 N N . GLY A 1 409 ? -4.174 -2.768 16.654 1.00 96.31 409 GLY A N 1
ATOM 3203 C CA . GLY A 1 409 ? -5.402 -2.416 15.937 1.00 96.31 409 GLY A CA 1
ATOM 3204 C C . GLY A 1 409 ? -5.165 -2.277 14.424 1.00 96.31 409 GLY A C 1
ATOM 3205 O O . GLY A 1 409 ? -4.021 -2.403 13.972 1.00 96.31 409 GLY A O 1
ATOM 3206 N N . PRO A 1 410 ? -6.215 -2.043 13.614 1.00 94.94 410 PRO A N 1
ATOM 3207 C CA . PRO A 1 410 ? -7.579 -1.701 14.025 1.00 94.94 410 PRO A CA 1
ATOM 3208 C C . PRO A 1 410 ? -8.429 -2.922 14.398 1.00 94.94 410 PRO A C 1
ATOM 3210 O O . PRO A 1 410 ? -9.331 -2.803 15.212 1.00 94.94 410 PRO A O 1
ATOM 3213 N N . ASN A 1 411 ? -8.116 -4.113 13.887 1.00 94.69 411 ASN A N 1
ATOM 3214 C CA . ASN A 1 411 ? -8.672 -5.355 14.426 1.00 94.69 411 ASN A CA 1
ATOM 3215 C C . ASN A 1 411 ? -7.848 -5.753 15.644 1.00 94.69 411 ASN A C 1
ATOM 3217 O O . ASN A 1 411 ? -6.625 -5.881 15.537 1.00 94.69 411 ASN A O 1
ATOM 3221 N N . LEU A 1 412 ? -8.506 -5.916 16.791 1.00 96.88 412 LEU A N 1
ATOM 3222 C CA . LEU A 1 412 ? -7.841 -6.126 18.064 1.00 96.88 412 LEU A CA 1
ATOM 3223 C C . LEU A 1 412 ? -7.054 -7.436 18.040 1.00 96.88 412 LEU A C 1
ATOM 3225 O O . LEU A 1 412 ? -7.620 -8.536 18.087 1.00 96.88 412 LEU A O 1
ATOM 3229 N N . GLY A 1 413 ? -5.736 -7.274 17.980 1.00 97.00 413 GLY A N 1
ATOM 3230 C CA . GLY A 1 413 ? -4.740 -8.322 18.104 1.00 97.00 413 GLY A CA 1
ATOM 3231 C C . GLY A 1 413 ? -4.012 -8.238 19.440 1.00 97.00 413 GLY A C 1
ATOM 3232 O O . GLY A 1 413 ? -3.859 -7.161 20.021 1.00 97.00 413 GLY A O 1
ATOM 3233 N N . TRP A 1 414 ? -3.536 -9.379 19.920 1.00 97.50 414 TRP A N 1
ATOM 3234 C CA . TRP A 1 414 ? -2.692 -9.486 21.101 1.00 97.50 414 TRP A CA 1
ATOM 3235 C C . TRP A 1 414 ? -1.572 -10.487 20.848 1.00 97.50 414 TRP A C 1
ATOM 3237 O O . TRP A 1 414 ? -1.816 -11.568 20.316 1.00 97.50 414 TRP A O 1
ATOM 3247 N N . HIS A 1 415 ? -0.360 -10.140 21.265 1.00 97.44 415 HIS A N 1
ATOM 3248 C CA . HIS A 1 415 ? 0.824 -10.973 21.116 1.00 97.44 415 HIS A CA 1
ATOM 3249 C C . HIS A 1 415 ? 1.655 -10.975 22.403 1.00 97.44 415 HIS A C 1
ATOM 3251 O O . HIS A 1 415 ? 1.950 -9.909 22.941 1.00 97.44 415 HIS A O 1
ATOM 3257 N N . LYS A 1 416 ? 2.063 -12.146 22.902 1.00 96.69 416 LYS A N 1
ATOM 3258 C CA . LYS A 1 416 ? 3.007 -12.285 24.028 1.00 96.69 416 LYS A CA 1
ATOM 3259 C C . LYS A 1 416 ? 3.780 -13.597 23.904 1.00 96.69 416 LYS A C 1
ATOM 3261 O O . LYS A 1 416 ? 3.212 -14.675 24.090 1.00 96.69 416 LYS A O 1
ATOM 3266 N N . GLY A 1 417 ? 5.085 -13.507 23.654 1.00 95.00 417 GLY A N 1
ATOM 3267 C CA . GLY A 1 417 ? 5.910 -14.690 23.392 1.00 95.00 417 GLY A CA 1
ATOM 3268 C C . GLY A 1 417 ? 5.409 -15.422 22.147 1.00 95.00 417 GLY A C 1
ATOM 3269 O O . GLY A 1 417 ? 5.195 -14.797 21.120 1.00 95.00 417 GLY A O 1
ATOM 3270 N N . ASP A 1 418 ? 5.151 -16.723 22.250 1.00 94.81 418 ASP A N 1
ATOM 3271 C CA . ASP A 1 418 ? 4.673 -17.524 21.110 1.00 94.81 418 ASP A CA 1
ATOM 3272 C C . ASP A 1 418 ? 3.146 -17.472 20.910 1.00 94.81 418 ASP A C 1
ATOM 3274 O O . ASP A 1 418 ? 2.604 -18.141 20.030 1.00 94.81 418 ASP A O 1
ATOM 3278 N N . ILE A 1 419 ? 2.418 -16.723 21.746 1.00 94.56 419 ILE A N 1
ATOM 3279 C CA . ILE A 1 419 ? 0.959 -16.636 21.668 1.00 94.56 419 ILE A CA 1
ATOM 3280 C C . ILE A 1 419 ? 0.584 -15.375 20.894 1.00 94.56 419 ILE A C 1
ATOM 3282 O O . ILE A 1 419 ? 0.798 -14.268 21.384 1.00 94.56 419 ILE A O 1
ATOM 3286 N N . SER A 1 420 ? -0.029 -15.553 19.723 1.00 95.44 420 SER A N 1
ATOM 3287 C CA . SER A 1 420 ? -0.730 -14.496 18.991 1.00 95.44 420 SER A CA 1
ATOM 3288 C C . SER A 1 420 ? -2.226 -14.805 18.930 1.00 95.44 420 SER A C 1
ATOM 3290 O O . SER A 1 420 ? -2.633 -15.959 18.773 1.00 95.44 420 SER A O 1
ATOM 3292 N N . THR A 1 421 ? -3.073 -13.797 19.103 1.00 95.38 421 THR A N 1
ATOM 3293 C CA . THR A 1 421 ? -4.529 -13.924 18.988 1.00 95.38 421 THR A CA 1
ATOM 3294 C C . THR A 1 421 ? -5.094 -12.709 18.276 1.00 95.38 421 THR A C 1
ATOM 3296 O O . THR A 1 421 ? -4.758 -11.578 18.611 1.00 95.38 421 THR A O 1
ATOM 3299 N N . HIS A 1 422 ? -5.995 -12.951 17.329 1.00 94.69 422 HIS A N 1
ATOM 3300 C CA . HIS A 1 422 ? -6.815 -11.922 16.702 1.00 94.69 422 HIS A CA 1
ATOM 3301 C C . HIS A 1 422 ? -8.263 -12.127 17.120 1.00 94.69 422 HIS A C 1
ATOM 3303 O O . HIS A 1 422 ? -8.727 -13.263 17.238 1.00 94.69 422 HIS A O 1
ATOM 3309 N N . SER A 1 423 ? -8.968 -11.027 17.334 1.00 94.81 423 SER A N 1
ATOM 3310 C CA . SER A 1 423 ? -10.403 -11.031 17.590 1.00 94.81 423 SER A CA 1
ATOM 3311 C C . SER A 1 423 ? -11.150 -10.313 16.471 1.00 94.81 423 SER A C 1
ATOM 3313 O O . SER A 1 423 ? -10.554 -9.599 15.667 1.00 94.81 423 SER A O 1
ATOM 3315 N N . GLU A 1 424 ? -12.464 -10.503 16.436 1.00 92.44 424 GLU A N 1
ATOM 3316 C CA . GLU A 1 424 ? -13.377 -9.754 15.565 1.00 92.44 424 GLU A CA 1
ATOM 3317 C C . GLU A 1 424 ? -13.627 -8.319 16.055 1.00 92.44 424 GLU A C 1
ATOM 3319 O O . GLU A 1 424 ? -14.290 -7.538 15.383 1.00 92.44 424 GLU A O 1
ATOM 3324 N N . PHE A 1 425 ? -13.124 -7.966 17.242 1.00 94.75 425 PHE A N 1
ATOM 3325 C CA . PHE A 1 425 ? -13.346 -6.650 17.818 1.00 94.75 425 PHE A CA 1
ATOM 3326 C C . PHE A 1 425 ? -12.500 -5.603 17.106 1.00 94.75 425 PHE A C 1
ATOM 3328 O O . PHE A 1 425 ? -11.281 -5.738 17.012 1.00 94.75 425 PHE A O 1
ATOM 3335 N N . SER A 1 426 ? -13.137 -4.521 16.677 1.00 92.94 426 SER A N 1
ATOM 3336 C CA . SER A 1 426 ? -12.432 -3.338 16.205 1.00 92.94 426 SER A CA 1
ATOM 3337 C C . SER A 1 426 ? -12.079 -2.419 17.376 1.00 92.94 426 SER A C 1
ATOM 3339 O O . SER A 1 426 ? -12.844 -2.254 18.335 1.00 92.94 426 SER A O 1
ATOM 3341 N N . VAL A 1 427 ? -10.888 -1.840 17.299 1.00 95.50 427 VAL A N 1
ATOM 3342 C CA . VAL A 1 427 ? -10.361 -0.831 18.211 1.00 95.50 427 VAL A CA 1
ATOM 3343 C C . VAL A 1 427 ? -9.938 0.385 17.400 1.00 95.50 427 VAL A C 1
ATOM 3345 O O . VAL A 1 427 ? -9.383 0.253 16.309 1.00 95.50 427 VAL A O 1
ATOM 3348 N N . ASN A 1 428 ? -10.164 1.566 17.958 1.00 91.69 428 ASN A N 1
ATOM 3349 C CA . ASN A 1 428 ? -9.756 2.829 17.360 1.00 91.69 428 ASN A CA 1
ATOM 3350 C C . ASN A 1 428 ? -8.458 3.320 17.994 1.00 91.69 428 ASN A C 1
ATOM 3352 O O . ASN A 1 428 ? -8.218 3.100 19.179 1.00 91.69 428 ASN A O 1
ATOM 3356 N N . GLU A 1 429 ? -7.611 3.971 17.194 1.00 94.12 429 GLU A N 1
ATOM 3357 C CA . GLU A 1 429 ? -6.326 4.509 17.659 1.00 94.12 429 GLU A CA 1
ATOM 3358 C C . GLU A 1 429 ? -6.541 5.630 18.684 1.00 94.12 429 GLU A C 1
ATOM 3360 O O . GLU A 1 429 ? -5.832 5.724 19.692 1.00 94.12 429 GLU A O 1
ATOM 3365 N N . LYS A 1 430 ? -7.570 6.458 18.451 1.00 91.81 430 LYS A N 1
ATOM 3366 C CA . LYS A 1 430 ? -7.976 7.527 19.363 1.00 91.81 430 LYS A CA 1
ATOM 3367 C C . LYS A 1 430 ? -8.368 6.904 20.703 1.00 91.81 430 LYS A C 1
ATOM 3369 O O . LYS A 1 430 ? -9.242 6.043 20.781 1.00 91.81 430 LYS A O 1
ATOM 3374 N N . TYR A 1 431 ? -7.688 7.342 21.761 1.00 92.00 431 TYR A N 1
ATOM 3375 C CA . TYR A 1 431 ? -7.862 6.847 23.128 1.00 92.00 431 TYR A CA 1
ATOM 3376 C C . TYR A 1 431 ? -7.528 5.361 23.342 1.00 92.00 431 TYR A C 1
ATOM 3378 O O . TYR A 1 431 ? -7.940 4.804 24.366 1.00 92.00 431 TYR A O 1
ATOM 3386 N N . PHE A 1 432 ? -6.727 4.752 22.459 1.00 95.81 432 PHE A N 1
ATOM 3387 C CA . PHE A 1 432 ? -6.248 3.382 22.623 1.00 95.81 432 PHE A CA 1
ATOM 3388 C C . PHE A 1 432 ? -5.312 3.244 23.828 1.00 95.81 432 PHE A C 1
ATOM 3390 O O . PHE A 1 432 ? -4.146 3.657 23.826 1.00 95.81 432 PHE A O 1
ATOM 3397 N N . GLU A 1 433 ? -5.822 2.634 24.890 1.00 96.88 433 GLU A N 1
ATOM 3398 C CA . GLU A 1 433 ? -5.077 2.407 26.121 1.00 96.88 433 GLU A CA 1
ATOM 3399 C C . GLU A 1 433 ? -5.208 0.962 26.574 1.00 96.88 433 GLU A C 1
ATOM 3401 O O . GLU A 1 433 ? -6.174 0.271 26.267 1.00 96.88 433 GLU A O 1
ATOM 3406 N N . ALA A 1 434 ? -4.226 0.507 27.343 1.00 97.38 434 ALA A N 1
ATOM 3407 C CA . ALA A 1 434 ? -4.231 -0.823 27.910 1.00 97.38 434 ALA A CA 1
ATOM 3408 C C . ALA A 1 434 ? -3.779 -0.763 29.362 1.00 97.38 434 ALA A C 1
ATOM 3410 O O . ALA A 1 434 ? -2.886 0.014 29.718 1.00 97.38 434 ALA A O 1
ATOM 3411 N N . LYS A 1 435 ? -4.391 -1.606 30.188 1.00 97.12 435 LYS A N 1
ATOM 3412 C CA . LYS A 1 435 ? -4.135 -1.678 31.615 1.00 97.12 435 LYS A CA 1
ATOM 3413 C C . LYS A 1 435 ? -4.035 -3.116 32.082 1.00 97.12 435 LYS A C 1
ATOM 3415 O O . LYS A 1 435 ? -4.966 -3.894 31.914 1.00 97.12 435 LYS A O 1
ATOM 3420 N N . ILE A 1 436 ? -2.915 -3.446 32.712 1.00 97.69 436 ILE A N 1
ATOM 3421 C CA . ILE A 1 436 ? -2.685 -4.767 33.294 1.00 97.69 436 ILE A CA 1
ATOM 3422 C C . ILE A 1 436 ? -3.278 -4.785 34.708 1.00 97.69 436 ILE A C 1
ATOM 3424 O O . ILE A 1 436 ? -2.984 -3.913 35.528 1.00 97.69 436 ILE A O 1
ATOM 3428 N N . LEU A 1 437 ? -4.135 -5.765 34.973 1.00 97.38 437 LEU A N 1
ATOM 3429 C CA . LEU A 1 437 ? -4.735 -6.045 36.271 1.00 97.38 437 LEU A CA 1
ATOM 3430 C C . LEU A 1 437 ? -3.790 -6.901 37.136 1.00 97.38 437 LEU A C 1
ATOM 3432 O O . LEU A 1 437 ? -2.872 -7.531 36.607 1.00 97.38 437 LEU A O 1
ATOM 3436 N N . PRO A 1 438 ? -3.997 -6.959 38.468 1.00 96.62 438 PRO A N 1
ATOM 3437 C CA . PRO A 1 438 ? -3.131 -7.728 39.369 1.00 96.62 438 PRO A CA 1
ATOM 3438 C C . PRO A 1 438 ? -3.030 -9.227 39.057 1.00 96.62 438 PRO A C 1
ATOM 3440 O O . PRO A 1 438 ? -2.040 -9.855 39.414 1.00 96.62 438 PRO A O 1
ATOM 3443 N N . ASP A 1 439 ? -4.035 -9.800 38.397 1.00 97.00 439 ASP A N 1
ATOM 3444 C CA . ASP A 1 439 ? -4.077 -11.199 37.962 1.00 97.00 439 ASP A CA 1
ATOM 3445 C C . ASP A 1 439 ? -3.624 -11.390 36.501 1.00 97.00 439 ASP A C 1
ATOM 3447 O O . ASP A 1 439 ? -3.973 -12.375 35.850 1.00 97.00 439 ASP A O 1
ATOM 3451 N N . GLU A 1 440 ? -2.853 -10.426 35.991 1.00 96.94 440 GLU A N 1
ATOM 3452 C CA . GLU A 1 440 ? -2.261 -10.368 34.650 1.00 96.94 440 GLU A CA 1
ATOM 3453 C C . GLU A 1 440 ? -3.241 -10.253 33.475 1.00 96.94 440 GLU A C 1
ATOM 3455 O O . GLU A 1 440 ? -2.808 -10.185 32.319 1.00 96.94 440 GLU A O 1
ATOM 3460 N N . T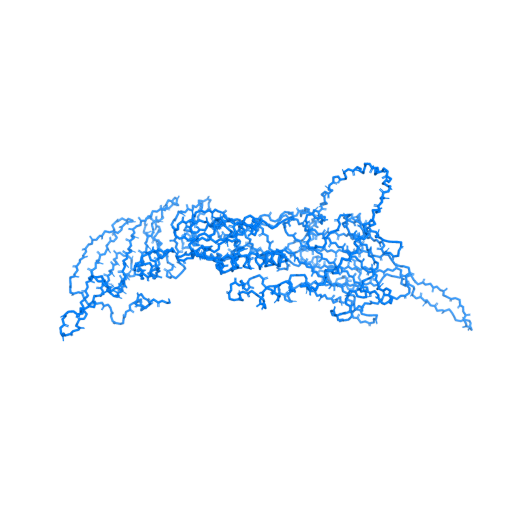RP A 1 441 ? -4.548 -10.173 33.729 1.00 97.94 441 TRP A N 1
ATOM 3461 C CA . TRP A 1 441 ? -5.499 -9.794 32.689 1.00 97.94 441 TRP A CA 1
ATOM 3462 C C . TRP A 1 441 ? -5.195 -8.389 32.178 1.00 97.94 441 TRP A C 1
ATOM 3464 O O . TRP A 1 441 ? -4.792 -7.508 32.932 1.00 97.94 441 TRP A O 1
ATOM 3474 N N . THR A 1 442 ? -5.401 -8.161 30.888 1.00 98.25 442 THR A N 1
ATOM 3475 C CA . THR A 1 442 ? -5.222 -6.843 30.275 1.00 98.25 442 THR A CA 1
ATOM 3476 C C . THR A 1 442 ? -6.576 -6.291 29.862 1.00 98.25 442 THR A C 1
ATOM 3478 O O . THR A 1 442 ? -7.271 -6.908 29.061 1.00 98.25 442 THR A O 1
ATOM 3481 N N . LEU A 1 443 ? -6.954 -5.131 30.392 1.00 98.44 443 LEU A N 1
ATOM 3482 C CA . LEU A 1 443 ? -8.068 -4.343 29.875 1.00 98.44 443 LEU A CA 1
ATOM 3483 C C . LEU A 1 443 ? -7.569 -3.460 28.734 1.00 98.44 443 LEU A C 1
ATOM 3485 O O . LEU A 1 443 ? -6.513 -2.849 28.861 1.00 98.44 443 LEU A O 1
ATOM 3489 N N . ILE A 1 444 ? -8.320 -3.379 27.643 1.00 98.19 444 ILE A N 1
ATOM 3490 C CA . ILE A 1 444 ? -7.994 -2.600 26.446 1.00 98.19 444 ILE A CA 1
ATOM 3491 C C . ILE A 1 444 ? -9.162 -1.671 26.159 1.00 98.19 444 ILE A C 1
ATOM 3493 O O . ILE A 1 444 ? -10.283 -2.140 25.981 1.00 98.19 444 ILE A O 1
ATOM 3497 N N . ARG A 1 445 ? -8.897 -0.368 26.125 1.00 97.56 445 ARG A N 1
ATOM 3498 C CA . ARG A 1 445 ? -9.876 0.688 25.865 1.00 97.56 445 ARG A CA 1
ATOM 3499 C C . ARG A 1 445 ? -9.859 1.075 24.397 1.00 97.56 445 ARG A C 1
ATOM 3501 O O . ARG A 1 445 ? -8.791 1.331 23.848 1.00 97.56 445 ARG A O 1
ATOM 3508 N N . SER A 1 446 ? -11.049 1.159 23.814 1.00 96.38 446 SER A N 1
ATOM 3509 C CA . SER A 1 446 ? -11.313 1.770 22.516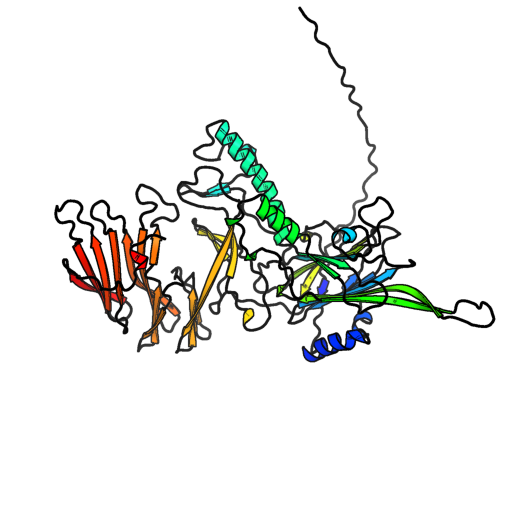 1.00 96.38 446 SER A CA 1
ATOM 3510 C C . SER A 1 446 ? -12.362 2.857 22.691 1.00 96.38 446 SER A C 1
ATOM 3512 O O . SER A 1 446 ? -13.469 2.569 23.157 1.00 96.38 446 SER A O 1
ATOM 3514 N N . GLY A 1 447 ? -12.001 4.086 22.332 1.00 93.94 447 GLY A N 1
ATOM 3515 C CA . GLY A 1 447 ? -12.834 5.261 22.545 1.00 93.94 447 GLY A CA 1
ATOM 3516 C C . GLY A 1 447 ? -12.646 5.923 23.927 1.00 93.94 447 GLY A C 1
ATOM 3517 O O . GLY A 1 447 ? -11.738 5.564 24.689 1.00 93.94 447 GLY A O 1
ATOM 3518 N N . PRO A 1 448 ? -13.494 6.905 24.265 1.00 94.19 448 PRO A N 1
ATOM 3519 C CA . PRO A 1 448 ? -14.765 7.156 23.600 1.00 94.19 448 PRO A CA 1
ATOM 3520 C C . PRO A 1 448 ? -14.600 7.859 22.251 1.00 94.19 448 PRO A C 1
ATOM 3522 O O . PRO A 1 448 ? -13.690 8.663 22.064 1.00 94.19 448 PRO A O 1
ATOM 3525 N N . ASP A 1 449 ? -15.467 7.533 21.310 1.00 92.69 449 ASP A N 1
ATOM 3526 C CA . ASP A 1 449 ? -15.454 8.060 19.951 1.00 92.69 449 ASP A CA 1
ATOM 3527 C C . ASP A 1 449 ? -16.876 8.201 19.411 1.00 92.69 449 ASP A C 1
ATOM 3529 O O . ASP A 1 449 ? -17.823 7.633 19.957 1.00 92.69 449 ASP A O 1
ATOM 3533 N N . THR A 1 450 ? -17.020 9.004 18.361 1.00 89.44 450 THR A N 1
ATOM 3534 C CA . THR A 1 450 ? -18.284 9.223 17.664 1.00 89.44 450 THR A CA 1
ATOM 3535 C C . THR A 1 450 ? -18.191 8.670 16.250 1.00 89.44 450 THR A C 1
ATOM 3537 O O . THR A 1 450 ? -17.211 8.884 15.540 1.00 89.44 450 THR A O 1
ATOM 3540 N N . TRP A 1 451 ? -19.214 7.934 15.832 1.00 87.31 451 TRP A N 1
ATOM 3541 C CA . TRP A 1 451 ? -19.366 7.455 14.456 1.00 87.31 451 TRP A CA 1
ATOM 3542 C C . TRP A 1 451 ? -20.848 7.424 14.079 1.00 87.31 451 TRP A C 1
ATOM 3544 O O . TRP A 1 451 ? -21.703 7.734 14.899 1.00 87.31 451 TRP A O 1
ATOM 3554 N N . THR A 1 452 ? -21.197 7.062 12.848 1.00 82.94 452 THR A N 1
ATOM 3555 C CA . THR A 1 452 ? -22.602 6.931 12.431 1.00 82.94 452 THR A CA 1
ATOM 3556 C C . THR A 1 452 ? -23.093 5.491 12.581 1.00 82.94 452 THR A C 1
ATOM 3558 O O . THR A 1 452 ? -22.418 4.553 12.162 1.00 82.94 452 THR A O 1
ATOM 3561 N N . HIS A 1 453 ? -24.290 5.293 13.150 1.00 75.00 453 HIS A N 1
ATOM 3562 C CA . HIS A 1 453 ? -24.839 3.963 13.489 1.00 75.00 453 HIS A CA 1
ATOM 3563 C C . HIS A 1 453 ? -24.774 2.948 12.337 1.00 75.00 453 HIS A C 1
ATOM 3565 O O . HIS A 1 453 ? -24.563 1.754 12.536 1.00 75.00 453 HIS A O 1
ATOM 3571 N N . SER A 1 454 ? -24.969 3.433 11.114 1.00 78.88 454 SER A N 1
ATOM 3572 C CA . SER A 1 454 ? -24.951 2.628 9.907 1.00 78.88 454 SER A CA 1
ATOM 3573 C C . SER A 1 454 ? -23.904 3.190 8.957 1.00 78.88 454 SER A C 1
ATOM 3575 O O . SER A 1 454 ? -24.074 4.289 8.435 1.00 78.88 454 SER A O 1
ATOM 3577 N N . GLN A 1 455 ? -22.886 2.394 8.631 1.00 75.56 455 GLN A N 1
ATOM 3578 C CA . GLN A 1 455 ? -21.937 2.713 7.553 1.00 75.56 455 GLN A CA 1
ATOM 3579 C C . GLN A 1 455 ? -22.657 2.898 6.199 1.00 75.56 455 GLN A C 1
ATOM 3581 O O . GLN A 1 455 ? -22.216 3.658 5.343 1.00 75.56 455 GLN A O 1
ATOM 3586 N N . PHE A 1 456 ? -23.836 2.283 6.041 1.00 82.19 456 PHE A N 1
ATOM 3587 C CA . PHE A 1 456 ? -24.741 2.485 4.906 1.00 82.19 456 PHE A CA 1
ATOM 3588 C C . PHE A 1 456 ? -25.837 3.540 5.132 1.00 82.19 456 PHE A C 1
ATOM 3590 O O . PHE A 1 456 ? -26.787 3.624 4.361 1.00 82.19 456 PHE A O 1
ATOM 3597 N N . GLY A 1 457 ? -25.781 4.294 6.227 1.00 68.44 457 GLY A N 1
ATOM 3598 C CA . GLY A 1 457 ? -26.701 5.383 6.548 1.00 68.44 457 GLY A CA 1
ATOM 3599 C C . GLY A 1 457 ? -28.203 5.186 6.276 1.00 68.44 457 GLY A C 1
ATOM 3600 O O . GLY A 1 457 ? -28.829 6.116 5.789 1.00 68.44 457 GLY A O 1
ATOM 3601 N N . SER A 1 458 ? -28.844 4.049 6.565 1.00 60.66 458 SER A N 1
ATOM 3602 C CA . SER A 1 458 ? -30.273 3.900 6.221 1.00 60.66 458 SER A CA 1
ATOM 3603 C C . SER A 1 458 ? -31.226 4.691 7.143 1.00 60.66 458 SER A C 1
ATOM 3605 O O . SER A 1 458 ? -31.100 4.629 8.364 1.00 60.66 458 SER A O 1
ATOM 3607 N N . GLY A 1 459 ? -32.241 5.353 6.568 1.00 68.06 459 GLY A N 1
ATOM 3608 C CA . GLY A 1 459 ? -33.338 6.044 7.271 1.00 68.06 459 GLY A CA 1
ATOM 3609 C C . GLY A 1 459 ? -33.022 7.470 7.755 1.00 68.06 459 GLY A C 1
ATOM 3610 O O . GLY A 1 459 ? -31.950 8.005 7.481 1.00 68.06 459 GLY A O 1
ATOM 3611 N N . GLN A 1 460 ? -33.954 8.083 8.507 1.00 64.19 460 GLN A N 1
ATOM 3612 C CA . GLN A 1 460 ? -33.770 9.420 9.113 1.00 64.19 460 GLN A CA 1
ATOM 3613 C C . GLN A 1 460 ? -32.607 9.474 10.118 1.00 64.19 460 GLN A C 1
ATOM 3615 O O . GLN A 1 460 ? -32.071 10.549 10.353 1.00 64.19 460 GLN A O 1
ATOM 3620 N N . CYS A 1 461 ? -32.192 8.322 10.661 1.00 68.44 461 CYS A N 1
ATOM 3621 C CA . CYS A 1 461 ? -31.060 8.214 11.580 1.00 68.44 461 CYS A CA 1
ATOM 3622 C C . CYS A 1 461 ? -29.798 7.587 10.976 1.00 68.44 461 CYS A C 1
ATOM 3624 O O . CYS A 1 461 ? -28.868 7.253 11.705 1.00 68.44 461 CYS A O 1
ATOM 3626 N N . GLY A 1 462 ? -29.722 7.457 9.650 1.00 67.12 462 GLY A N 1
ATOM 3627 C CA . GLY A 1 462 ? -28.529 6.945 8.976 1.00 67.12 462 GLY A CA 1
ATOM 3628 C C . GLY A 1 462 ? -27.243 7.714 9.296 1.00 67.12 462 GLY A C 1
ATOM 3629 O O . GLY A 1 462 ? -26.158 7.142 9.307 1.00 67.12 462 GLY A O 1
ATOM 3630 N N . SER A 1 463 ? -27.389 8.998 9.611 1.00 72.88 463 SER A N 1
ATOM 3631 C CA . SER A 1 463 ? -26.305 9.897 10.005 1.00 72.88 463 SER A CA 1
ATOM 3632 C C . SER A 1 463 ? -26.388 10.307 11.477 1.00 72.88 463 SER A C 1
ATOM 3634 O O . SER A 1 463 ? -25.727 11.264 11.865 1.00 72.88 463 SER A O 1
ATOM 3636 N N . CYS A 1 464 ? -27.206 9.631 12.296 1.00 84.88 464 CYS A N 1
ATOM 3637 C CA . CYS A 1 464 ? -27.254 9.920 13.727 1.00 84.88 464 CYS A CA 1
ATOM 3638 C C . CYS A 1 464 ? -25.887 9.568 14.336 1.00 84.88 464 CYS A C 1
ATOM 3640 O O . CYS A 1 464 ? -25.440 8.424 14.174 1.00 84.88 464 CYS A O 1
ATOM 3642 N N . PRO A 1 465 ? -25.212 10.531 14.991 1.00 87.88 465 PRO A N 1
ATOM 3643 C CA . PRO A 1 465 ? -23.967 10.245 15.673 1.00 87.88 465 PRO A CA 1
ATOM 3644 C C . PRO A 1 465 ? -24.245 9.258 16.804 1.00 87.88 465 PRO A C 1
ATOM 3646 O O . PRO A 1 465 ? -25.253 9.347 17.500 1.00 87.88 465 PRO A O 1
ATOM 3649 N N . VAL A 1 466 ? -23.355 8.298 16.966 1.00 90.50 466 VAL A N 1
ATOM 3650 C CA . VAL A 1 466 ? -23.352 7.297 18.020 1.00 90.50 466 VAL A CA 1
ATOM 3651 C C . VAL A 1 466 ? -22.084 7.530 18.796 1.00 90.50 466 VAL A C 1
ATOM 3653 O O . VAL A 1 466 ? -20.999 7.450 18.225 1.00 90.50 466 VAL A O 1
ATOM 3656 N N . VAL A 1 467 ? -22.210 7.810 20.089 1.00 93.69 467 VAL A N 1
ATOM 3657 C CA . VAL A 1 467 ? -21.060 7.668 20.973 1.00 93.69 467 VAL A CA 1
ATOM 3658 C C . VAL A 1 467 ? -20.873 6.194 21.252 1.00 93.69 467 VAL A C 1
ATOM 3660 O O . VAL A 1 467 ? -21.820 5.501 21.648 1.00 93.69 467 VAL A O 1
ATOM 3663 N N . GLY A 1 468 ? -19.644 5.726 21.113 1.00 94.44 468 GLY A N 1
ATOM 3664 C CA . GLY A 1 468 ? -19.284 4.448 21.671 1.00 94.44 468 GLY A CA 1
ATOM 3665 C C . GLY A 1 468 ? -18.039 4.463 22.511 1.00 94.44 468 GLY A C 1
ATOM 3666 O O . GLY A 1 468 ? -17.191 5.346 22.459 1.00 94.44 468 GLY A O 1
ATOM 3667 N N . PHE A 1 469 ? -18.008 3.468 23.380 1.00 96.88 469 PHE A N 1
ATOM 3668 C CA . PHE A 1 469 ? -16.935 3.233 24.313 1.00 96.88 469 PHE A CA 1
ATOM 3669 C C . PHE A 1 469 ? -16.897 1.745 24.617 1.00 96.88 469 PHE A C 1
ATOM 3671 O O . PHE A 1 469 ? -17.851 1.178 25.163 1.00 96.88 469 PHE A O 1
ATOM 3678 N N . ASN A 1 470 ? -15.785 1.111 24.269 1.00 97.69 470 ASN A N 1
ATOM 3679 C CA . ASN A 1 470 ? -15.604 -0.318 24.447 1.00 97.69 470 ASN A CA 1
ATOM 3680 C C . ASN A 1 470 ? -14.385 -0.590 25.329 1.00 97.69 470 ASN A C 1
ATOM 3682 O O . ASN A 1 470 ? -13.311 -0.013 25.146 1.00 97.69 470 ASN A O 1
ATOM 3686 N N . LEU A 1 471 ? -14.546 -1.515 26.271 1.00 98.25 471 LEU A N 1
ATOM 3687 C CA . LEU A 1 471 ? -13.441 -2.154 26.969 1.00 98.25 471 LEU A CA 1
ATOM 3688 C C . LEU A 1 471 ? -13.446 -3.634 26.650 1.00 98.25 471 LEU A C 1
ATOM 3690 O O . LEU A 1 471 ? -14.471 -4.304 26.771 1.00 98.25 471 LEU A O 1
ATOM 3694 N N . TYR A 1 472 ? -12.274 -4.149 26.323 1.00 98.44 472 TYR A N 1
ATOM 3695 C CA . TYR A 1 472 ? -12.035 -5.563 26.094 1.00 98.44 472 TYR A CA 1
ATOM 3696 C C . TYR A 1 472 ? -11.127 -6.101 27.192 1.00 98.44 472 TYR A C 1
ATOM 3698 O O . TYR A 1 472 ? -10.211 -5.415 27.636 1.00 98.44 472 TYR A O 1
ATOM 3706 N N . ALA A 1 473 ? -11.369 -7.327 27.639 1.00 98.31 473 ALA A N 1
ATOM 3707 C CA . ALA A 1 473 ? -10.507 -8.034 28.571 1.00 98.31 473 ALA A CA 1
ATOM 3708 C C . ALA A 1 473 ? -9.779 -9.159 27.834 1.00 98.31 473 ALA A C 1
ATOM 3710 O O . ALA A 1 473 ? -10.413 -10.019 27.220 1.00 98.31 473 ALA A O 1
ATOM 3711 N N . VAL A 1 474 ? -8.452 -9.165 27.933 1.00 98.31 474 VAL A N 1
ATOM 3712 C CA . VAL A 1 474 ? -7.576 -10.190 27.369 1.00 98.31 474 VAL A CA 1
ATOM 3713 C C . VAL A 1 474 ? -6.952 -10.988 28.500 1.00 98.31 474 VAL A C 1
ATOM 3715 O O . VAL A 1 474 ? -6.279 -10.436 29.373 1.00 98.31 474 VAL A O 1
ATOM 3718 N N . SER A 1 475 ? -7.194 -12.295 28.501 1.00 97.75 475 SER A N 1
ATOM 3719 C CA . SER A 1 475 ? -6.587 -13.199 29.479 1.00 97.75 475 SER A CA 1
ATOM 3720 C C . SER A 1 475 ? -5.073 -13.326 29.259 1.00 97.75 475 SER A C 1
ATOM 3722 O O . SER A 1 475 ? -4.600 -13.116 28.140 1.00 97.75 475 SER A O 1
ATOM 3724 N N . PRO A 1 476 ? -4.305 -13.810 30.251 1.00 95.69 476 PRO A N 1
ATOM 3725 C CA . PRO A 1 476 ? -2.888 -14.143 30.062 1.00 95.69 476 PRO A CA 1
ATOM 3726 C C . PRO A 1 476 ? -2.614 -15.171 28.948 1.00 95.69 476 PRO A C 1
ATOM 3728 O O . PRO A 1 476 ? -1.478 -15.304 28.502 1.00 95.69 476 PRO A O 1
ATOM 3731 N N . LYS A 1 477 ? -3.648 -15.901 28.501 1.00 95.75 477 LYS A N 1
ATOM 3732 C CA . LYS A 1 477 ? -3.598 -16.879 27.402 1.00 95.75 477 LYS A CA 1
ATOM 3733 C C . LYS A 1 477 ? -4.047 -16.303 26.050 1.00 95.75 477 LYS A C 1
ATOM 3735 O O . LYS A 1 477 ? -4.278 -17.074 25.127 1.00 95.75 477 LYS A O 1
ATOM 3740 N N . GLY A 1 478 ? -4.257 -14.991 25.946 1.00 95.31 478 GLY A N 1
ATOM 3741 C CA . GLY A 1 478 ? -4.674 -14.325 24.708 1.00 95.31 478 GLY A CA 1
ATOM 3742 C C . GLY A 1 478 ? -6.178 -14.356 24.415 1.00 95.31 478 GLY A C 1
ATOM 3743 O O . GLY A 1 478 ? -6.617 -13.723 23.466 1.00 95.31 478 GLY A O 1
ATOM 3744 N N . GLN A 1 479 ? -7.007 -15.025 25.229 1.00 97.38 479 GLN A N 1
ATOM 3745 C CA . GLN A 1 479 ? -8.466 -15.006 25.029 1.00 97.38 479 GLN A CA 1
ATOM 3746 C C . GLN A 1 479 ? -9.028 -13.593 25.215 1.00 97.38 479 GLN A C 1
ATOM 3748 O O . GLN A 1 479 ? -8.922 -13.044 26.314 1.00 97.38 479 GLN A O 1
ATOM 3753 N N . VAL A 1 480 ? -9.642 -13.050 24.164 1.00 97.69 480 VAL A N 1
ATOM 3754 C CA . VAL A 1 480 ? -10.253 -11.716 24.139 1.00 97.69 480 VAL A CA 1
ATOM 3755 C C . VAL A 1 480 ? -11.763 -11.829 24.358 1.00 97.69 480 VAL A C 1
ATOM 3757 O O . VAL A 1 480 ? -12.417 -12.682 23.761 1.00 97.69 480 VAL A O 1
ATOM 3760 N N . ARG A 1 481 ? -12.335 -10.958 25.195 1.00 97.62 481 ARG A N 1
ATOM 3761 C CA . ARG A 1 481 ? -13.790 -10.809 25.375 1.00 97.62 481 ARG A CA 1
ATOM 3762 C C . ARG A 1 481 ? -14.179 -9.352 25.610 1.00 97.62 481 ARG A C 1
ATOM 3764 O O . ARG A 1 481 ? -13.381 -8.587 26.143 1.00 97.62 481 ARG A O 1
ATOM 3771 N N . SER A 1 482 ? -15.416 -8.985 25.285 1.00 98.00 482 SER A N 1
ATOM 3772 C CA . SER A 1 482 ? -15.976 -7.689 25.687 1.00 98.00 482 SER A CA 1
ATOM 3773 C C . SER A 1 482 ? -16.144 -7.633 27.211 1.00 98.00 482 SER A C 1
ATOM 3775 O O . SER A 1 482 ? -16.698 -8.553 27.816 1.00 98.00 482 SER A O 1
ATOM 3777 N N . ALA A 1 483 ? -15.622 -6.574 27.828 1.00 98.31 483 ALA A N 1
ATOM 3778 C CA . ALA A 1 483 ? -15.735 -6.275 29.254 1.00 98.31 483 ALA A CA 1
ATOM 3779 C C . ALA A 1 483 ? -16.771 -5.175 29.526 1.00 98.31 483 ALA A C 1
ATOM 3781 O O . ALA A 1 483 ? -17.478 -5.236 30.531 1.00 98.31 483 ALA A O 1
ATOM 3782 N N . LEU A 1 484 ? -16.862 -4.182 28.639 1.00 98.38 484 LEU A N 1
ATOM 3783 C CA . LEU A 1 484 ? -17.894 -3.147 28.626 1.00 98.38 484 LEU A CA 1
ATOM 3784 C C . LEU A 1 484 ? -18.144 -2.733 27.180 1.00 98.38 484 LEU A C 1
ATOM 3786 O O . LEU A 1 484 ? -17.193 -2.516 26.433 1.00 98.38 484 LEU A O 1
ATOM 3790 N N . LYS A 1 485 ? -19.412 -2.579 26.815 1.00 97.44 485 LYS A N 1
ATOM 3791 C CA . LYS A 1 485 ? -19.829 -2.024 25.534 1.00 97.44 485 LYS A CA 1
ATOM 3792 C C . LYS A 1 485 ? -20.890 -0.963 25.794 1.00 97.44 485 LYS A C 1
ATOM 3794 O O . LYS A 1 485 ? -21.963 -1.274 26.309 1.00 97.44 485 LYS A O 1
ATOM 3799 N N . ILE A 1 486 ? -20.562 0.282 25.479 1.00 96.75 486 ILE A N 1
ATOM 3800 C CA . ILE A 1 486 ? -21.483 1.414 25.503 1.00 96.75 486 ILE A CA 1
ATOM 3801 C C . ILE A 1 486 ? -21.631 1.876 24.060 1.00 96.75 486 ILE A C 1
ATOM 3803 O O . ILE A 1 486 ? -20.637 2.201 23.426 1.00 96.75 486 ILE A O 1
ATOM 3807 N N . GLU A 1 487 ? -22.866 1.914 23.576 1.00 94.75 487 GLU A N 1
ATOM 3808 C CA . GLU A 1 487 ? -23.259 2.543 22.315 1.00 94.75 487 GLU A CA 1
ATOM 3809 C C . GLU A 1 487 ? -24.533 3.343 22.600 1.00 94.75 487 GLU A C 1
ATOM 3811 O O . GLU A 1 487 ? -25.483 2.802 23.188 1.00 94.75 487 GLU A O 1
ATOM 3816 N N . LYS A 1 488 ? -24.532 4.640 22.276 1.00 93.69 488 LYS A N 1
ATOM 3817 C CA . LYS A 1 488 ? -25.687 5.527 22.463 1.00 93.69 488 LYS A CA 1
ATOM 3818 C C . LYS A 1 488 ? -25.844 6.465 21.281 1.00 93.69 488 LYS A C 1
ATOM 3820 O O . LYS A 1 488 ? -24.916 7.194 20.951 1.00 93.69 488 LYS A O 1
ATOM 3825 N N . ASP A 1 489 ? -27.037 6.475 20.702 1.00 90.88 489 ASP A N 1
ATOM 3826 C CA . ASP A 1 489 ? -27.403 7.419 19.652 1.00 90.88 489 ASP A CA 1
ATOM 3827 C C . ASP A 1 489 ? -27.568 8.825 20.250 1.00 90.88 489 ASP A C 1
ATOM 3829 O O . ASP A 1 489 ? -28.247 9.002 21.265 1.00 90.88 489 ASP A O 1
ATOM 3833 N N . LEU A 1 490 ? -26.955 9.816 19.607 1.00 89.44 490 LEU A N 1
ATOM 3834 C CA . LEU A 1 490 ? -26.928 11.225 19.995 1.00 89.44 490 LEU A CA 1
ATOM 3835 C C . LEU A 1 490 ? -27.731 12.083 19.003 1.00 89.44 490 LEU A C 1
ATOM 3837 O O . LEU A 1 490 ? -27.223 13.046 18.434 1.00 89.44 490 LEU A O 1
ATOM 3841 N N . SER A 1 491 ? -28.976 11.705 18.706 1.00 84.75 491 SER A N 1
ATOM 3842 C CA . SER A 1 491 ? -29.760 12.420 17.686 1.00 84.75 491 SER A CA 1
ATOM 3843 C C . SER A 1 491 ? -30.397 13.721 18.185 1.00 84.75 491 SER A C 1
ATOM 3845 O O . SER A 1 491 ? -30.871 14.506 17.364 1.00 84.75 491 SER A O 1
ATOM 3847 N N . GLY A 1 492 ? -30.507 13.919 19.507 1.00 83.06 492 GLY A N 1
ATOM 3848 C CA . GLY A 1 492 ? -31.289 15.001 20.123 1.00 83.06 492 GLY A CA 1
ATOM 3849 C C . GLY A 1 492 ? -32.800 14.961 19.830 1.00 83.06 492 GLY A C 1
ATOM 3850 O O . GLY A 1 492 ? -33.557 15.778 20.349 1.00 83.06 492 GLY A O 1
ATOM 3851 N N . GLN A 1 493 ? -33.274 14.024 19.000 1.00 81.19 493 GLN A N 1
ATOM 3852 C CA . GLN A 1 493 ? -34.663 13.932 18.552 1.00 81.19 493 GLN A CA 1
ATOM 3853 C C . GLN A 1 493 ? -35.406 12.796 19.252 1.00 81.19 493 GLN A C 1
ATOM 3855 O O . GLN A 1 493 ? -34.840 11.751 19.565 1.00 81.19 493 GLN A O 1
ATOM 3860 N N . GLY A 1 494 ? -36.709 12.984 19.476 1.00 81.25 494 GLY A N 1
ATOM 3861 C CA . GLY A 1 494 ? -37.566 11.939 20.047 1.00 81.25 494 GLY A CA 1
ATOM 3862 C C . GLY A 1 494 ? -37.187 11.539 21.476 1.00 81.25 494 GLY A C 1
ATOM 386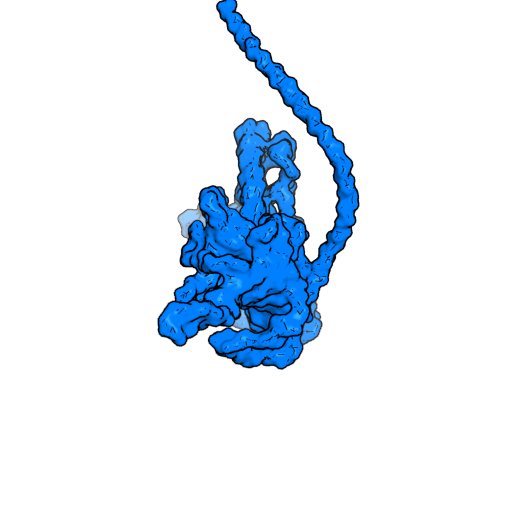3 O O . GLY A 1 494 ? -37.416 10.398 21.869 1.00 81.25 494 GLY A O 1
ATOM 3864 N N . GLY A 1 495 ? -36.583 12.458 22.240 1.00 83.25 495 GLY A N 1
ATOM 3865 C CA . GLY A 1 495 ? -36.117 12.196 23.603 1.00 83.25 495 GLY A CA 1
ATOM 3866 C C . GLY A 1 495 ? -34.781 11.454 23.682 1.00 83.25 495 GLY A C 1
ATOM 3867 O O . GLY A 1 495 ? -34.436 10.967 24.756 1.00 83.25 495 GLY A O 1
ATOM 3868 N N . LEU A 1 496 ? -34.035 11.353 22.577 1.00 87.38 496 LEU A N 1
ATOM 3869 C CA . LEU A 1 496 ? -32.646 10.896 22.583 1.00 87.38 496 LEU A CA 1
ATOM 3870 C C . LEU A 1 496 ? -31.709 12.020 23.055 1.00 87.38 496 LEU A C 1
ATOM 3872 O O . LEU A 1 496 ? -32.035 13.197 22.890 1.00 87.38 496 LEU A O 1
ATOM 3876 N N . PRO A 1 497 ? -30.563 11.683 23.671 1.00 90.38 497 PRO A N 1
ATOM 3877 C CA . PRO A 1 497 ? -29.605 12.689 24.111 1.00 90.38 497 PRO A CA 1
ATOM 3878 C C . PRO A 1 497 ? -29.040 13.459 22.911 1.00 90.38 497 PRO A C 1
ATOM 3880 O O . PRO A 1 497 ? -28.897 12.907 21.821 1.00 90.38 497 PRO A O 1
ATOM 3883 N N . GLY A 1 498 ? -28.734 14.738 23.116 1.00 90.12 498 GLY A N 1
ATOM 3884 C CA . GLY A 1 498 ? -28.033 15.574 22.136 1.00 90.12 498 GLY A CA 1
ATOM 3885 C C . GLY A 1 498 ? -26.515 15.557 22.330 1.00 90.12 498 GLY A C 1
ATOM 3886 O O . GLY A 1 498 ? -25.772 15.887 21.413 1.00 90.12 498 GLY A O 1
ATOM 3887 N N . ASN A 1 499 ? -26.038 15.161 23.517 1.00 93.31 499 ASN A N 1
ATOM 3888 C CA . ASN A 1 499 ? -24.616 15.156 23.861 1.00 93.31 499 ASN A CA 1
ATOM 3889 C C . ASN A 1 499 ? -24.287 14.054 24.890 1.00 93.31 499 ASN A C 1
ATOM 3891 O O . ASN A 1 499 ? -25.164 13.596 25.634 1.00 93.31 499 ASN A O 1
ATOM 3895 N N . ALA A 1 500 ? -23.020 13.647 24.952 1.00 95.56 500 ALA A N 1
ATOM 3896 C CA . ALA A 1 500 ? -22.490 12.706 25.926 1.00 95.56 500 ALA A CA 1
ATOM 3897 C C . ALA A 1 500 ? -21.101 13.119 26.430 1.00 95.56 500 ALA A C 1
ATOM 3899 O O . ALA A 1 500 ? -20.313 13.713 25.704 1.00 95.56 500 ALA A O 1
ATOM 3900 N N . ASP A 1 501 ? -20.779 12.732 27.663 1.00 96.50 501 ASP A N 1
ATOM 3901 C CA . ASP A 1 501 ? -19.416 12.786 28.202 1.00 96.50 501 ASP A CA 1
ATOM 3902 C C . ASP A 1 501 ? -19.123 11.515 29.010 1.00 96.50 501 ASP A C 1
ATOM 3904 O O . ASP A 1 501 ? -20.037 10.809 29.454 1.00 96.50 501 ASP A O 1
ATOM 3908 N N . LEU A 1 502 ? -17.847 11.201 29.219 1.00 97.12 502 LEU A N 1
ATOM 3909 C CA . LEU A 1 502 ? -17.419 10.084 30.056 1.00 97.12 502 LEU A CA 1
ATOM 3910 C C . LEU A 1 502 ? -16.431 10.543 31.128 1.00 97.12 502 LEU A C 1
ATOM 3912 O O . LEU A 1 502 ? -15.481 11.273 30.869 1.00 97.12 502 LEU A O 1
ATOM 3916 N N . ALA A 1 503 ? -16.597 10.034 32.345 1.00 97.44 503 ALA A N 1
ATOM 3917 C CA . ALA A 1 503 ? -15.571 10.078 33.381 1.00 97.44 503 ALA A CA 1
ATOM 3918 C C . ALA A 1 503 ? -15.025 8.668 33.614 1.00 97.44 503 ALA A C 1
ATOM 3920 O O . ALA A 1 503 ? -15.781 7.744 33.921 1.00 97.44 503 ALA A O 1
ATOM 3921 N N . ILE A 1 504 ? -13.709 8.506 33.482 1.00 97.50 504 ILE A N 1
ATOM 3922 C CA . ILE A 1 504 ? -13.009 7.235 33.688 1.00 97.50 504 ILE A CA 1
ATOM 3923 C C . ILE A 1 504 ? -12.068 7.420 34.873 1.00 97.50 504 ILE A C 1
ATOM 3925 O O . ILE A 1 504 ? -11.138 8.224 34.804 1.00 97.50 504 ILE A O 1
ATOM 3929 N N . ASP A 1 505 ? -12.292 6.678 35.959 1.00 97.81 505 ASP A N 1
ATOM 3930 C CA . ASP A 1 505 ? -11.383 6.736 37.103 1.00 97.81 505 ASP A CA 1
ATOM 3931 C C . ASP A 1 505 ? -9.976 6.259 36.674 1.00 97.81 505 ASP A C 1
ATOM 3933 O O . ASP A 1 505 ? -9.865 5.302 35.900 1.00 97.81 505 ASP A O 1
ATOM 3937 N N . PRO A 1 506 ? -8.874 6.839 37.195 1.00 95.94 506 PRO A N 1
ATOM 3938 C CA . PRO A 1 506 ? -7.513 6.454 36.799 1.00 95.94 506 PRO A CA 1
ATOM 3939 C C . PRO A 1 506 ? -7.205 4.970 37.030 1.00 95.94 506 PRO A C 1
ATOM 3941 O O . PRO A 1 506 ? -6.401 4.356 36.322 1.00 95.94 506 PRO A O 1
ATOM 3944 N N . ASP A 1 507 ? -7.853 4.363 38.030 1.00 95.62 507 ASP A N 1
ATOM 3945 C CA . ASP A 1 507 ? -7.707 2.946 38.330 1.00 95.62 507 ASP A CA 1
ATOM 3946 C C . ASP A 1 507 ? -8.549 2.031 37.411 1.00 95.62 507 ASP A C 1
ATOM 3948 O O . ASP A 1 507 ? -8.323 0.822 37.408 1.00 95.62 507 ASP A O 1
ATOM 3952 N N . TRP A 1 508 ? -9.384 2.616 36.548 1.00 97.62 508 TRP A N 1
ATOM 3953 C CA . TRP A 1 508 ? -10.366 1.979 35.665 1.00 97.62 508 TRP A CA 1
ATOM 3954 C C . TRP A 1 508 ? -11.422 1.158 36.409 1.00 97.62 508 TRP A C 1
ATOM 3956 O O . TRP A 1 508 ? -12.189 0.441 35.773 1.00 97.62 508 TRP A O 1
ATOM 3966 N N . LYS A 1 509 ? -11.528 1.244 37.740 1.00 98.00 509 LYS A N 1
ATOM 3967 C CA . LYS A 1 509 ? -12.552 0.479 38.464 1.00 98.00 509 LYS A CA 1
ATOM 3968 C C . LYS A 1 509 ? -13.951 1.031 38.262 1.00 98.00 509 LYS A C 1
ATOM 3970 O O . LYS A 1 509 ? -14.911 0.311 38.521 1.00 98.00 509 LYS A O 1
ATOM 3975 N N . ARG A 1 510 ? -14.072 2.281 37.819 1.00 98.38 510 ARG A N 1
ATOM 3976 C CA . ARG A 1 510 ? -15.347 2.964 37.647 1.00 98.38 510 ARG A CA 1
ATOM 3977 C C . ARG A 1 510 ? -15.344 3.831 36.398 1.00 98.38 510 ARG A C 1
ATOM 3979 O O . ARG A 1 510 ? -14.374 4.534 36.118 1.00 98.38 510 ARG A O 1
ATOM 3986 N N . ILE A 1 511 ? -16.449 3.766 35.669 1.00 98.44 511 ILE A N 1
ATOM 3987 C CA . ILE A 1 511 ? -16.683 4.505 34.431 1.00 98.44 511 ILE A CA 1
ATOM 3988 C C . ILE A 1 511 ? -18.083 5.083 34.513 1.00 98.44 511 ILE A C 1
ATOM 3990 O O . ILE A 1 511 ? -19.032 4.342 34.746 1.00 98.44 511 ILE A O 1
ATOM 3994 N N . THR A 1 512 ? -18.222 6.390 34.343 1.00 98.44 512 THR A N 1
ATOM 3995 C CA . THR A 1 512 ? -19.518 7.069 34.380 1.00 98.44 512 THR A CA 1
ATOM 3996 C C . THR A 1 512 ? -19.787 7.705 33.031 1.00 98.44 512 THR A C 1
ATOM 3998 O O . THR A 1 512 ? -19.027 8.562 32.596 1.00 98.44 512 THR A O 1
ATOM 4001 N N . LEU A 1 513 ? -20.864 7.273 32.381 1.00 98.00 513 LEU A N 1
ATOM 4002 C CA . LEU A 1 513 ? -21.401 7.904 31.183 1.00 98.00 513 LEU A CA 1
ATOM 4003 C C . LEU A 1 513 ? -22.394 8.980 31.606 1.00 98.00 513 LEU A C 1
ATOM 4005 O O . LEU A 1 513 ? -23.309 8.677 32.371 1.00 98.00 513 LEU A O 1
ATOM 4009 N N . TYR A 1 514 ? -22.237 10.185 31.078 1.00 97.94 514 TYR A N 1
ATOM 4010 C CA . TYR A 1 514 ? -23.181 11.286 31.199 1.00 97.94 514 TYR A CA 1
ATOM 4011 C C . TYR A 1 514 ? -23.885 11.473 29.859 1.00 97.94 514 TYR A C 1
ATOM 4013 O O . TYR A 1 514 ? -23.231 11.481 28.821 1.00 97.94 514 TYR A O 1
ATOM 4021 N N . LEU A 1 515 ? -25.209 11.601 29.884 1.00 96.75 515 LEU A N 1
ATOM 4022 C CA . LEU A 1 515 ? -26.033 11.864 28.706 1.00 96.75 515 LEU A CA 1
ATOM 4023 C C . LEU A 1 515 ? -26.850 13.125 28.949 1.00 96.75 515 LEU A C 1
ATOM 4025 O O . LEU A 1 515 ? -27.607 13.180 29.923 1.00 96.75 515 LEU A O 1
ATOM 4029 N N . THR A 1 516 ? -26.712 14.095 28.053 1.00 95.12 516 TH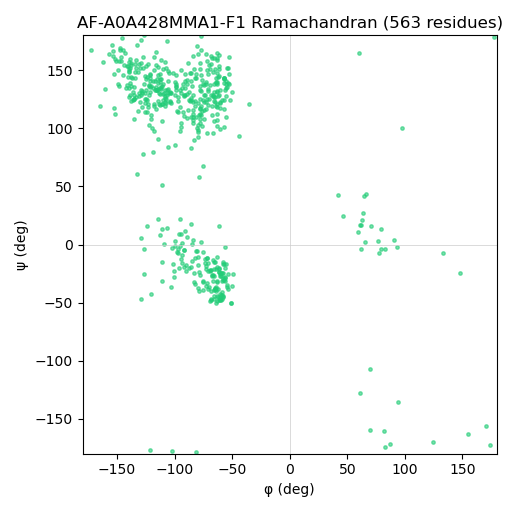R A N 1
ATOM 4030 C CA . THR A 1 516 ? -27.381 15.394 28.130 1.00 95.12 516 THR A CA 1
ATOM 4031 C C . THR A 1 516 ? -28.503 15.452 27.103 1.00 95.12 516 THR A C 1
ATOM 4033 O O . THR A 1 516 ? -28.299 15.165 25.923 1.00 95.12 516 THR A O 1
ATOM 4036 N N . PHE A 1 517 ? -29.694 15.820 27.561 1.00 92.88 517 PHE A N 1
ATOM 4037 C CA . PHE A 1 517 ? -30.903 15.949 26.759 1.00 92.88 517 PHE A CA 1
ATOM 4038 C C . PHE A 1 517 ? -31.267 17.424 26.626 1.00 92.88 517 PHE A C 1
ATOM 4040 O O . PHE A 1 517 ? -31.376 18.132 27.635 1.00 92.88 517 PHE A O 1
ATOM 4047 N N . ASP A 1 518 ? -31.495 17.853 25.389 1.00 85.38 518 ASP A N 1
ATOM 4048 C CA . ASP A 1 518 ? -32.026 19.176 25.094 1.00 85.38 518 ASP A CA 1
ATOM 4049 C C . ASP A 1 518 ? -33.538 19.156 25.330 1.00 85.38 518 ASP A C 1
ATOM 4051 O O . ASP A 1 518 ? -34.292 18.475 24.630 1.00 85.38 518 ASP A O 1
ATOM 4055 N N . ASP A 1 519 ? -33.992 19.866 26.361 1.00 77.44 519 ASP A N 1
ATOM 4056 C CA . ASP A 1 519 ? -35.417 19.987 26.654 1.00 77.44 519 ASP A CA 1
ATOM 4057 C C . ASP A 1 519 ? -36.016 21.104 25.790 1.00 77.44 519 ASP A C 1
ATOM 4059 O O . ASP A 1 519 ? -35.999 22.286 26.147 1.00 77.44 519 ASP A O 1
ATOM 4063 N N . TYR A 1 520 ? -36.488 20.728 24.601 1.00 67.31 520 TYR A N 1
ATOM 4064 C CA . TYR A 1 520 ? -37.122 21.655 23.663 1.00 67.31 520 TYR A CA 1
ATOM 4065 C C . TYR A 1 520 ? -38.537 22.083 24.092 1.00 67.31 520 TYR A C 1
ATOM 4067 O O . TYR A 1 520 ? -39.042 23.072 23.563 1.00 67.31 520 TYR A O 1
ATOM 4075 N N . GLU A 1 521 ? -39.182 21.380 25.033 1.00 65.69 521 GLU A N 1
ATOM 4076 C CA . GLU A 1 521 ? -40.565 21.673 25.445 1.00 65.69 521 GLU A CA 1
ATOM 4077 C C . GLU A 1 521 ? -40.655 22.559 26.699 1.00 65.69 521 GLU A C 1
ATOM 4079 O O . GLU A 1 521 ? -41.673 23.222 26.921 1.00 65.69 521 GLU A O 1
ATOM 4084 N N . ALA A 1 522 ? -39.595 22.639 27.508 1.00 61.12 522 ALA A N 1
ATOM 4085 C CA . ALA A 1 522 ? -39.552 23.525 28.665 1.00 61.12 522 ALA A CA 1
ATOM 4086 C C . ALA A 1 522 ? -39.131 24.956 28.275 1.00 61.12 522 ALA A C 1
ATOM 4088 O O . ALA A 1 522 ? -38.019 25.192 27.811 1.00 61.12 522 ALA A O 1
ATOM 4089 N N . ASN A 1 523 ? -39.976 25.948 28.585 1.00 65.88 523 ASN A N 1
ATOM 4090 C CA . ASN A 1 523 ? -39.723 27.389 28.379 1.00 65.88 523 ASN A CA 1
ATOM 4091 C C . ASN A 1 523 ? -38.433 27.948 29.049 1.00 65.88 523 ASN A C 1
ATOM 4093 O O . ASN A 1 523 ? -38.164 29.139 28.922 1.00 65.88 523 ASN A O 1
ATOM 4097 N N . ASP A 1 524 ? -37.663 27.136 29.786 1.00 70.56 524 ASP A N 1
ATOM 4098 C CA . ASP A 1 524 ? -36.434 27.525 30.506 1.00 70.56 524 ASP A CA 1
ATOM 4099 C C . ASP A 1 524 ? -35.148 26.942 29.873 1.00 70.56 524 ASP A C 1
ATOM 4101 O O . ASP A 1 524 ? -34.061 27.186 30.385 1.00 70.56 524 ASP A O 1
ATOM 4105 N N . HIS A 1 525 ? -35.236 26.170 28.776 1.00 67.88 525 HIS A N 1
ATOM 4106 C CA . HIS A 1 525 ? -34.090 25.611 28.023 1.00 67.88 525 HIS A CA 1
ATOM 4107 C C . HIS A 1 525 ? -32.976 24.955 28.872 1.00 67.88 525 HIS A C 1
ATOM 4109 O O . HIS A 1 525 ? -31.821 24.876 28.450 1.00 67.88 525 HIS A O 1
ATOM 4115 N N . LYS A 1 526 ? -33.279 24.485 30.087 1.00 78.75 526 LYS A N 1
ATOM 4116 C CA . LYS A 1 526 ? -32.272 23.860 30.946 1.00 78.75 526 LYS A CA 1
ATOM 4117 C C . LYS A 1 526 ? -32.025 22.440 30.471 1.00 78.75 526 LYS A C 1
ATOM 4119 O O . LYS A 1 526 ? -32.886 21.578 30.619 1.00 78.75 526 LYS A O 1
ATOM 4124 N N . ALA A 1 527 ? -30.829 22.203 29.943 1.00 86.12 527 ALA A N 1
ATOM 4125 C CA . ALA A 1 527 ? -30.375 20.871 29.584 1.00 86.12 527 ALA A CA 1
ATOM 4126 C C . ALA A 1 527 ? -30.464 19.934 30.800 1.00 86.12 527 ALA A C 1
ATOM 4128 O O . ALA A 1 527 ? -29.954 20.242 31.884 1.00 86.12 527 ALA A O 1
ATOM 4129 N N . ARG A 1 528 ? -31.114 18.781 30.628 1.00 93.19 528 ARG A N 1
ATOM 4130 C CA . ARG A 1 528 ? -31.197 17.751 31.669 1.00 93.19 528 ARG A CA 1
ATOM 4131 C C . ARG A 1 528 ? -30.124 16.710 31.412 1.00 93.19 528 ARG A C 1
ATOM 4133 O O . ARG A 1 528 ? -30.079 16.136 30.332 1.00 93.19 528 ARG A O 1
ATOM 4140 N N . SER A 1 529 ? -29.309 16.418 32.418 1.00 95.62 529 SER A N 1
ATOM 4141 C CA . SER A 1 529 ? -28.264 15.400 32.315 1.00 95.62 529 SER A CA 1
ATOM 4142 C C . SER A 1 529 ? -28.564 14.201 33.206 1.00 95.62 529 SER A C 1
ATOM 4144 O O . SER A 1 529 ? -28.910 14.348 34.378 1.00 95.62 529 SER A O 1
ATOM 4146 N N . THR A 1 530 ? -28.395 13.005 32.653 1.00 97.44 530 THR A N 1
ATOM 4147 C CA . THR A 1 530 ? -28.449 11.733 33.387 1.00 97.44 530 THR A CA 1
ATOM 4148 C C . THR A 1 530 ? -27.061 11.110 33.428 1.00 97.44 530 THR A C 1
ATOM 4150 O O . THR A 1 530 ? -26.220 11.423 32.584 1.00 97.44 530 THR A O 1
ATOM 4153 N N . SER A 1 531 ? -26.803 10.219 34.383 1.00 98.12 531 SER A N 1
ATOM 4154 C CA . SER A 1 531 ? -25.578 9.425 34.382 1.00 98.12 531 SER A CA 1
ATOM 4155 C C . SER A 1 531 ? -25.820 7.952 34.670 1.00 98.12 531 SER A C 1
ATOM 4157 O O . SER A 1 531 ? -26.727 7.582 35.410 1.00 98.12 531 SER A O 1
ATOM 4159 N N . THR A 1 532 ? -24.983 7.096 34.086 1.00 98.62 532 THR A N 1
ATOM 4160 C CA . THR A 1 532 ? -24.899 5.668 34.406 1.00 98.62 532 THR A CA 1
ATOM 4161 C C . THR A 1 532 ? -23.464 5.325 34.770 1.00 98.62 532 THR A C 1
ATOM 4163 O O . THR A 1 532 ? -22.547 5.558 33.982 1.00 98.62 532 THR A O 1
ATOM 4166 N N . THR A 1 533 ? -23.270 4.740 35.948 1.00 98.62 533 THR A N 1
ATOM 4167 C CA . THR A 1 533 ? -21.959 4.313 36.438 1.00 98.62 533 THR A CA 1
ATOM 4168 C C . THR A 1 533 ? -21.809 2.802 36.319 1.00 98.62 533 THR A C 1
ATOM 4170 O O . THR A 1 533 ? -22.663 2.032 36.765 1.00 98.62 533 THR A O 1
ATOM 4173 N N . TYR A 1 534 ? -20.682 2.384 35.758 1.00 98.69 534 TYR A N 1
ATOM 4174 C CA . TYR A 1 534 ? -20.257 1.006 35.590 1.00 98.69 534 TYR A CA 1
ATOM 4175 C C . TYR A 1 534 ? -19.031 0.735 36.461 1.00 98.69 534 TYR A C 1
ATOM 4177 O O . TYR A 1 534 ? -18.056 1.485 36.409 1.00 98.69 534 TYR A O 1
ATOM 4185 N N . CYS A 1 535 ? -19.069 -0.340 37.241 1.00 98.69 535 CYS A N 1
ATOM 4186 C CA . CYS A 1 535 ? -17.991 -0.761 38.126 1.00 98.69 535 CYS A CA 1
ATOM 4187 C C . CYS A 1 535 ? -17.374 -2.071 37.630 1.00 98.69 535 CYS A C 1
ATOM 4189 O O . CYS A 1 535 ? -18.092 -2.969 37.188 1.00 98.69 535 CYS A O 1
ATOM 4191 N N . LEU A 1 536 ? -16.049 -2.184 37.718 1.00 98.56 536 LEU A N 1
ATOM 4192 C CA . LEU A 1 536 ? -15.315 -3.398 37.370 1.00 98.56 536 LEU A CA 1
ATOM 4193 C C . LEU A 1 536 ? -15.570 -4.496 38.415 1.00 98.56 536 LEU A C 1
ATOM 4195 O O . LEU A 1 536 ? -15.212 -4.350 39.583 1.00 98.56 536 LEU A O 1
ATOM 4199 N N . GLU A 1 537 ? -16.128 -5.622 37.977 1.00 98.12 537 GLU A N 1
ATOM 4200 C CA . GLU A 1 537 ? -16.328 -6.839 38.764 1.00 98.12 537 GLU A CA 1
ATOM 4201 C C . GLU A 1 537 ? -15.617 -8.019 38.086 1.00 98.12 537 GLU A C 1
ATOM 4203 O O . GLU A 1 537 ? -16.081 -8.582 37.091 1.00 98.12 537 GLU A O 1
ATOM 4208 N N . GLY A 1 538 ? -14.454 -8.399 38.622 1.00 97.31 538 GLY A N 1
ATOM 4209 C CA . GLY A 1 538 ? -13.563 -9.355 37.964 1.00 97.31 538 GLY A CA 1
ATOM 4210 C C . GLY A 1 538 ? -12.940 -8.731 36.715 1.00 97.31 538 GLY A C 1
ATOM 4211 O O . GLY A 1 538 ? -12.087 -7.855 36.826 1.00 97.31 538 GLY A O 1
ATOM 4212 N N . HIS A 1 539 ? -13.384 -9.160 35.532 1.00 97.75 539 HIS A N 1
ATOM 4213 C CA . HIS A 1 539 ? -12.879 -8.684 34.231 1.00 97.75 539 HIS A CA 1
ATOM 4214 C C . HIS A 1 539 ? -13.980 -8.120 33.331 1.00 97.75 539 HIS A C 1
ATOM 4216 O O . HIS A 1 539 ? -13.794 -8.024 32.120 1.00 97.75 539 HIS A O 1
ATOM 4222 N N . ALA A 1 540 ? -15.144 -7.824 33.904 1.00 98.38 540 ALA A N 1
ATOM 4223 C CA . ALA A 1 540 ? -16.281 -7.242 33.208 1.00 98.38 540 ALA A CA 1
ATOM 4224 C C . ALA A 1 540 ? -16.861 -6.103 34.042 1.00 98.38 540 ALA A C 1
ATOM 4226 O O . ALA A 1 540 ? -16.716 -6.077 35.264 1.00 98.38 540 ALA A O 1
ATOM 4227 N N . TYR A 1 541 ? -17.526 -5.167 33.385 1.00 98.50 541 TYR A N 1
ATOM 4228 C CA . TYR A 1 541 ? -18.163 -4.043 34.046 1.00 98.50 541 TYR A CA 1
ATOM 4229 C C . TYR A 1 541 ? -19.650 -4.310 34.233 1.00 98.50 541 TYR A C 1
ATOM 4231 O O . TYR A 1 541 ? -20.329 -4.791 33.324 1.00 98.50 541 TYR A O 1
ATOM 4239 N N . LYS A 1 542 ? -20.172 -3.960 35.408 1.00 98.38 542 LYS A N 1
ATOM 4240 C CA . LYS A 1 542 ? -21.607 -4.005 35.703 1.00 98.38 542 LYS A CA 1
ATOM 4241 C C . LYS A 1 542 ? -22.108 -2.633 36.106 1.00 98.38 542 LYS A C 1
ATOM 4243 O O . LYS A 1 542 ? -21.390 -1.865 36.744 1.00 98.38 542 LYS A O 1
ATOM 4248 N N . LYS A 1 543 ? -23.354 -2.326 35.746 1.00 98.44 543 LYS A N 1
ATOM 4249 C CA . LYS A 1 543 ? -24.027 -1.111 36.211 1.00 98.44 543 LYS A CA 1
ATOM 4250 C C . LYS A 1 543 ? -24.115 -1.149 37.740 1.00 98.44 543 LYS A C 1
ATOM 4252 O O . LYS A 1 543 ? -24.676 -2.087 38.298 1.00 98.44 543 LYS A O 1
ATOM 4257 N N . CYS A 1 544 ? -23.555 -0.135 38.389 1.00 98.50 544 CYS A N 1
ATOM 4258 C CA . CYS A 1 544 ? -23.482 -0.005 39.847 1.00 98.50 544 CYS A CA 1
ATOM 4259 C C . CYS A 1 544 ? -24.047 1.330 40.361 1.00 98.50 544 CYS A C 1
ATOM 4261 O O . CYS A 1 544 ? -24.122 1.531 41.570 1.00 98.50 544 CYS A O 1
ATOM 4263 N N . GLY A 1 545 ? -24.453 2.239 39.467 1.00 98.12 545 GLY A N 1
ATOM 4264 C CA . GLY A 1 545 ? -25.090 3.504 39.829 1.00 98.12 545 GLY A CA 1
ATOM 4265 C C . GLY A 1 545 ? -25.826 4.149 38.656 1.00 98.12 545 GLY A C 1
ATOM 4266 O O . GLY A 1 545 ? -25.526 3.871 37.493 1.00 98.12 545 GLY A O 1
ATOM 4267 N N . GLU A 1 546 ? -26.796 5.001 38.973 1.00 98.19 546 GLU A N 1
ATOM 4268 C CA . GLU A 1 546 ? -27.557 5.814 38.022 1.00 98.19 546 GLU A CA 1
ATOM 4269 C C . GLU A 1 546 ? -28.053 7.092 38.709 1.00 98.19 546 GLU A C 1
ATOM 4271 O O . GLU A 1 546 ? -28.335 7.076 39.909 1.00 98.19 546 GLU A O 1
ATOM 4276 N N . SER A 1 547 ? -28.143 8.193 37.962 1.00 97.94 547 SER A N 1
ATOM 4277 C CA . SER A 1 547 ? -28.718 9.459 38.428 1.00 97.94 547 SER A CA 1
ATOM 4278 C C . SER A 1 547 ? -29.501 10.141 37.308 1.00 97.94 547 SER A C 1
ATOM 4280 O O . SER A 1 547 ? -29.002 10.258 36.191 1.00 97.94 547 SER A O 1
ATOM 4282 N N . GLU A 1 548 ? -30.703 10.636 37.609 1.00 96.06 548 GLU A N 1
ATOM 4283 C CA . GLU A 1 548 ? -31.546 11.390 36.662 1.00 96.06 548 GLU A CA 1
ATOM 4284 C C . GLU A 1 548 ? -31.207 12.891 36.601 1.00 96.06 548 GLU A C 1
ATOM 4286 O O . GLU A 1 548 ? -31.642 13.595 35.688 1.00 96.06 548 GLU A O 1
ATOM 4291 N N . HIS A 1 549 ? -30.433 13.377 37.575 1.00 94.56 549 HIS A N 1
ATOM 4292 C CA . HIS A 1 549 ? -30.024 14.776 37.723 1.00 94.56 549 HIS A CA 1
ATOM 4293 C C . HIS A 1 549 ? -28.519 14.844 37.982 1.00 94.56 549 HIS A C 1
ATOM 4295 O O . HIS A 1 549 ? -28.055 15.248 39.051 1.00 94.56 549 HIS A O 1
ATOM 4301 N N . ALA A 1 550 ? -27.746 14.344 37.025 1.00 96.75 550 ALA A N 1
ATOM 4302 C CA . ALA A 1 550 ? -26.296 14.347 37.103 1.00 96.75 550 ALA A CA 1
ATOM 4303 C C . ALA A 1 550 ? -25.733 15.712 36.685 1.00 96.75 550 ALA A C 1
ATOM 4305 O O . ALA A 1 550 ? -26.262 16.348 35.782 1.00 96.75 550 ALA A O 1
ATOM 4306 N N . ASN A 1 551 ? -24.622 16.123 37.295 1.00 95.94 551 ASN A N 1
ATOM 4307 C CA . ASN A 1 551 ? -23.812 17.224 36.779 1.00 95.94 551 ASN A CA 1
ATOM 4308 C C . ASN A 1 551 ? -22.665 16.608 35.965 1.00 95.94 551 ASN A C 1
ATOM 4310 O O . ASN A 1 551 ? -21.854 15.887 36.564 1.00 95.94 551 ASN A O 1
ATOM 4314 N N . PRO A 1 552 ? -22.613 16.805 34.634 1.00 94.69 552 PRO A N 1
ATOM 4315 C CA . PRO A 1 552 ? -21.474 16.362 33.842 1.00 94.69 552 PRO A CA 1
ATOM 4316 C C . PRO A 1 552 ? -20.193 17.105 34.270 1.00 94.69 552 PRO A C 1
ATOM 4318 O O . PRO A 1 552 ? -20.275 18.165 34.896 1.00 94.69 552 PRO A O 1
ATOM 4321 N N . PRO A 1 553 ? -19.005 16.547 33.986 1.00 95.12 553 PRO A N 1
ATOM 4322 C CA . PRO A 1 553 ? -17.730 17.209 34.256 1.00 95.12 553 PRO A CA 1
ATOM 4323 C C . PRO A 1 553 ? -17.632 18.598 33.603 1.00 95.12 553 PRO A C 1
ATOM 4325 O O . PRO A 1 553 ? -18.010 18.778 32.448 1.00 95.12 553 PRO A O 1
ATOM 4328 N N . GLU A 1 554 ? -17.081 19.572 34.336 1.00 94.25 554 GLU A N 1
ATOM 4329 C CA . GLU A 1 554 ? -16.746 20.905 33.821 1.00 94.25 554 GLU A CA 1
ATOM 4330 C C . GLU A 1 554 ? -15.261 21.220 34.106 1.00 94.25 554 GLU A C 1
ATOM 4332 O O . GLU A 1 554 ? -14.881 21.348 35.276 1.00 94.25 554 GLU A O 1
ATOM 4337 N N . PRO A 1 555 ? -14.402 21.353 33.073 1.00 94.06 555 PRO A N 1
ATOM 4338 C CA . PRO A 1 555 ? -14.702 21.171 31.647 1.00 94.06 555 PRO A CA 1
ATOM 4339 C C . PRO A 1 555 ? -15.024 19.707 31.288 1.00 94.06 555 PRO A C 1
ATOM 4341 O O . PRO A 1 555 ? -14.655 18.796 32.028 1.00 94.06 555 PRO A O 1
ATOM 4344 N N . ALA A 1 556 ? -15.681 19.497 30.142 1.00 94.56 556 ALA A N 1
ATOM 4345 C CA . ALA A 1 556 ? -15.947 18.160 29.610 1.00 94.56 556 ALA A CA 1
ATOM 4346 C C . ALA A 1 556 ? -14.637 17.379 29.431 1.00 94.56 556 ALA A C 1
ATOM 4348 O O . ALA A 1 556 ? -13.638 17.934 28.958 1.00 94.56 556 ALA A O 1
ATOM 4349 N N . ASN A 1 557 ? -14.640 16.093 29.784 1.00 94.88 557 ASN A N 1
ATOM 4350 C CA . ASN A 1 557 ? -13.443 15.257 29.649 1.00 94.88 557 ASN A CA 1
ATOM 4351 C C . ASN A 1 557 ? -13.158 14.915 28.182 1.00 94.88 557 ASN A C 1
ATOM 4353 O O . ASN A 1 557 ? -11.995 14.835 27.782 1.00 94.88 557 ASN A O 1
ATOM 4357 N N . PHE A 1 558 ? -14.218 14.719 27.392 1.00 93.88 558 PHE A N 1
ATOM 4358 C CA . PHE A 1 558 ? -14.146 14.395 25.970 1.00 93.88 558 PHE A CA 1
ATOM 4359 C C . PHE A 1 558 ? -15.015 15.368 25.155 1.00 93.88 558 PHE A C 1
ATOM 4361 O O . PHE A 1 558 ? -16.127 15.019 24.758 1.00 93.88 558 PHE A O 1
ATOM 4368 N N . PRO A 1 559 ? -14.535 16.601 24.901 1.00 89.38 559 PRO A N 1
ATOM 4369 C CA . PRO A 1 559 ? -15.331 17.643 24.242 1.00 89.38 559 PRO A CA 1
ATOM 4370 C C . PRO A 1 559 ? -15.800 17.260 22.827 1.00 89.38 559 PRO A C 1
ATOM 4372 O O . PRO A 1 559 ? -16.839 17.739 22.377 1.00 89.38 559 PRO A O 1
ATOM 4375 N N . ASP A 1 560 ? -15.079 16.361 22.156 1.00 87.25 560 ASP A N 1
ATOM 4376 C CA . ASP A 1 560 ? -15.372 15.927 20.786 1.00 87.25 560 ASP A CA 1
ATOM 4377 C C . ASP A 1 560 ? -16.606 15.005 20.689 1.00 87.25 560 ASP A C 1
ATOM 4379 O O . ASP A 1 560 ? -17.099 14.756 19.594 1.00 87.25 560 ASP A O 1
ATOM 4383 N N . LEU A 1 561 ? -17.137 14.484 21.805 1.00 86.06 561 LEU A N 1
ATOM 4384 C CA . LEU A 1 561 ? -18.289 13.568 21.768 1.00 86.06 561 LEU A CA 1
ATOM 4385 C C . LEU A 1 561 ? -19.616 14.260 21.428 1.00 86.06 561 LEU A C 1
ATOM 4387 O O . LEU A 1 561 ? -20.554 13.597 20.993 1.00 86.06 561 LEU A O 1
ATOM 4391 N N . GLY A 1 562 ? -19.696 15.579 21.623 1.00 70.56 562 GLY A N 1
ATOM 4392 C CA . GLY A 1 562 ? -20.900 16.373 21.363 1.00 70.56 562 GLY A CA 1
ATOM 4393 C C . GLY A 1 562 ? -20.929 17.084 20.013 1.00 70.56 562 GLY A C 1
ATOM 4394 O O . GLY A 1 562 ? -21.939 17.694 19.675 1.00 70.56 562 GLY A O 1
ATOM 4395 N N . SER A 1 563 ? -19.831 17.052 19.258 1.00 64.38 563 SER A N 1
ATOM 4396 C CA . SER A 1 563 ? -19.725 17.706 17.952 1.00 64.38 563 SER A CA 1
ATOM 4397 C C . SER A 1 563 ? -19.417 16.635 16.909 1.00 64.38 563 SER A C 1
ATOM 4399 O O . SER A 1 563 ? -18.308 16.108 16.933 1.00 64.38 563 SER A O 1
ATOM 4401 N N . PRO A 1 564 ? -20.362 16.254 16.031 1.00 55.31 564 PRO A N 1
ATOM 4402 C CA . PRO A 1 564 ? -20.017 15.393 14.906 1.00 55.31 564 PRO A CA 1
ATOM 4403 C C . PRO A 1 564 ? -18.944 16.096 14.056 1.00 55.31 564 PRO A C 1
ATOM 4405 O O . PRO A 1 564 ? -19.142 17.252 13.676 1.00 55.31 564 PRO A O 1
ATOM 4408 N N . GLU A 1 565 ? -17.806 15.425 13.838 1.00 49.66 565 GLU A N 1
ATOM 4409 C CA . GLU A 1 565 ? -16.750 15.867 12.906 1.00 49.66 565 GLU A CA 1
ATOM 4410 C C . GLU A 1 565 ? -17.224 15.854 11.448 1.00 49.66 565 GLU A C 1
ATOM 4412 O O . GLU A 1 565 ? -18.025 14.957 11.080 1.00 49.66 565 GLU A O 1
#

Radius of gyration: 32.17 Å; Cα contacts (8 Å, |Δi|>4): 1252; chains: 1; bounding box: 98×52×96 Å

Sequence (565 aa):
MLPLKTVPFSLVLMVAIGSPMQAGAQTQAQIASVATVAGASTAEISKAQQDMWTSPPQGIFATPPTLALIPHSPQAHPGDIWLRSTDEGLHIWGRVQADQEGFHWPQQKSEMLAGDHIEVWLAASPDVPMPAIGWGSQFGKTELKGREDCMRDAGFGVESDAGRKNCQRWYDEQVQYRRDLQRLFVRQWLISGAGIGYPLQGHFFEDYAFTAYAGLSANFFHELLPNLLQPKSDDGLKVDIGGEGRHETKQVINGRSYQDFHQTGYRFHIFIPYTAFPPAQQLKLTDLYLMVDVFGSAAEGRRMGEYSSTSAKRQWGKPATFNHLRLASPRTYSITPCENKPVQTDLYGDEYRSWFFPTKPGKDATLQSTFALINPAGGYMYDAAGVSPEASQAKYFWKELANGATVCGPNLGWHKGDISTHSEFSVNEKYFEAKILPDEWTLIRSGPDTWTHSQFGSGQCGSCPVVGFNLYAVSPKGQVRSALKIEKDLSGQGGLPGNADLAIDPDWKRITLYLTFDDYEANDHKARSTSTTYCLEGHAYKKCGESEHANPPEPANFPDLGSPE

Nearest PDB structures (foldseek):
  6w3f-assembly2_B  TM=5.062E-01  e=3.875E+00  synthetic construct
  2f25-assembly1_A  TM=3.639E-01  e=5.962E+00  Homo sapiens
  4hvn-assembly1_B  TM=3.714E-01  e=5.353E+00  Catenulispora acidiphila DSM 44928